Protein 3IF4 (pdb70)

Radius of gyration: 25.71 Å; Cα contacts (8 Å, |Δi|>4): 768; chains: 4; bounding box: 73×56×54 Å

Secondary structure (DSSP, 8-state):
---EEEEEEEEE-TTS-EEEEESS---TTGGGG---EEETTTTEEE--------HHHHHHHHHHHHHHTT-EEE--TT-EEES--HHHHHHHHHHHH-/---EEEEEEEEE-TTS-EEEEESS---TTGGGG---EEETTTTEEEPPP-----HHHHHHHHHHHHHHTT-EEE--TT-EEES--HHHHHHHHHHHH-/--EEEEEEEEE-TTS-EEEEESS---TTGGGG---EEEGGGTEEEPPSP----HHHHHHHHHHHHHHTT-EEE--TT-EEES--HHHHHHHHHHHH-/---EEEEEEEEE-TT--EEEEESS---TTGGGG---EEETTTTEEE--------HHHHHHHHHHHHHHTT-EEE--TT-EEES--HHHHHHHHHHHH-

Sequence (391 aa):
QGKQEFVAAIEIDGTGRIHVTPGESQFPYIYREAEVSWNESTRSLHSPVPREWSYAQWLQQIFAAASEQGVKLVLGPNTRWVNVPNELRAELTHAAAAQGKQEFVAAIEIDGTGRIHVTPGESQFPYIYREAEVSWNEESTRSLHSPVPREWSYAQWLQQIFAAASEQGVKLVLGPNTRWVNVPNELRAELTHAAAAGKQEFVAAIEIDGTGRIHVTPGESQFPYIYREAEVSWNESTRRSLHSPVPREWSYAQWLQQIFAAASEQGVKLVLGPNTRWVNVPNELRAELTHAAAAQGKKQEFVAAIEIDGTGRIHVTPGESQFPYIYREAEVSWNESTRRSLHSPVPREWSYAQWLQQIFAAASEQGVKLVLGPNTRWVNVPNELRRAELTHAAAA

Nearest PDB structures (foldseek):
  3if4-assembly1_C  TM=9.460E-01  e=1.309E-17  unidentified
  3if4-assembly1_C  TM=9.081E-01  e=1.219E-17  unidentified
  8hio-assembly1_A  TM=4.134E-01  e=8.658E+00  Mycolicibacterium mucogenicum
  5gw0-assembly3_E  TM=2.087E-01  e=6.264E+00  Homo sapiens
  3if4-assembly1_C  TM=8.594E-01  e=3.440E-18  unidentified

CATH classification: 2.20.20.40 (+1 more: 1.20.5.1210)

Solvent-accessible surface area: 21023 Å² total

Structure (mmCIF, N/CA/C/O backbone):
data_3IF4
#
_entry.id   3IF4
#
_cell.length_a   61.324
_cell.length_b   44.481
_cell.length_c   82.462
_cell.angle_alpha   90.00
_cell.angle_beta   109.81
_cell.angle_gamma   90.00
#
_symmetry.space_group_name_H-M   'P 1 21 1'
#
loop_
_entity.id
_entity.type
_entity.pdbx_description
1 polymer 'Integron Cassette Protein Hfx_Cass5'
2 water water
#
loop_
_atom_site.group_PDB
_atom_site.id
_atom_site.type_symbol
_atom_site.label_atom_id
_atom_site.label_alt_id
_atom_site.label_comp_id
_atom_site.label_asym_id
_atom_site.label_entity_id
_atom_site.label_seq_id
_atom_site.pdbx_PDB_ins_code
_atom_site.Cartn_x
_atom_site.Cartn_y
_atom_site.Cartn_z
_atom_site.occupancy
_atom_site.B_iso_or_equiv
_atom_site.auth_seq_id
_atom_site.auth_comp_id
_atom_site.auth_asym_id
_atom_site.auth_atom_id
_atom_site.pdbx_PDB_model_num
ATOM 1 N N . GLN A 1 20 ? 28.528 10.843 46.665 1.00 44.80 -1 GLN A N 1
ATOM 2 C CA . GLN A 1 20 ? 28.038 9.705 47.437 1.00 56.15 -1 GLN A CA 1
ATOM 3 C C . GLN A 1 20 ? 28.606 9.759 48.846 1.00 51.42 -1 GLN A C 1
ATOM 4 O O . GLN A 1 20 ? 29.697 9.266 49.112 1.00 45.31 -1 GLN A O 1
ATOM 10 N N . GLY A 1 21 ? 27.849 10.361 49.752 1.00 54.22 0 GLY A N 1
ATOM 11 C CA . GLY A 1 21 ? 28.376 10.715 51.051 1.00 54.32 0 GLY A CA 1
ATOM 12 C C . GLY A 1 21 ? 28.928 12.122 50.937 1.00 50.32 0 GLY A C 1
ATOM 13 O O . GLY A 1 21 ? 29.111 12.816 51.938 1.00 57.49 0 GLY A O 1
ATOM 22 N N . LYS A 1 23 ? 29.009 15.784 50.793 1.00 46.56 2 LYS A N 1
ATOM 23 C CA . LYS A 1 23 ? 28.120 16.761 51.396 1.00 45.24 2 LYS A CA 1
ATOM 24 C C . LYS A 1 23 ? 28.445 18.154 50.872 1.00 47.44 2 LYS A C 1
ATOM 25 O O . LYS A 1 23 ? 29.576 18.633 51.008 1.00 46.73 2 LYS A O 1
ATOM 31 N N . GLN A 1 24 ? 27.456 18.799 50.265 1.00 37.77 3 GLN A N 1
ATOM 32 C CA . GLN A 1 24 ? 27.615 20.174 49.808 1.00 36.62 3 GLN A CA 1
ATOM 33 C C . GLN A 1 24 ? 27.416 21.107 51.004 1.00 35.99 3 GLN A C 1
ATOM 34 O O . GLN A 1 24 ? 26.564 20.856 51.855 1.00 37.71 3 GLN A O 1
ATOM 40 N N . GLU A 1 25 ? 28.199 22.180 51.079 1.00 30.28 4 GLU A N 1
ATOM 41 C CA . GLU A 1 25 ? 28.198 23.029 52.269 1.00 27.72 4 GLU A CA 1
ATOM 42 C C . GLU A 1 25 ? 28.597 24.471 51.945 1.00 29.08 4 GLU A C 1
ATOM 43 O O . GLU A 1 25 ? 29.471 24.708 51.113 1.00 34.12 4 GLU A O 1
ATOM 49 N N . PHE A 1 26 ? 27.956 25.430 52.607 1.00 28.52 5 PHE A N 1
ATOM 50 C CA . PHE A 1 26 ? 28.258 26.840 52.380 1.00 35.04 5 PHE A CA 1
ATOM 51 C C . PHE A 1 26 ? 29.569 27.276 53.030 1.00 32.95 5 PHE A C 1
ATOM 52 O O . PHE A 1 26 ? 29.888 26.883 54.149 1.00 25.21 5 PHE A O 1
ATOM 60 N N . VAL A 1 27 ? 30.321 28.110 52.328 1.00 32.94 6 VAL A N 1
ATOM 61 C CA . VAL A 1 27 ? 31.478 28.747 52.931 1.00 24.82 6 VAL A CA 1
ATOM 62 C C . VAL A 1 27 ? 31.004 29.957 53.726 1.00 27.93 6 VAL A C 1
ATOM 63 O O . VAL A 1 27 ? 30.362 30.843 53.173 1.00 26.38 6 VAL A O 1
ATOM 67 N N . ALA A 1 28 ? 31.317 30.002 55.016 1.00 29.79 7 ALA A N 1
ATOM 68 C CA . ALA A 1 28 ? 30.938 31.156 55.830 1.00 29.02 7 ALA A CA 1
ATOM 69 C C . ALA A 1 28 ? 31.855 32.372 55.620 1.00 29.36 7 ALA A C 1
ATOM 70 O O . ALA A 1 28 ? 31.408 33.512 55.744 1.00 29.16 7 ALA A O 1
ATOM 72 N N . ALA A 1 29 ? 33.131 32.146 55.311 1.00 30.79 8 ALA A N 1
ATOM 73 C CA . ALA A 1 29 ? 34.023 33.282 55.061 1.00 31.65 8 ALA A CA 1
ATOM 74 C C . ALA A 1 29 ? 35.273 32.972 54.235 1.00 32.61 8 ALA A C 1
ATOM 75 O O . ALA A 1 29 ? 35.833 31.870 54.295 1.00 27.78 8 ALA A O 1
ATOM 77 N N . ILE A 1 30 ? 35.698 33.960 53.455 1.00 24.49 9 ILE A N 1
ATOM 78 C CA . ILE A 1 30 ? 37.009 33.928 52.821 1.00 26.95 9 ILE A CA 1
ATOM 79 C C . ILE A 1 30 ? 37.772 35.134 53.347 1.00 30.63 9 ILE A C 1
ATOM 80 O O . ILE A 1 30 ? 37.272 36.268 53.309 1.00 26.14 9 ILE A O 1
ATOM 85 N N . GLU A 1 31 ? 38.968 34.885 53.863 1.00 24.67 10 GLU A N 1
ATOM 86 C CA . GLU A 1 31 ? 39.769 35.937 54.475 1.00 25.98 10 GLU A CA 1
ATOM 87 C C . GLU A 1 31 ? 41.260 35.766 54.202 1.00 36.00 10 GLU A C 1
ATOM 88 O O . GLU A 1 31 ? 41.814 34.675 54.366 1.00 30.81 10 GLU A O 1
ATOM 94 N N . ILE A 1 32 ? 41.904 36.848 53.774 1.00 31.83 11 ILE A N 1
ATOM 95 C CA . ILE A 1 32 ? 43.356 36.883 53.699 1.00 28.85 11 ILE A CA 1
ATOM 96 C C . ILE A 1 32 ? 43.851 37.553 54.971 1.00 34.62 11 ILE A C 1
ATOM 97 O O . ILE A 1 32 ? 43.540 38.722 55.228 1.00 31.97 11 ILE A O 1
ATOM 102 N N . ASP A 1 33 ? 44.598 36.813 55.788 1.00 26.72 12 ASP A N 1
ATOM 103 C CA . ASP A 1 33 ? 44.988 37.335 57.093 1.00 30.96 12 ASP A CA 1
ATOM 104 C C . ASP A 1 33 ? 46.179 38.291 56.999 1.00 35.48 12 ASP A C 1
ATOM 105 O O . ASP A 1 33 ? 46.656 38.597 55.901 1.00 32.46 12 ASP A O 1
ATOM 110 N N . GLY A 1 34 ? 46.649 38.751 58.154 1.00 33.12 13 GLY A N 1
ATOM 111 C CA . GLY A 1 34 ? 47.709 39.741 58.214 1.00 40.33 13 GLY A CA 1
ATOM 112 C C . GLY A 1 34 ? 49.048 39.248 57.696 1.00 40.10 13 GLY A C 1
ATOM 113 O O . GLY A 1 34 ? 49.909 40.046 57.310 1.00 45.75 13 GLY A O 1
ATOM 114 N N . THR A 1 35 ? 49.234 37.934 57.691 1.00 40.41 14 THR A N 1
ATOM 115 C CA . THR A 1 35 ? 50.472 37.354 57.177 1.00 39.86 14 THR A CA 1
ATOM 116 C C . THR A 1 35 ? 50.349 36.965 55.701 1.00 41.29 14 THR A C 1
ATOM 117 O O . THR A 1 35 ? 51.310 36.508 55.095 1.00 42.86 14 THR A O 1
ATOM 121 N N . GLY A 1 36 ? 49.166 37.148 55.122 1.00 39.67 15 GLY A N 1
ATOM 122 C CA . GLY A 1 36 ? 48.994 36.944 53.695 1.00 29.22 15 GLY A CA 1
ATOM 123 C C . GLY A 1 36 ? 48.443 35.580 53.325 1.00 35.45 15 GLY A C 1
ATOM 124 O O . GLY A 1 36 ? 48.274 35.278 52.146 1.00 30.34 15 GLY A O 1
ATOM 125 N N . ARG A 1 37 ? 48.164 34.748 54.322 1.00 28.21 16 ARG A N 1
ATOM 126 C CA . ARG A 1 37 ? 47.526 33.454 54.068 1.00 34.05 16 ARG A CA 1
ATOM 127 C C . ARG A 1 37 ? 46.027 33.615 53.753 1.00 34.86 16 ARG A C 1
ATOM 128 O O . ARG A 1 37 ? 45.352 34.491 54.298 1.00 26.85 16 ARG A O 1
ATOM 136 N N . ILE A 1 38 ? 45.513 32.784 52.855 1.00 26.76 17 ILE A N 1
ATOM 137 C CA . ILE A 1 38 ? 44.091 32.818 52.565 1.00 26.09 17 ILE A CA 1
ATOM 138 C C . ILE A 1 38 ? 43.356 31.742 53.363 1.00 28.39 17 ILE A C 1
ATOM 139 O O . ILE A 1 38 ? 43.769 30.576 53.394 1.00 29.21 17 ILE A O 1
ATOM 144 N N . HIS A 1 39 ? 42.269 32.159 54.012 1.00 25.14 18 HIS A N 1
ATOM 145 C CA . HIS A 1 39 ? 41.492 31.310 54.909 1.00 23.90 18 HIS A CA 1
ATOM 146 C C . HIS A 1 39 ? 40.101 31.028 54.362 1.00 32.94 18 HIS A C 1
ATOM 147 O O . HIS A 1 39 ? 39.413 31.941 53.900 1.00 29.57 18 HIS A O 1
ATOM 154 N N . VAL A 1 40 ? 39.693 29.761 54.420 1.00 25.15 19 VAL A N 1
ATOM 155 C CA . VAL A 1 40 ? 38.341 29.368 54.064 1.00 31.10 19 VAL A CA 1
ATOM 156 C C . VAL A 1 40 ? 37.651 28.781 55.299 1.00 33.81 19 VAL A C 1
ATOM 157 O O . VAL A 1 40 ? 38.069 27.749 55.830 1.00 32.20 19 VAL A O 1
ATOM 161 N N . THR A 1 41 ? 36.611 29.465 55.763 1.00 24.29 20 THR A N 1
ATOM 162 C CA . THR A 1 41 ? 35.881 29.058 56.954 1.00 27.52 20 THR A CA 1
ATOM 163 C C . THR A 1 41 ? 34.596 28.350 56.549 1.00 24.79 20 THR A C 1
ATOM 164 O O . THR A 1 41 ? 33.675 28.984 56.043 1.00 32.82 20 THR A O 1
ATOM 168 N N . PRO A 1 42 ? 34.538 27.029 56.761 1.00 28.70 21 PRO A N 1
ATOM 169 C CA . PRO A 1 42 ? 33.360 26.241 56.397 1.00 23.60 21 PRO A CA 1
ATOM 170 C C . PRO A 1 42 ? 32.177 26.616 57.280 1.00 28.70 21 PRO A C 1
ATOM 171 O O . PRO A 1 42 ? 32.368 27.099 58.395 1.00 30.43 21 PRO A O 1
ATOM 175 N N . GLY A 1 43 ? 30.968 26.398 56.778 1.00 34.43 22 GLY A N 1
ATOM 176 C CA . GLY A 1 43 ? 29.766 26.724 57.519 1.00 34.23 22 GLY A CA 1
ATOM 177 C C . GLY A 1 43 ? 29.577 25.888 58.770 1.00 35.57 22 GLY A C 1
ATOM 178 O O . GLY A 1 43 ? 29.075 26.386 59.770 1.00 39.90 22 GLY A O 1
ATOM 179 N N . GLU A 1 44 ? 29.984 24.622 58.723 1.00 35.31 23 GLU A N 1
ATOM 180 C CA . GLU A 1 44 ? 29.679 23.702 59.814 1.00 40.80 23 GLU A CA 1
ATOM 181 C C . GLU A 1 44 ? 30.723 22.607 60.039 1.00 35.27 23 GLU A C 1
ATOM 182 O O . GLU A 1 44 ? 30.952 22.194 61.168 1.00 37.11 23 GLU A O 1
ATOM 188 N N . SER A 1 45 ? 31.359 22.137 58.973 1.00 25.90 24 SER A N 1
ATOM 189 C CA . SER A 1 45 ? 32.304 21.034 59.108 1.00 40.76 24 SER A CA 1
ATOM 190 C C . SER A 1 45 ? 33.655 21.451 59.703 1.00 34.57 24 SER A C 1
ATOM 191 O O . SER A 1 45 ? 34.073 22.606 59.586 1.00 28.73 24 SER A O 1
ATOM 194 N N . GLN A 1 46 ? 34.327 20.496 60.338 1.00 36.74 25 GLN A N 1
ATOM 195 C CA . GLN A 1 46 ? 35.695 20.694 60.816 1.00 40.19 25 GLN A CA 1
ATOM 196 C C . GLN A 1 46 ? 36.661 19.693 60.158 1.00 37.47 25 GLN A C 1
ATOM 197 O O . GLN A 1 46 ? 36.281 18.565 59.845 1.00 41.46 25 GLN A O 1
ATOM 203 N N . PHE A 1 47 ? 37.908 20.102 59.945 1.00 34.20 26 PHE A N 1
ATOM 204 C CA . PHE A 1 47 ? 38.851 19.262 59.214 1.00 33.92 26 PHE A CA 1
ATOM 205 C C . PHE A 1 47 ? 40.185 19.062 59.937 1.00 39.87 26 PHE A C 1
ATOM 206 O O . PHE A 1 47 ? 41.245 19.417 59.414 1.00 39.93 26 PHE A O 1
ATOM 214 N N . PRO A 1 48 ? 40.134 18.450 61.128 1.00 42.81 27 PRO A N 1
ATOM 215 C CA . PRO A 1 48 ? 41.289 18.254 62.017 1.00 38.80 27 PRO A CA 1
ATOM 216 C C . PRO A 1 48 ? 42.445 17.560 61.313 1.00 35.86 27 PRO A C 1
ATOM 217 O O . PRO A 1 48 ? 43.606 17.867 61.575 1.00 38.04 27 PRO A O 1
ATOM 221 N N . TYR A 1 49 ? 42.113 16.622 60.433 1.00 39.08 28 TYR A N 1
ATOM 222 C CA . TYR A 1 49 ? 43.097 15.779 59.764 1.00 40.59 28 TYR A CA 1
ATOM 223 C C . TYR A 1 49 ? 43.371 16.224 58.336 1.00 36.20 28 TYR A C 1
ATOM 224 O O . TYR A 1 49 ? 43.963 15.467 57.558 1.00 38.08 28 TYR A O 1
ATOM 233 N N . ILE A 1 50 ? 42.937 17.433 57.982 1.00 31.16 29 ILE A N 1
ATOM 234 C CA . ILE A 1 50 ? 43.179 17.939 56.631 1.00 30.33 29 ILE A CA 1
ATOM 235 C C . ILE A 1 50 ? 44.664 17.878 56.237 1.00 38.06 29 ILE A C 1
ATOM 236 O O . ILE A 1 50 ? 44.993 17.624 55.076 1.00 39.20 29 ILE A O 1
ATOM 241 N N . TYR A 1 51 ? 45.559 18.109 57.196 1.00 35.77 30 TYR A N 1
ATOM 242 C CA . TYR A 1 51 ? 46.989 18.051 56.904 1.00 36.46 30 TYR A CA 1
ATOM 243 C C . TYR A 1 51 ? 47.363 16.680 56.353 1.00 41.71 30 TYR A C 1
ATOM 244 O O . TYR A 1 51 ? 48.293 16.558 55.562 1.00 47.40 30 TYR A O 1
ATOM 253 N N . ARG A 1 52 ? 46.616 15.655 56.756 1.00 41.66 31 ARG A N 1
ATOM 254 C CA . ARG A 1 52 ? 46.884 14.288 56.315 1.00 45.37 31 ARG A CA 1
ATOM 255 C C . ARG A 1 52 ? 46.636 14.059 54.825 1.00 44.64 31 ARG A C 1
ATOM 256 O O . ARG A 1 52 ? 46.985 13.013 54.290 1.00 46.58 31 ARG A O 1
ATOM 264 N N . GLU A 1 53 ? 46.028 15.021 54.149 1.00 48.07 32 GLU A N 1
ATOM 265 C CA . GLU A 1 53 ? 45.816 14.868 52.716 1.00 47.73 32 GLU A CA 1
ATOM 266 C C . GLU A 1 53 ? 47.104 15.194 51.969 1.00 44.88 32 GLU A C 1
ATOM 267 O O . GLU A 1 53 ? 47.203 14.984 50.757 1.00 45.98 32 GLU A O 1
ATOM 273 N N . ALA A 1 54 ? 48.089 15.700 52.707 1.00 40.76 33 ALA A N 1
ATOM 274 C CA . ALA A 1 54 ? 49.403 15.997 52.144 1.00 40.80 33 ALA A CA 1
ATOM 275 C C . ALA A 1 54 ? 49.308 16.980 50.981 1.00 43.51 33 ALA A C 1
ATOM 276 O O . ALA A 1 54 ? 50.043 16.861 49.997 1.00 38.09 33 ALA A O 1
ATOM 286 N N . GLU A 1 56 ? 49.330 20.446 51.497 1.00 26.65 35 GLU A N 1
ATOM 287 C CA . GLU A 1 56 ? 49.759 21.758 51.995 1.00 34.79 35 GLU A CA 1
ATOM 288 C C . GLU A 1 56 ? 48.605 22.627 52.519 1.00 36.35 35 GLU A C 1
ATOM 289 O O . GLU A 1 56 ? 48.742 23.840 52.659 1.00 34.50 35 GLU A O 1
ATOM 295 N N . VAL A 1 57 ? 47.470 22.002 52.806 1.00 31.02 36 VAL A N 1
ATOM 296 C CA . VAL A 1 57 ? 46.364 22.707 53.435 1.00 31.57 36 VAL A CA 1
ATOM 297 C C . VAL A 1 57 ? 46.391 22.418 54.929 1.00 33.63 36 VAL A C 1
ATOM 298 O O . VAL A 1 57 ? 46.741 21.316 55.342 1.00 36.47 36 VAL A O 1
ATOM 302 N N . SER A 1 58 ? 46.034 23.404 55.742 1.00 32.00 37 SER A N 1
ATOM 303 C CA . SER A 1 58 ? 46.019 23.203 57.184 1.00 33.49 37 SER A CA 1
ATOM 304 C C . SER A 1 58 ? 44.694 23.619 57.797 1.00 30.55 37 SER A C 1
ATOM 305 O O . SER A 1 58 ? 43.929 24.383 57.206 1.00 35.17 37 SER A O 1
ATOM 308 N N . TRP A 1 59 ? 44.434 23.114 58.994 1.00 29.06 38 TRP A N 1
ATOM 309 C CA . TRP A 1 59 ? 43.226 23.461 59.724 1.00 32.75 38 TRP A CA 1
ATOM 310 C C . TRP A 1 59 ? 43.633 24.199 60.989 1.00 37.27 38 TRP A C 1
ATOM 311 O O . TRP A 1 59 ? 44.455 23.715 61.755 1.00 35.22 38 TRP A O 1
ATOM 322 N N . ASN A 1 60 ? 43.077 25.385 61.188 1.00 31.63 39 ASN A N 1
ATOM 323 C CA . ASN A 1 60 ? 43.334 26.143 62.398 1.00 35.82 39 ASN A CA 1
ATOM 324 C C . ASN A 1 60 ? 42.095 26.093 63.280 1.00 42.70 39 ASN A C 1
ATOM 325 O O . ASN A 1 60 ? 41.068 26.702 62.962 1.00 37.50 39 ASN A O 1
ATOM 330 N N . GLU A 1 61 ? 42.183 25.355 64.380 1.00 44.75 40 GLU A N 1
ATOM 331 C CA . GLU A 1 61 ? 41.000 25.091 65.189 1.00 49.53 40 GLU A CA 1
ATOM 332 C C . GLU A 1 61 ? 40.483 26.330 65.922 1.00 49.21 40 GLU A C 1
ATOM 333 O O . GLU A 1 61 ? 39.282 26.452 66.166 1.00 52.70 40 GLU A O 1
ATOM 339 N N . SER A 1 62 ? 41.373 27.255 66.264 1.00 40.12 41 SER A N 1
ATOM 340 C CA . SER A 1 62 ? 40.941 28.432 67.012 1.00 34.47 41 SER A CA 1
ATOM 341 C C . SER A 1 62 ? 40.092 29.352 66.141 1.00 40.38 41 SER A C 1
ATOM 342 O O . SER A 1 62 ? 39.206 30.050 66.638 1.00 45.74 41 SER A O 1
ATOM 345 N N . THR A 1 63 ? 40.359 29.346 64.840 1.00 35.59 42 THR A N 1
ATOM 346 C CA . THR A 1 63 ? 39.583 30.155 63.907 1.00 34.82 42 THR A CA 1
ATOM 347 C C . THR A 1 63 ? 38.692 29.265 63.047 1.00 41.04 42 THR A C 1
ATOM 348 O O . THR A 1 63 ? 37.985 29.748 62.157 1.00 38.45 42 THR A O 1
ATOM 352 N N . ARG A 1 64 ? 38.733 27.963 63.323 1.00 37.36 43 ARG A N 1
ATOM 353 C CA . ARG A 1 64 ? 37.957 26.979 62.569 1.00 35.83 43 ARG A CA 1
ATOM 354 C C . ARG A 1 64 ? 37.998 27.235 61.059 1.00 30.43 43 ARG A C 1
ATOM 355 O O . ARG A 1 64 ? 36.962 27.374 60.403 1.00 30.16 43 ARG A O 1
ATOM 363 N N . SER A 1 65 ? 39.202 27.282 60.504 1.00 29.40 44 SER A N 1
ATOM 364 C CA . SER A 1 65 ? 39.351 27.561 59.083 1.00 29.98 44 SER A CA 1
ATOM 365 C C . SER A 1 65 ? 40.430 26.705 58.436 1.00 29.65 44 SER A C 1
ATOM 366 O O . SER A 1 65 ? 41.407 26.328 59.079 1.00 29.72 44 SER A O 1
ATOM 369 N N . LEU A 1 66 ? 40.222 26.393 57.163 1.00 30.32 45 LEU A N 1
ATOM 370 C CA . LEU A 1 66 ? 41.248 25.829 56.316 1.00 29.84 45 LEU A CA 1
ATOM 371 C C . LEU A 1 66 ? 42.062 27.002 55.807 1.00 35.62 45 LEU A C 1
ATOM 372 O O . LEU A 1 66 ? 41.495 28.043 55.487 1.00 34.46 45 LEU A O 1
ATOM 377 N N . HIS A 1 67 ? 43.383 26.848 55.723 1.00 27.10 46 HIS A N 1
ATOM 378 C CA . HIS A 1 67 ? 44.207 27.940 55.218 1.00 31.17 46 HIS A CA 1
ATOM 379 C C . HIS A 1 67 ? 45.446 27.477 54.464 1.00 31.34 46 HIS A C 1
ATOM 380 O O . HIS A 1 67 ? 45.889 26.336 54.597 1.00 28.18 46 HIS A O 1
ATOM 387 N N . SER A 1 68 ? 45.991 28.387 53.666 1.00 37.83 47 SER A N 1
ATOM 388 C CA . SER A 1 68 ? 47.196 28.135 52.894 1.00 32.41 47 SER A CA 1
ATOM 389 C C . SER A 1 68 ? 48.415 28.495 53.726 1.00 36.75 47 SER A C 1
ATOM 390 O O . SER A 1 68 ? 48.279 28.993 54.842 1.00 31.69 47 SER A O 1
ATOM 393 N N . PRO A 1 69 ? 49.615 28.229 53.192 1.00 38.33 48 PRO A N 1
ATOM 394 C CA . PRO A 1 69 ? 50.839 28.761 53.792 1.00 38.04 48 PRO A CA 1
ATOM 395 C C . PRO A 1 69 ? 50.949 30.237 53.448 1.00 43.31 48 PRO A C 1
ATOM 396 O O . PRO A 1 69 ? 50.077 30.762 52.753 1.00 37.52 48 PRO A O 1
ATOM 400 N N . VAL A 1 70 ? 52.002 30.897 53.920 1.00 45.38 49 VAL A N 1
ATOM 401 C CA . VAL A 1 70 ? 52.250 32.277 53.536 1.00 40.57 49 VAL A CA 1
ATOM 402 C C . VAL A 1 70 ? 52.605 32.291 52.055 1.00 40.12 49 VAL A C 1
ATOM 403 O O . VAL A 1 70 ? 53.310 31.411 51.581 1.00 40.82 49 VAL A O 1
ATOM 407 N N . PRO A 1 71 ? 52.088 33.271 51.306 1.00 50.27 50 PRO A N 1
ATOM 408 C CA . PRO A 1 71 ? 52.446 33.410 49.888 1.00 57.75 50 PRO A CA 1
ATOM 409 C C . PRO A 1 71 ? 53.938 33.691 49.721 1.00 61.61 50 PRO A C 1
ATOM 410 O O . PRO A 1 71 ? 54.580 34.104 50.684 1.00 64.06 50 PRO A O 1
ATOM 414 N N . ARG A 1 72 ? 54.468 33.457 48.536 1.00 60.84 51 ARG A N 1
ATOM 415 C CA . ARG A 1 72 ? 55.842 33.815 48.218 1.00 60.99 51 ARG A CA 1
ATOM 416 C C . ARG A 1 72 ? 56.172 33.652 46.735 1.00 53.52 51 ARG A C 1
ATOM 417 O O . ARG A 1 72 ? 55.798 32.681 46.142 1.00 47.84 51 ARG A O 1
ATOM 425 N N . GLU A 1 73 ? 56.854 34.634 46.150 1.00 54.14 52 GLU A N 1
ATOM 426 C CA . GLU A 1 73 ? 57.333 34.516 44.779 1.00 56.86 52 GLU A CA 1
ATOM 427 C C . GLU A 1 73 ? 58.378 33.411 44.681 1.00 58.16 52 GLU A C 1
ATOM 428 O O . GLU A 1 73 ? 59.018 33.048 45.676 1.00 39.44 52 GLU A O 1
ATOM 434 N N . TRP A 1 74 ? 58.568 32.905 43.466 1.00 57.19 53 TRP A N 1
ATOM 435 C CA . TRP A 1 74 ? 59.678 32.007 43.183 1.00 54.22 53 TRP A CA 1
ATOM 436 C C . TRP A 1 74 ? 60.996 32.786 43.191 1.00 50.55 53 TRP A C 1
ATOM 437 O O . TRP A 1 74 ? 61.125 33.818 42.527 1.00 49.24 53 TRP A O 1
ATOM 448 N N . SER A 1 75 ? 61.965 32.300 43.956 1.00 34.94 54 SER A N 1
ATOM 449 C CA . SER A 1 75 ? 63.298 32.882 43.933 1.00 41.94 54 SER A CA 1
ATOM 450 C C . SER A 1 75 ? 64.345 31.781 43.973 1.00 35.31 54 SER A C 1
ATOM 451 O O . SER A 1 75 ? 64.340 30.956 44.883 1.00 33.96 54 SER A O 1
ATOM 454 N N . TYR A 1 76 ? 65.234 31.763 42.985 1.00 33.69 55 TYR A N 1
ATOM 455 C CA . TYR A 1 76 ? 66.305 30.768 42.958 1.00 37.18 55 TYR A CA 1
ATOM 456 C C . TYR A 1 76 ? 67.251 30.912 44.148 1.00 24.66 55 TYR A C 1
ATOM 457 O O . TYR A 1 76 ? 67.666 29.918 44.736 1.00 31.93 55 TYR A O 1
ATOM 466 N N . ALA A 1 77 ? 67.577 32.149 44.508 1.00 25.90 56 ALA A N 1
ATOM 467 C CA . ALA A 1 77 ? 68.404 32.397 45.682 1.00 26.61 56 ALA A CA 1
ATOM 468 C C . ALA A 1 77 ? 67.779 31.738 46.908 1.00 41.64 56 ALA A C 1
ATOM 469 O O . ALA A 1 77 ? 68.435 30.968 47.610 1.00 36.96 56 ALA A O 1
ATOM 471 N N . GLN A 1 78 ? 66.506 32.037 47.155 1.00 41.04 57 GLN A N 1
ATOM 472 C CA . GLN A 1 78 ? 65.799 31.468 48.295 1.00 42.13 57 GLN A CA 1
ATOM 473 C C . GLN A 1 78 ? 65.819 29.952 48.232 1.00 38.39 57 GLN A C 1
ATOM 474 O O . GLN A 1 78 ? 66.098 29.287 49.229 1.00 34.83 57 GLN A O 1
ATOM 480 N N . TRP A 1 79 ? 65.514 29.401 47.060 1.00 33.32 58 TRP A N 1
ATOM 481 C CA . TRP A 1 79 ? 65.511 27.952 46.916 1.00 28.04 58 TRP A CA 1
ATOM 482 C C . TRP A 1 79 ? 66.884 27.343 47.193 1.00 31.02 58 TRP A C 1
ATOM 483 O O . TRP A 1 79 ? 66.976 26.278 47.799 1.00 31.61 58 TRP A O 1
ATOM 494 N N . LEU A 1 80 ? 67.951 28.028 46.792 1.00 29.53 59 LEU A N 1
ATOM 495 C CA . LEU A 1 80 ? 69.285 27.533 47.106 1.00 30.79 59 LEU A CA 1
ATOM 496 C C . LEU A 1 80 ? 69.466 27.539 48.618 1.00 30.25 59 LEU A C 1
ATOM 497 O O . LEU A 1 80 ? 69.937 26.567 49.197 1.00 26.80 59 LEU A O 1
ATOM 502 N N . GLN A 1 81 ? 69.053 28.622 49.265 1.00 28.00 60 GLN A N 1
ATOM 503 C CA . GLN A 1 81 ? 69.164 28.692 50.717 1.00 36.38 60 GLN A CA 1
ATOM 504 C C . GLN A 1 81 ? 68.319 27.604 51.373 1.00 35.98 60 GLN A C 1
ATOM 505 O O . GLN A 1 81 ? 68.729 26.988 52.355 1.00 33.93 60 GLN A O 1
ATOM 511 N N . GLN A 1 82 ? 67.136 27.372 50.813 1.00 35.14 61 GLN A N 1
ATOM 512 C CA . GLN A 1 82 ? 66.242 26.324 51.293 1.00 38.56 61 GLN A CA 1
ATOM 513 C C . GLN A 1 82 ? 66.925 24.961 51.184 1.00 31.36 61 GLN A C 1
ATOM 514 O O . GLN A 1 82 ? 66.867 24.145 52.102 1.00 32.23 61 GLN A O 1
ATOM 520 N N . ILE A 1 83 ? 67.578 24.727 50.051 1.00 28.66 62 ILE A N 1
ATOM 521 C CA . ILE A 1 83 ? 68.300 23.483 49.828 1.00 25.82 62 ILE A CA 1
ATOM 522 C C . ILE A 1 83 ? 69.453 23.330 50.808 1.00 27.63 62 ILE A C 1
ATOM 523 O O . ILE A 1 83 ? 69.630 22.272 51.398 1.00 38.17 62 ILE A O 1
ATOM 528 N N . PHE A 1 84 ? 70.232 24.386 50.993 1.00 27.15 63 PHE A N 1
ATOM 529 C CA . PHE A 1 84 ? 71.323 24.328 51.957 1.00 33.85 63 PHE A CA 1
ATOM 530 C C . PHE A 1 84 ? 70.762 24.049 53.352 1.00 38.32 63 PHE A C 1
ATOM 531 O O . PHE A 1 84 ? 71.361 23.308 54.136 1.00 39.33 63 PHE A O 1
ATOM 539 N N . ALA A 1 85 ? 69.602 24.634 53.648 1.00 32.99 64 ALA A N 1
ATOM 540 C CA . ALA A 1 85 ? 68.993 24.499 54.972 1.00 37.00 64 ALA A CA 1
ATOM 541 C C . ALA A 1 85 ? 68.517 23.071 55.258 1.00 35.86 64 ALA A C 1
ATOM 542 O O . ALA A 1 85 ? 68.671 22.566 56.373 1.00 34.97 64 ALA A O 1
ATOM 544 N N . ALA A 1 86 ? 67.954 22.423 54.246 1.00 32.41 65 ALA A N 1
ATOM 545 C CA . ALA A 1 86 ? 67.518 21.037 54.372 1.00 30.45 65 ALA A CA 1
ATOM 546 C C . ALA A 1 86 ? 68.707 20.122 54.639 1.00 35.01 65 ALA A C 1
ATOM 547 O O . ALA A 1 86 ? 68.634 19.214 55.464 1.00 40.07 65 ALA A O 1
ATOM 549 N N . ALA A 1 87 ? 69.802 20.364 53.928 1.00 35.89 66 ALA A N 1
ATOM 550 C CA . ALA A 1 87 ? 71.023 19.593 54.119 1.00 32.59 66 ALA A CA 1
ATOM 551 C C . ALA A 1 87 ? 71.591 19.819 55.510 1.00 34.00 66 ALA A C 1
ATOM 552 O O . ALA A 1 87 ? 72.157 18.908 56.115 1.00 35.16 66 ALA A O 1
ATOM 554 N N . SER A 1 88 ? 71.451 21.040 56.016 1.00 35.87 67 SER A N 1
ATOM 555 C CA . SER A 1 88 ? 72.024 21.367 57.314 1.00 37.35 67 SER A CA 1
ATOM 556 C C . SER A 1 88 ? 71.274 20.649 58.431 1.00 43.66 67 SER A C 1
ATOM 557 O O . SER A 1 88 ? 71.865 20.333 59.465 1.00 46.44 67 SER A O 1
ATOM 560 N N . GLU A 1 89 ? 69.982 20.384 58.217 1.00 34.74 68 GLU A N 1
ATOM 561 C CA . GLU A 1 89 ? 69.188 19.631 59.191 1.00 38.54 68 GLU A CA 1
ATOM 562 C C . GLU A 1 89 ? 69.676 18.192 59.279 1.00 39.26 68 GLU A C 1
ATOM 563 O O . GLU A 1 89 ? 69.514 17.528 60.309 1.00 40.12 68 GLU A O 1
ATOM 569 N N . GLN A 1 90 ? 70.267 17.704 58.192 1.00 29.79 69 GLN A N 1
ATOM 570 C CA . GLN A 1 90 ? 70.802 16.353 58.195 1.00 36.81 69 GLN A CA 1
ATOM 571 C C . GLN A 1 90 ? 72.325 16.365 58.390 1.00 40.95 69 GLN A C 1
ATOM 572 O O . GLN A 1 90 ? 73.032 15.450 57.960 1.00 38.67 69 GLN A O 1
ATOM 578 N N . GLY A 1 91 ? 72.807 17.424 59.043 1.00 37.89 70 GLY A N 1
ATOM 579 C CA . GLY A 1 91 ? 74.171 17.498 59.531 1.00 39.59 70 GLY A CA 1
ATOM 580 C C . GLY A 1 91 ? 75.240 17.820 58.505 1.00 41.09 70 GLY A C 1
ATOM 581 O O . GLY A 1 91 ? 76.397 17.429 58.668 1.00 40.66 70 GLY A O 1
ATOM 582 N N . VAL A 1 92 ? 74.862 18.527 57.446 1.00 40.33 71 VAL A N 1
ATOM 583 C CA . VAL A 1 92 ? 75.827 18.914 56.423 1.00 32.10 71 VAL A CA 1
ATOM 584 C C . VAL A 1 92 ? 75.692 20.379 56.017 1.00 30.89 71 VAL A C 1
ATOM 585 O O . VAL A 1 92 ? 74.658 20.810 55.504 1.00 33.95 71 VAL A O 1
ATOM 589 N N . LYS A 1 93 ? 76.746 21.143 56.271 1.00 27.51 72 LYS A N 1
ATOM 590 C CA . LYS A 1 93 ? 76.803 22.545 55.889 1.00 40.06 72 LYS A CA 1
ATOM 591 C C . LYS A 1 93 ? 77.514 22.675 54.545 1.00 40.43 72 LYS A C 1
ATOM 592 O O . LYS A 1 93 ? 78.740 22.574 54.452 1.00 39.55 72 LYS A O 1
ATOM 598 N N . LEU A 1 94 ? 76.723 22.880 53.501 1.00 39.66 73 LEU A N 1
ATOM 599 C CA . LEU A 1 94 ? 77.239 22.981 52.148 1.00 33.89 73 LEU A CA 1
ATOM 600 C C . LEU A 1 94 ? 77.893 24.336 51.900 1.00 35.16 73 LEU A C 1
ATOM 601 O O . LEU A 1 94 ? 77.464 25.355 52.442 1.00 33.59 73 LEU A O 1
ATOM 606 N N . VAL A 1 95 ? 7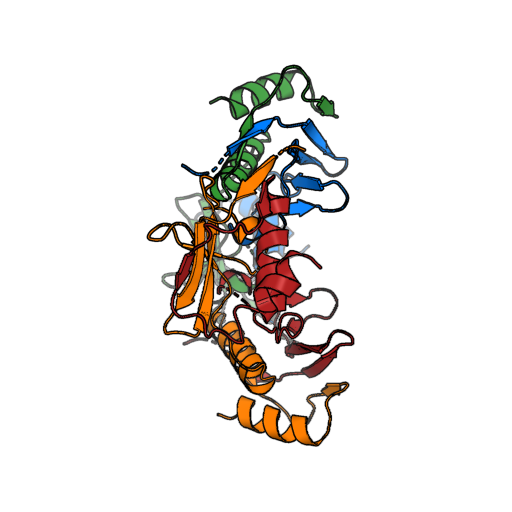8.936 24.344 51.076 1.00 29.48 74 VAL A N 1
ATOM 607 C CA . VAL A 1 95 ? 79.590 25.589 50.697 1.00 33.97 74 VAL A CA 1
ATOM 608 C C . VAL A 1 95 ? 80.022 25.561 49.232 1.00 34.82 74 VAL A C 1
ATOM 609 O O . VAL A 1 95 ? 80.339 24.504 48.692 1.00 34.81 74 VAL A O 1
ATOM 613 N N . LEU A 1 96 ? 80.024 26.727 48.594 1.00 36.33 75 LEU A N 1
ATOM 614 C CA . LEU A 1 96 ? 80.436 26.835 47.200 1.00 38.80 75 LEU A CA 1
ATOM 615 C C . LEU A 1 96 ? 81.946 26.994 47.117 1.00 43.36 75 LEU A C 1
ATOM 616 O O . LEU A 1 96 ? 82.559 27.667 47.944 1.00 46.32 75 LEU A O 1
ATOM 621 N N . GLY A 1 97 ? 82.543 26.379 46.108 1.00 45.75 76 GLY A N 1
ATOM 622 C CA . GLY A 1 97 ? 83.978 26.432 45.953 1.00 46.80 76 GLY A CA 1
ATOM 623 C C . GLY A 1 97 ? 84.384 26.991 44.611 1.00 53.04 76 GLY A C 1
ATOM 624 O O . GLY A 1 97 ? 83.552 27.139 43.712 1.00 43.54 76 GLY A O 1
ATOM 625 N N . PRO A 1 98 ? 85.678 27.311 44.469 1.00 58.77 77 PRO A N 1
ATOM 626 C CA . PRO A 1 98 ? 86.220 27.788 43.196 1.00 57.86 77 PRO A CA 1
ATOM 627 C C . PRO A 1 98 ? 86.048 26.723 42.116 1.00 50.05 77 PRO A C 1
ATOM 628 O O . PRO A 1 98 ? 85.962 27.059 40.939 1.00 52.07 77 PRO A O 1
ATOM 632 N N . ASN A 1 99 ? 86.000 25.459 42.522 1.00 43.43 78 ASN A N 1
ATOM 633 C CA . ASN A 1 99 ? 85.840 24.357 41.581 1.00 48.42 78 ASN A CA 1
ATOM 634 C C . ASN A 1 99 ? 84.375 24.008 41.342 1.00 49.55 78 ASN A C 1
ATOM 635 O O . ASN A 1 99 ? 84.063 23.035 40.656 1.00 44.87 78 ASN A O 1
ATOM 640 N N . THR A 1 100 ? 83.481 24.809 41.912 1.00 42.24 79 THR A N 1
ATOM 641 C CA . THR A 1 100 ? 82.048 24.589 41.757 1.00 42.68 79 THR A CA 1
ATOM 642 C C . THR A 1 100 ? 81.637 24.664 40.290 1.00 40.37 79 THR A C 1
ATOM 643 O O . THR A 1 100 ? 81.875 25.669 39.620 1.00 36.97 79 THR A O 1
ATOM 647 N N . ARG A 1 101 ? 81.021 23.595 39.798 1.00 33.01 80 ARG A N 1
ATOM 648 C CA . ARG A 1 101 ? 80.589 23.534 38.407 1.00 41.66 80 ARG A CA 1
ATOM 649 C C . ARG A 1 101 ? 79.172 24.074 38.237 1.00 30.80 80 ARG A C 1
ATOM 650 O O . ARG A 1 101 ? 78.246 23.640 38.921 1.00 33.56 80 ARG A O 1
ATOM 658 N N . TRP A 1 102 ? 79.013 25.021 37.319 1.00 31.66 81 TRP A N 1
ATOM 659 C CA . TRP A 1 102 ? 77.709 25.611 37.042 1.00 34.17 81 TRP A CA 1
ATOM 660 C C . TRP A 1 102 ? 77.194 25.166 35.677 1.00 36.89 81 TRP A C 1
ATOM 661 O O . TRP A 1 102 ? 77.807 25.454 34.649 1.00 36.66 81 TRP A O 1
ATOM 672 N N . VAL A 1 103 ? 76.067 24.463 35.674 1.00 35.32 82 VAL A N 1
ATOM 673 C CA . VAL A 1 103 ? 75.485 23.956 34.437 1.00 39.72 82 VAL A CA 1
ATOM 674 C C . VAL A 1 103 ? 74.175 24.660 34.095 1.00 34.56 82 VAL A C 1
ATOM 675 O O . VAL A 1 103 ? 73.185 24.535 34.816 1.00 28.31 82 VAL A O 1
ATOM 679 N N . ASN A 1 104 ? 74.179 25.398 32.990 1.00 41.48 83 ASN A N 1
ATOM 680 C CA . ASN A 1 104 ? 72.988 26.094 32.527 1.00 45.77 83 ASN A CA 1
ATOM 681 C C . ASN A 1 104 ? 72.552 27.184 33.498 1.00 42.45 83 ASN A C 1
ATOM 682 O O . ASN A 1 104 ? 71.361 27.464 33.629 1.00 43.93 83 ASN A O 1
ATOM 687 N N . VAL A 1 105 ? 73.516 27.792 34.185 1.00 40.85 84 VAL A N 1
ATOM 688 C CA . VAL A 1 105 ? 73.223 28.896 35.095 1.00 33.95 84 VAL A CA 1
ATOM 689 C C . VAL A 1 105 ? 73.806 30.195 34.564 1.00 34.62 84 VAL A C 1
ATOM 690 O O . VAL A 1 105 ? 75.009 30.401 34.621 1.00 43.42 84 VAL A O 1
ATOM 694 N N . PRO A 1 106 ? 72.941 31.076 34.045 1.00 42.06 85 PRO A N 1
ATOM 695 C CA . PRO A 1 106 ? 73.326 32.358 33.449 1.00 35.50 85 PRO A CA 1
ATOM 696 C C . PRO A 1 106 ? 74.166 33.201 34.391 1.00 42.02 85 PRO A C 1
ATOM 697 O O . PRO A 1 106 ? 74.011 33.093 35.613 1.00 35.51 85 PRO A O 1
ATOM 701 N N . ASN A 1 107 ? 75.030 34.037 33.810 1.00 39.12 86 ASN A N 1
ATOM 702 C CA . ASN A 1 107 ? 75.958 34.884 34.553 1.00 46.35 86 ASN A CA 1
ATOM 703 C C . ASN A 1 107 ? 75.385 35.568 35.797 1.00 51.48 86 ASN A C 1
ATOM 704 O O . ASN A 1 107 ? 75.910 35.395 36.901 1.00 48.42 86 ASN A O 1
ATOM 709 N N . GLU A 1 108 ? 74.319 36.347 35.627 1.00 58.39 87 GLU A N 1
ATOM 710 C CA . GLU A 1 108 ? 73.795 37.139 36.738 1.00 57.06 87 GLU A CA 1
ATOM 711 C C . GLU A 1 108 ? 73.208 36.263 37.839 1.00 50.67 87 GLU A C 1
ATOM 712 O O . GLU A 1 108 ? 73.550 36.414 39.014 1.00 54.74 87 GLU A O 1
ATOM 718 N N . LEU A 1 109 ? 72.323 35.351 37.454 1.00 47.55 88 LEU A N 1
ATOM 719 C CA . LEU A 1 109 ? 71.768 34.387 38.396 1.00 40.29 88 LEU A CA 1
ATOM 720 C C . LEU A 1 109 ? 72.899 33.705 39.150 1.00 44.83 88 LEU A C 1
ATOM 721 O O . LEU A 1 109 ? 72.804 33.437 40.349 1.00 45.77 88 LEU A O 1
ATOM 726 N N . ARG A 1 110 ? 73.978 33.434 38.428 1.00 45.51 89 ARG A N 1
ATOM 727 C CA . ARG A 1 110 ? 75.145 32.780 38.996 1.00 45.19 89 ARG A CA 1
ATOM 728 C C . ARG A 1 110 ? 75.769 33.655 40.080 1.00 42.98 89 ARG A C 1
ATOM 729 O O . ARG A 1 110 ? 76.170 33.160 41.134 1.00 43.63 89 ARG A O 1
ATOM 737 N N . ALA A 1 111 ? 75.837 34.960 39.827 1.00 44.21 90 ALA A N 1
ATOM 738 C CA . ALA A 1 111 ? 76.347 35.891 40.829 1.00 46.84 90 ALA A CA 1
ATOM 739 C C . ALA A 1 111 ? 75.420 35.911 42.040 1.00 44.63 90 ALA A C 1
ATOM 740 O O . ALA A 1 111 ? 75.853 35.754 43.181 1.00 38.03 90 ALA A O 1
ATOM 742 N N . GLU A 1 112 ? 74.134 36.091 41.775 1.00 45.43 91 GLU A N 1
ATOM 743 C CA . GLU A 1 112 ? 73.147 36.176 42.838 1.00 52.12 91 GLU A CA 1
ATOM 744 C C . GLU A 1 112 ? 73.089 34.886 43.659 1.00 54.85 91 GLU A C 1
ATOM 745 O O . GLU A 1 112 ? 72.891 34.922 44.875 1.00 54.62 91 GLU A O 1
ATOM 751 N N . LEU A 1 113 ? 73.261 33.746 42.998 1.00 49.87 92 LEU A N 1
ATOM 752 C CA . LEU A 1 113 ? 73.242 32.472 43.705 1.00 43.14 92 LEU A CA 1
ATOM 753 C C . LEU A 1 113 ? 74.475 32.369 44.582 1.00 47.94 92 LEU A C 1
ATOM 754 O O . LEU A 1 113 ? 74.425 31.830 45.689 1.00 43.26 92 LEU A O 1
ATOM 759 N N . THR A 1 114 ? 75.582 32.909 44.089 1.00 50.79 93 THR A N 1
ATOM 760 C CA . THR A 1 114 ? 76.819 32.911 44.853 1.00 51.53 93 THR A CA 1
ATOM 761 C C . THR A 1 114 ? 76.648 33.704 46.141 1.00 52.99 93 THR A C 1
ATOM 762 O O . THR A 1 114 ? 77.056 33.259 47.215 1.00 47.74 93 THR A O 1
ATOM 766 N N . HIS A 1 115 ? 76.034 34.878 46.030 1.00 52.88 94 HIS A N 1
ATOM 767 C CA . HIS A 1 115 ? 75.838 35.740 47.190 1.00 57.50 94 HIS A CA 1
ATOM 768 C C . HIS A 1 115 ? 74.840 35.143 48.180 1.00 52.79 94 HIS A C 1
ATOM 769 O O . HIS A 1 115 ? 75.012 35.265 49.393 1.00 50.44 94 HIS A O 1
ATOM 776 N N . ALA A 1 116 ? 73.802 34.500 47.655 1.00 47.02 95 ALA A N 1
ATOM 777 C CA . ALA A 1 116 ? 72.780 33.884 48.493 1.00 48.92 95 ALA A CA 1
ATOM 778 C C . ALA A 1 116 ? 73.367 32.761 49.341 1.00 54.96 95 ALA A C 1
ATOM 779 O O . ALA A 1 116 ? 72.899 32.496 50.448 1.00 52.76 95 ALA A O 1
ATOM 781 N N . ALA A 1 117 ? 74.396 32.104 48.814 1.00 56.68 96 ALA A N 1
ATOM 782 C CA . ALA A 1 117 ? 75.050 31.010 49.522 1.00 55.51 96 ALA A CA 1
ATOM 783 C C . ALA A 1 117 ? 76.003 31.536 50.590 1.00 64.55 96 ALA A C 1
ATOM 784 O O . ALA A 1 117 ? 76.359 30.820 51.525 1.00 66.82 96 ALA A O 1
ATOM 786 N N . ALA A 1 118 ? 76.413 32.792 50.442 1.00 68.68 97 ALA A N 1
ATOM 787 C CA . ALA A 1 118 ? 77.324 33.417 51.393 1.00 78.13 97 ALA A CA 1
ATOM 788 C C . ALA A 1 118 ? 76.562 34.061 52.546 1.00 92.51 97 ALA A C 1
ATOM 789 O O . ALA A 1 118 ? 76.942 33.922 53.709 1.00 94.81 97 ALA A O 1
ATOM 791 N N . ALA A 1 119 ? 75.485 34.766 52.216 1.00 30.00 98 ALA A N 1
ATOM 792 C CA . ALA A 1 119 ? 74.667 35.433 53.222 1.00 30.00 98 ALA A CA 1
ATOM 793 C C . ALA A 1 119 ? 73.784 34.435 53.964 1.00 30.00 98 ALA A C 1
ATOM 794 O O . ALA A 1 119 ? 72.735 34.796 54.498 1.00 30.00 98 ALA A O 1
ATOM 797 N N . GLN B 1 20 ? 23.823 23.947 61.953 1.00 98.47 -1 GLN B N 1
ATOM 798 C CA . GLN B 1 20 ? 24.192 22.669 62.557 1.00 102.63 -1 GLN B CA 1
ATOM 799 C C . GLN B 1 20 ? 22.969 21.833 62.947 1.00 100.13 -1 GLN B C 1
ATOM 800 O O . GLN B 1 20 ? 22.555 21.826 64.106 1.00 101.71 -1 GLN B O 1
ATOM 806 N N . GLY B 1 21 ? 22.400 21.123 61.977 1.00 94.60 0 GLY B N 1
ATOM 807 C CA . GLY B 1 21 ? 21.233 20.294 62.228 1.00 91.84 0 GLY B CA 1
ATOM 808 C C . GLY B 1 21 ? 21.545 19.052 63.044 1.00 85.42 0 GLY B C 1
ATOM 809 O O . GLY B 1 21 ? 22.703 18.661 63.166 1.00 85.78 0 GLY B O 1
ATOM 818 N N . LYS B 1 23 ? 19.398 15.401 63.344 1.00 70.31 2 LYS B N 1
ATOM 819 C CA . LYS B 1 23 ? 18.235 14.545 63.139 1.00 69.05 2 LYS B CA 1
ATOM 820 C C . LYS B 1 23 ? 18.406 13.170 63.787 1.00 63.85 2 LYS B C 1
ATOM 821 O O . LYS B 1 23 ? 19.458 12.543 63.684 1.00 59.58 2 LYS B O 1
ATOM 827 N N . GLN B 1 24 ? 17.355 12.711 64.456 1.00 63.86 3 GLN B N 1
ATOM 828 C CA . GLN B 1 24 ? 17.374 11.420 65.126 1.00 58.80 3 GLN B CA 1
ATOM 829 C C . GLN B 1 24 ? 17.116 10.307 64.128 1.00 55.08 3 GLN B C 1
ATOM 830 O O . GLN B 1 24 ? 16.333 10.464 63.195 1.00 58.74 3 GLN B O 1
ATOM 836 N N . GLU B 1 25 ? 17.771 9.173 64.331 1.00 45.35 4 GLU B N 1
ATOM 837 C CA . GLU B 1 25 ? 17.700 8.086 63.371 1.00 45.25 4 GLU B CA 1
ATOM 838 C C . GLU B 1 25 ? 17.923 6.760 64.071 1.00 37.90 4 GLU B C 1
ATOM 839 O O . GLU B 1 25 ? 18.752 6.659 64.974 1.00 32.77 4 GLU B O 1
ATOM 845 N N . PHE B 1 26 ? 17.174 5.746 63.658 1.00 32.51 5 PHE B N 1
ATOM 846 C CA . PHE B 1 26 ? 17.266 4.439 64.289 1.00 32.91 5 PHE B CA 1
ATOM 847 C C . PHE B 1 26 ? 18.402 3.585 63.724 1.00 32.09 5 PHE B C 1
ATOM 848 O O . PHE B 1 26 ? 18.680 3.598 62.524 1.00 30.00 5 PHE B O 1
ATOM 856 N N . VAL B 1 27 ? 19.055 2.854 64.615 1.00 27.61 6 VAL B N 1
ATOM 857 C CA . VAL B 1 27 ? 20.060 1.871 64.243 1.00 26.25 6 VAL B CA 1
ATOM 858 C C . VAL B 1 27 ? 19.394 0.596 63.742 1.00 32.95 6 VAL B C 1
ATOM 859 O O . VAL B 1 27 ? 18.614 -0.040 64.465 1.00 26.85 6 VAL B O 1
ATOM 863 N N . ALA B 1 28 ? 19.701 0.217 62.507 1.00 30.38 7 ALA B N 1
ATOM 864 C CA . ALA B 1 28 ? 19.158 -1.015 61.946 1.00 32.62 7 ALA B CA 1
ATOM 865 C C . ALA B 1 28 ? 19.760 -2.286 62.571 1.00 30.71 7 ALA B C 1
ATOM 866 O O . ALA B 1 28 ? 19.077 -3.307 62.678 1.00 37.46 7 ALA B O 1
ATOM 868 N N . ALA B 1 29 ? 21.026 -2.229 62.985 1.00 30.97 8 ALA B N 1
ATOM 869 C CA . ALA B 1 29 ? 21.717 -3.431 63.483 1.00 28.80 8 ALA B CA 1
ATOM 870 C C . ALA B 1 29 ? 23.047 -3.166 64.190 1.00 28.90 8 ALA B C 1
ATOM 871 O O . ALA B 1 29 ? 23.795 -2.260 63.828 1.00 31.90 8 ALA B O 1
ATOM 873 N N . ILE B 1 30 ? 23.324 -3.976 65.207 1.00 25.82 9 ILE B N 1
ATOM 874 C CA . ILE B 1 30 ? 24.612 -3.999 65.876 1.00 22.87 9 ILE B CA 1
ATOM 875 C C . ILE B 1 30 ? 25.229 -5.360 65.615 1.00 31.44 9 ILE B C 1
ATOM 876 O O . ILE B 1 30 ? 24.527 -6.381 65.648 1.00 28.15 9 ILE B O 1
ATOM 881 N N . GLU B 1 31 ? 26.538 -5.384 65.371 1.00 32.42 10 GLU B N 1
ATOM 882 C CA . GLU B 1 31 ? 27.243 -6.636 65.127 1.00 29.23 10 GLU B CA 1
ATOM 883 C C . GLU B 1 31 ? 28.678 -6.615 65.635 1.00 33.37 10 GLU B C 1
ATOM 884 O O . GLU B 1 31 ? 29.381 -5.611 65.526 1.00 41.08 10 GLU B O 1
ATOM 890 N N . ILE B 1 32 ? 29.104 -7.739 66.189 1.00 25.99 11 ILE B N 1
ATOM 891 C CA . ILE B 1 32 ? 30.505 -7.967 66.494 1.00 24.59 11 ILE B CA 1
ATOM 892 C C . ILE B 1 32 ? 31.040 -8.962 65.473 1.00 30.46 11 ILE B C 1
ATOM 893 O O . ILE B 1 32 ? 30.611 -10.111 65.453 1.00 25.35 11 ILE B O 1
ATOM 898 N N . ASP B 1 33 ? 31.958 -8.518 64.613 1.00 31.01 12 ASP B N 1
ATOM 899 C CA . ASP B 1 33 ? 32.464 -9.375 63.538 1.00 27.48 12 ASP B CA 1
ATOM 900 C C . ASP B 1 33 ? 33.546 -10.315 64.042 1.00 36.73 12 ASP B C 1
ATOM 901 O O . ASP B 1 33 ? 33.924 -10.267 65.219 1.00 27.49 12 ASP B O 1
ATOM 906 N N . GLY B 1 34 ? 34.042 -11.168 63.149 1.00 30.96 13 GLY B N 1
ATOM 907 C CA . GLY B 1 34 ? 34.989 -12.197 63.535 1.00 27.71 13 GLY B CA 1
ATOM 908 C C . GLY B 1 34 ? 36.258 -11.656 64.168 1.00 34.84 13 GLY B C 1
ATOM 909 O O . GLY B 1 34 ? 36.868 -12.328 65.002 1.00 34.60 13 GLY B O 1
ATOM 910 N N . THR B 1 35 ? 36.664 -10.448 63.779 1.00 25.93 14 THR B N 1
ATOM 911 C CA . THR B 1 35 ? 37.894 -9.868 64.331 1.00 35.25 14 THR B CA 1
ATOM 912 C C . TH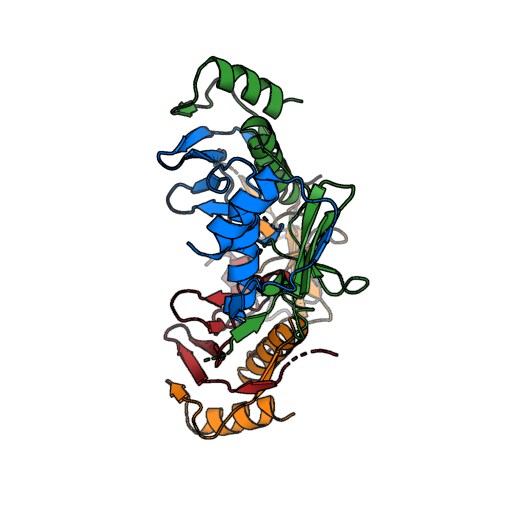R B 1 35 ? 37.670 -9.138 65.657 1.00 35.61 14 THR B C 1
ATOM 913 O O . THR B 1 35 ? 38.629 -8.700 66.292 1.00 34.42 14 THR B O 1
ATOM 917 N N . GLY B 1 36 ? 36.410 -8.992 66.065 1.00 33.79 15 GLY B N 1
ATOM 918 C CA . GLY B 1 36 ? 36.090 -8.332 67.323 1.00 32.16 15 GLY B CA 1
ATOM 919 C C . GLY B 1 36 ? 35.670 -6.871 67.223 1.00 32.94 15 GLY B C 1
ATOM 920 O O . GLY B 1 36 ? 35.459 -6.212 68.238 1.00 33.30 15 GLY B O 1
ATOM 921 N N . ARG B 1 37 ? 35.559 -6.354 66.005 1.00 25.25 16 ARG B N 1
ATOM 922 C CA . ARG B 1 37 ? 35.071 -5.004 65.809 1.00 25.51 16 ARG B CA 1
ATOM 923 C C . ARG B 1 37 ? 33.584 -4.963 66.115 1.00 32.59 16 ARG B C 1
ATOM 924 O O . ARG B 1 37 ? 32.857 -5.917 65.827 1.00 31.58 16 ARG B O 1
ATOM 932 N N . ILE B 1 38 ? 33.119 -3.858 66.684 1.00 27.97 17 ILE B N 1
ATOM 933 C CA . ILE B 1 38 ? 31.685 -3.661 66.808 1.00 28.22 17 ILE B CA 1
ATOM 934 C C . ILE B 1 38 ? 31.207 -2.761 65.669 1.00 32.16 17 ILE B C 1
ATOM 935 O O . ILE B 1 38 ? 31.772 -1.688 65.438 1.00 33.91 17 ILE B O 1
ATOM 940 N N . HIS B 1 39 ? 30.181 -3.225 64.952 1.00 29.88 18 HIS B N 1
ATOM 941 C CA . HIS B 1 39 ? 29.606 -2.524 63.806 1.00 25.70 18 HIS B CA 1
ATOM 942 C C . HIS B 1 39 ? 28.207 -1.976 64.103 1.00 29.71 18 HIS B C 1
ATOM 943 O O . HIS B 1 39 ? 27.327 -2.698 64.582 1.00 21.75 18 HIS B O 1
ATOM 950 N N . VAL B 1 40 ? 27.993 -0.714 63.762 1.00 27.99 19 VAL B N 1
ATOM 951 C CA . VAL B 1 40 ? 26.697 -0.078 63.934 1.00 23.05 19 VAL B CA 1
ATOM 952 C C . VAL B 1 40 ? 26.135 0.326 62.577 1.00 27.61 19 VAL B C 1
ATOM 953 O O . VAL B 1 40 ? 26.690 1.194 61.905 1.00 27.64 19 VAL B O 1
ATOM 957 N N . THR B 1 41 ? 25.037 -0.306 62.173 1.00 22.19 20 THR B N 1
ATOM 958 C CA . THR B 1 41 ? 24.436 -0.032 60.877 1.00 22.80 20 THR B CA 1
ATOM 959 C C . THR B 1 41 ? 23.294 0.972 60.988 1.00 30.68 20 THR B C 1
ATOM 960 O O . THR B 1 41 ? 22.230 0.652 61.508 1.00 34.38 20 THR B O 1
ATOM 964 N N . PRO B 1 42 ? 23.517 2.198 60.497 1.00 26.71 21 PRO B N 1
ATOM 965 C CA . PRO B 1 42 ? 22.487 3.242 60.506 1.00 31.36 21 PRO B CA 1
ATOM 966 C C . PRO B 1 42 ? 21.298 2.863 59.629 1.00 31.35 21 PRO B C 1
ATOM 967 O O . PRO B 1 42 ? 21.465 2.209 58.596 1.00 32.81 21 PRO B O 1
ATOM 971 N N . GLY B 1 43 ? 20.104 3.267 60.046 1.00 30.02 22 GLY B N 1
ATOM 972 C CA . GLY B 1 43 ? 18.893 2.940 59.311 1.00 33.71 22 GLY B CA 1
ATOM 973 C C . GLY B 1 43 ? 18.870 3.480 57.887 1.00 39.14 22 GLY B C 1
ATOM 974 O O . GLY B 1 43 ? 18.408 2.796 56.975 1.00 39.39 22 GLY B O 1
ATOM 975 N N . GLU B 1 44 ? 19.373 4.697 57.681 1.00 35.59 23 GLU B N 1
ATOM 976 C CA . GLU B 1 44 ? 19.309 5.301 56.352 1.00 41.01 23 GLU B CA 1
ATOM 977 C C . GLU B 1 44 ? 20.535 6.131 55.974 1.00 37.77 23 GLU B C 1
ATOM 978 O O . GLU B 1 44 ? 20.867 6.252 54.798 1.00 44.70 23 GLU B O 1
ATOM 984 N N . SER B 1 45 ? 21.206 6.699 56.965 1.00 33.61 24 SER B N 1
ATOM 985 C CA . SER B 1 45 ? 22.340 7.576 56.700 1.00 37.95 24 SER B CA 1
ATOM 986 C C . SER B 1 45 ? 23.635 6.818 56.375 1.00 37.86 24 SER B C 1
ATOM 987 O O . SER B 1 45 ? 23.849 5.690 56.823 1.00 33.95 24 SER B O 1
ATOM 990 N N . GLN B 1 46 ? 24.483 7.452 55.575 1.00 40.44 25 GLN B N 1
ATOM 991 C CA . GLN B 1 46 ? 25.798 6.920 55.240 1.00 40.49 25 GLN B CA 1
ATOM 992 C C . GLN B 1 46 ? 26.878 7.895 55.702 1.00 43.79 25 GLN B C 1
ATOM 993 O O . GLN B 1 46 ? 26.737 9.111 55.538 1.00 38.71 25 GLN B O 1
ATOM 999 N N . PHE B 1 47 ? 27.956 7.364 56.275 1.00 39.55 26 PHE B N 1
ATOM 1000 C CA . PHE B 1 47 ? 29.034 8.208 56.787 1.00 36.95 26 PHE B CA 1
ATOM 1001 C C . PHE B 1 47 ? 30.395 7.848 56.169 1.00 35.56 26 PHE B C 1
ATOM 1002 O O . PHE B 1 47 ? 31.359 7.595 56.889 1.00 33.23 26 PHE B O 1
ATOM 1010 N N . PRO B 1 48 ? 30.484 7.846 54.829 1.00 37.95 27 PRO B N 1
ATOM 1011 C CA . PRO B 1 48 ? 31.709 7.393 54.152 1.00 33.46 27 PRO B CA 1
ATOM 1012 C C . PRO B 1 48 ? 32.911 8.259 54.510 1.00 38.81 27 PRO B C 1
ATOM 1013 O O . PRO B 1 48 ? 34.053 7.862 54.281 1.00 32.28 27 PRO B O 1
ATOM 1017 N N . TYR B 1 49 ? 32.653 9.431 55.078 1.00 31.20 28 TYR B N 1
ATOM 1018 C CA . TYR B 1 49 ? 33.724 10.347 55.419 1.00 27.35 28 TYR B CA 1
ATOM 1019 C C . TYR B 1 49 ? 33.849 10.590 56.916 1.00 35.19 28 TYR B C 1
ATOM 1020 O O . TYR B 1 49 ? 34.360 11.632 57.338 1.00 39.60 28 TYR B O 1
ATOM 1029 N N . ILE B 1 50 ? 33.395 9.625 57.712 1.00 34.48 29 ILE B N 1
ATOM 1030 C CA . ILE B 1 50 ? 33.466 9.735 59.168 1.00 34.72 29 ILE B CA 1
ATOM 1031 C C . ILE B 1 50 ? 34.914 9.827 59.669 1.00 32.83 29 ILE B C 1
ATOM 1032 O O . ILE B 1 50 ? 35.168 10.281 60.785 1.00 30.36 29 ILE B O 1
ATOM 1037 N N . TYR B 1 51 ? 35.867 9.404 58.847 1.00 28.74 30 TYR B N 1
ATOM 1038 C CA . TYR B 1 51 ? 37.263 9.456 59.260 1.00 30.61 30 TYR B CA 1
ATOM 1039 C C . TYR B 1 51 ? 37.755 10.899 59.454 1.00 37.12 30 TYR B C 1
ATOM 1040 O O . TYR B 1 51 ? 38.697 11.142 60.207 1.00 36.46 30 TYR B O 1
ATOM 1049 N N . ARG B 1 52 ? 37.121 11.855 58.783 1.00 39.76 31 ARG B N 1
ATOM 1050 C CA . ARG B 1 52 ? 37.565 13.245 58.892 1.00 41.29 31 ARG B CA 1
ATOM 1051 C C . ARG B 1 52 ? 37.301 13.832 60.280 1.00 40.31 31 ARG B C 1
ATOM 1052 O O . ARG B 1 52 ? 37.917 14.829 60.665 1.00 36.76 31 ARG B O 1
ATOM 1060 N N . GLU B 1 53 ? 36.397 13.203 61.031 1.00 39.71 32 GLU B N 1
ATOM 1061 C CA . GLU B 1 53 ? 36.150 13.592 62.420 1.00 40.45 32 GLU B CA 1
ATOM 1062 C C . GLU B 1 53 ? 37.346 13.284 63.314 1.00 43.03 32 GLU B C 1
ATOM 1063 O O . GLU B 1 53 ? 37.479 13.843 64.401 1.00 38.15 32 GLU B O 1
ATOM 1069 N N . ALA B 1 54 ? 38.213 12.391 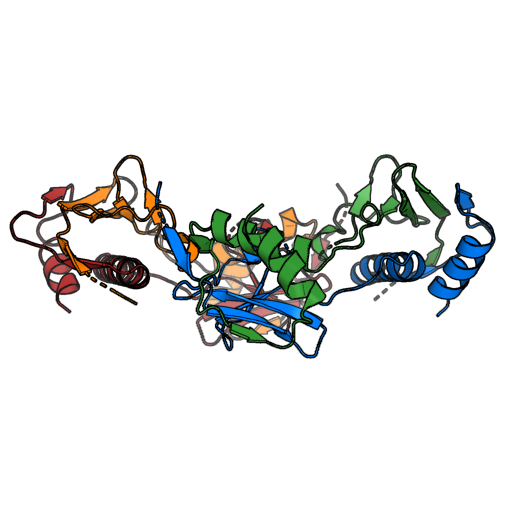62.849 1.00 44.64 33 ALA B N 1
ATOM 1070 C CA . ALA B 1 54 ? 39.422 12.051 63.588 1.00 45.92 33 ALA B CA 1
ATOM 1071 C C . ALA B 1 54 ? 39.072 11.486 64.955 1.00 43.42 33 ALA B C 1
ATOM 1072 O O . ALA B 1 54 ? 39.637 11.894 65.970 1.00 44.81 33 ALA B O 1
ATOM 1082 N N . GLU B 1 56 ? 38.750 8.000 65.380 1.00 34.43 35 GLU B N 1
ATOM 1083 C CA . GLU B 1 56 ? 39.093 6.581 65.285 1.00 40.74 35 GLU B CA 1
ATOM 1084 C C . GLU B 1 56 ? 37.877 5.689 65.025 1.00 35.61 35 GLU B C 1
ATOM 1085 O O . GLU B 1 56 ? 37.885 4.495 65.315 1.00 41.00 35 GLU B O 1
ATOM 1091 N N . VAL B 1 57 ? 36.829 6.282 64.472 1.00 35.18 36 VAL B N 1
ATOM 1092 C CA . VAL B 1 57 ? 35.682 5.521 64.012 1.00 26.66 36 VAL B CA 1
ATOM 1093 C C . VAL B 1 57 ? 35.791 5.415 62.498 1.00 26.37 36 VAL B C 1
ATOM 1094 O O . VAL B 1 57 ? 36.124 6.391 61.833 1.00 30.59 36 VAL B O 1
ATOM 1098 N N . SER B 1 58 ? 35.524 4.232 61.959 1.00 27.85 37 SER B N 1
ATOM 1099 C CA . SER B 1 58 ? 35.572 4.011 60.518 1.00 34.22 37 SER B CA 1
ATOM 1100 C C . SER B 1 58 ? 34.182 3.741 59.931 1.00 35.24 37 SER B C 1
ATOM 1101 O O . SER B 1 58 ? 33.222 3.487 60.660 1.00 28.46 37 SER B O 1
ATOM 1104 N N . TRP B 1 59 ? 34.099 3.790 58.605 1.00 28.21 38 TRP B N 1
ATOM 1105 C CA . TRP B 1 59 ? 32.898 3.417 57.878 1.00 26.24 38 TRP B CA 1
ATOM 1106 C C . TRP B 1 59 ? 33.230 2.293 56.902 1.00 25.01 38 TRP B C 1
ATOM 1107 O O . TRP B 1 59 ? 34.249 2.331 56.220 1.00 25.96 38 TRP B O 1
ATOM 1118 N N . ASN B 1 60 ? 32.378 1.283 56.862 1.00 21.94 39 ASN B N 1
ATOM 1119 C CA . ASN B 1 60 ? 32.485 0.225 55.872 1.00 21.31 39 ASN B CA 1
ATOM 1120 C C . ASN B 1 60 ? 31.305 0.314 54.917 1.00 30.56 39 ASN B C 1
ATOM 1121 O O . ASN B 1 60 ? 30.162 0.140 55.320 1.00 28.71 39 ASN B O 1
ATOM 1126 N N A GLU B 1 61 ? 31.593 0.559 53.646 0.45 31.84 40 GLU B N 1
ATOM 1127 N N B GLU B 1 61 ? 31.583 0.616 53.655 0.55 31.97 40 GLU B N 1
ATOM 1128 C CA A GLU B 1 61 ? 30.553 0.815 52.659 0.45 30.62 40 GLU B CA 1
ATOM 1129 C CA B GLU B 1 61 ? 30.526 0.793 52.669 0.55 29.66 40 GLU B CA 1
ATOM 1130 C C A GLU B 1 61 ? 29.813 -0.445 52.200 0.45 32.73 40 GLU B C 1
ATOM 1131 C C B GLU B 1 61 ? 29.745 -0.497 52.459 0.55 33.16 40 GLU B C 1
ATOM 1132 O O A GLU B 1 61 ? 28.659 -0.369 51.782 0.45 35.33 40 GLU B O 1
ATOM 1133 O O B GLU B 1 61 ? 28.514 -0.498 52.473 0.55 33.71 40 GLU B O 1
ATOM 1144 N N . SER B 1 62 ? 30.471 -1.597 52.285 1.00 30.00 41 SER B N 1
ATOM 1145 C CA . SER B 1 62 ? 29.863 -2.859 51.873 1.00 27.80 41 SER B CA 1
ATOM 1146 C C . SER B 1 62 ? 28.773 -3.357 52.823 1.00 35.76 41 SER B C 1
ATOM 1147 O O . SER B 1 62 ? 27.842 -4.036 52.388 1.00 30.81 41 SER B O 1
ATOM 1150 N N . THR B 1 63 ? 28.896 -3.040 54.111 1.00 27.27 42 THR B N 1
ATOM 1151 C CA . THR B 1 63 ? 27.828 -3.342 55.067 1.00 29.83 42 THR B CA 1
ATOM 1152 C C . THR B 1 63 ? 27.216 -2.073 55.669 1.00 28.11 42 THR B C 1
ATOM 1153 O O . THR B 1 63 ? 26.517 -2.138 56.677 1.00 29.47 42 THR B O 1
ATOM 1157 N N . ARG B 1 64 ? 27.493 -0.930 55.041 1.00 29.25 43 ARG B N 1
ATOM 1158 C CA . ARG B 1 64 ? 27.026 0.378 55.508 1.00 35.39 43 ARG B CA 1
ATOM 1159 C C . ARG B 1 64 ? 27.049 0.516 57.029 1.00 29.93 43 ARG B C 1
ATOM 1160 O O . ARG B 1 64 ? 26.037 0.841 57.643 1.00 27.37 43 ARG B O 1
ATOM 1168 N N . SER B 1 65 ? 28.201 0.265 57.635 1.00 29.09 44 SER B N 1
ATOM 1169 C CA . SER B 1 65 ? 28.301 0.304 59.089 1.00 27.43 44 SER B CA 1
ATOM 1170 C C . SER B 1 65 ? 29.438 1.178 59.578 1.00 29.16 44 SER B C 1
ATOM 1171 O O . SER B 1 65 ? 30.527 1.171 59.012 1.00 27.84 44 SER B O 1
ATOM 1174 N N . LEU B 1 66 ? 29.169 1.939 60.630 1.00 21.60 45 LEU B N 1
ATOM 1175 C CA . LEU B 1 66 ? 30.223 2.587 61.389 1.00 27.96 45 LEU B CA 1
ATOM 1176 C C . LEU B 1 66 ? 30.814 1.496 62.255 1.00 30.36 45 LEU B C 1
ATOM 1177 O O . LEU B 1 66 ? 30.085 0.608 62.695 1.00 24.98 45 LEU B O 1
ATOM 1182 N N . HIS B 1 67 ? 32.120 1.540 62.501 1.00 30.07 46 HIS B N 1
ATOM 1183 C CA . HIS B 1 67 ? 32.730 0.499 63.322 1.00 27.80 46 HIS B CA 1
ATOM 1184 C C . HIS B 1 67 ? 33.987 0.916 64.088 1.00 33.65 46 HIS B C 1
ATOM 1185 O O . HIS B 1 67 ? 34.662 1.888 63.742 1.00 32.21 46 HIS B O 1
ATOM 1192 N N . SER B 1 68 ? 34.272 0.168 65.148 1.00 29.48 47 SER B N 1
ATOM 1193 C CA . SER B 1 68 ? 35.444 0.391 65.966 1.00 27.20 47 SER B CA 1
ATOM 1194 C C . SER B 1 68 ? 36.663 -0.188 65.258 1.00 32.87 47 SER B C 1
ATOM 1195 O O . SER B 1 68 ? 36.530 -0.893 64.256 1.00 26.67 47 SER B O 1
ATOM 1198 N N . PRO B 1 69 ? 37.859 0.097 65.785 1.00 26.88 48 PRO B N 1
ATOM 1199 C CA . PRO B 1 69 ? 39.041 -0.577 65.252 1.00 33.98 48 PRO B CA 1
ATOM 1200 C C . PRO B 1 69 ? 39.037 -1.998 65.771 1.00 34.26 48 PRO B C 1
ATOM 1201 O O . PRO B 1 69 ? 38.201 -2.337 66.614 1.00 35.93 48 PRO B O 1
ATOM 1205 N N . VAL B 1 70 ? 39.945 -2.818 65.261 1.00 32.72 49 VAL B N 1
ATOM 1206 C CA . VAL B 1 70 ? 40.188 -4.129 65.833 1.00 41.11 49 VAL B CA 1
ATOM 1207 C C . VAL B 1 70 ? 40.561 -3.910 67.282 1.00 45.13 49 VAL B C 1
ATOM 1208 O O . VAL B 1 70 ? 41.515 -3.195 67.564 1.00 47.19 49 VAL B O 1
ATOM 1212 N N . PRO B 1 71 ? 39.812 -4.522 68.193 1.00 48.50 50 PRO B N 1
ATOM 1213 C CA . PRO B 1 71 ? 40.076 -4.383 69.628 1.00 58.07 50 PRO B CA 1
ATOM 1214 C C . PRO B 1 71 ? 41.315 -5.162 70.055 1.00 63.25 50 PRO B C 1
ATOM 1215 O O . PRO B 1 71 ? 41.323 -6.391 69.993 1.00 68.29 50 PRO B O 1
ATOM 1219 N N . ARG B 1 72 ? 42.350 -4.447 70.484 1.00 58.61 51 ARG B N 1
ATOM 1220 C CA . ARG B 1 72 ? 43.590 -5.078 70.921 1.00 62.83 51 ARG B CA 1
ATOM 1221 C C . ARG B 1 72 ? 44.145 -4.397 72.167 1.00 56.30 51 ARG B C 1
ATOM 1222 O O . ARG B 1 72 ? 43.954 -3.198 72.369 1.00 49.70 51 ARG B O 1
ATOM 1230 N N . GLU B 1 73 ? 44.833 -5.170 73.001 1.00 53.69 52 GLU B N 1
ATOM 1231 C CA . GLU B 1 73 ? 45.416 -4.644 74.230 1.00 57.38 52 GLU B CA 1
ATOM 1232 C C . GLU B 1 73 ? 46.512 -3.627 73.929 1.00 50.49 52 GLU B C 1
ATOM 1233 O O . GLU B 1 73 ? 47.289 -3.796 72.990 1.00 54.50 52 GLU B O 1
ATOM 1239 N N . TRP B 1 74 ? 46.568 -2.570 74.734 1.00 37.11 53 TRP B N 1
ATOM 1240 C CA . TRP B 1 74 ? 47.569 -1.525 74.558 1.00 45.81 53 TRP B CA 1
ATOM 1241 C C . TRP B 1 74 ? 48.936 -1.985 75.053 1.00 45.49 53 TRP B C 1
ATOM 1242 O O . TRP B 1 74 ? 49.071 -2.460 76.180 1.00 45.76 53 TRP B O 1
ATOM 1253 N N . SER B 1 75 ? 49.947 -1.842 74.202 1.00 36.37 54 SER B N 1
ATOM 1254 C CA . SER B 1 75 ? 51.303 -2.246 74.550 1.00 35.27 54 SER B CA 1
ATOM 1255 C C . SER B 1 75 ? 52.286 -1.121 74.261 1.00 31.43 54 SER B C 1
ATOM 1256 O O . SER B 1 75 ? 52.431 -0.679 73.121 1.00 33.94 54 SER B O 1
ATOM 1259 N N . TYR B 1 76 ? 52.953 -0.645 75.302 1.00 32.11 55 TYR B N 1
ATOM 1260 C CA . TYR B 1 76 ? 54.019 0.325 75.102 1.00 36.16 55 TYR B CA 1
ATOM 1261 C C . TYR B 1 76 ? 55.146 -0.254 74.242 1.00 33.12 55 TYR B C 1
ATOM 1262 O O . TYR B 1 76 ? 55.738 0.461 73.442 1.00 30.05 55 TYR B O 1
ATOM 1271 N N . ALA B 1 77 ? 55.418 -1.551 74.397 1.00 28.91 56 ALA B N 1
ATOM 1272 C CA . ALA B 1 77 ? 56.432 -2.232 73.591 1.00 32.07 56 ALA B CA 1
ATOM 1273 C C . ALA B 1 77 ? 56.078 -2.201 72.111 1.00 31.91 56 ALA B C 1
ATOM 1274 O O . ALA B 1 77 ? 56.908 -1.869 71.262 1.00 28.95 56 ALA B O 1
ATOM 1276 N N . GLN B 1 78 ? 54.840 -2.560 71.798 1.00 34.08 57 GLN B N 1
ATOM 1277 C CA . GLN B 1 78 ? 54.411 -2.564 70.409 1.00 38.04 57 GLN B CA 1
ATOM 1278 C C . GLN B 1 78 ? 54.490 -1.153 69.853 1.00 27.83 57 GLN B C 1
ATOM 1279 O O . GLN B 1 78 ? 54.940 -0.946 68.730 1.00 34.92 57 GLN B O 1
ATOM 1285 N N . TRP B 1 79 ? 54.065 -0.178 70.647 1.00 31.48 58 TRP B N 1
ATOM 1286 C CA . TRP B 1 79 ? 54.133 1.209 70.203 1.00 36.90 58 TRP B CA 1
ATOM 1287 C C . TRP B 1 79 ? 55.556 1.721 69.966 1.00 34.05 58 TRP B C 1
ATOM 1288 O O . TRP B 1 79 ? 55.794 2.448 68.998 1.00 29.11 58 TRP B O 1
ATOM 1299 N N . LEU B 1 80 ? 56.499 1.345 70.827 1.00 26.39 59 LEU B N 1
ATOM 1300 C CA . LEU B 1 80 ? 57.887 1.738 70.590 1.00 29.80 59 LEU B CA 1
ATOM 1301 C C . LEU B 1 80 ? 58.317 1.165 69.249 1.00 30.02 59 LEU B C 1
ATOM 1302 O O . LEU B 1 80 ? 58.885 1.873 68.417 1.00 29.05 59 LEU B O 1
ATOM 1307 N N . GLN B 1 81 ? 58.013 -0.115 69.039 1.00 32.05 60 GLN B N 1
ATOM 1308 C CA . GLN B 1 81 ? 58.368 -0.800 67.805 1.00 36.51 60 GLN B CA 1
ATOM 1309 C C . GLN B 1 81 ? 57.753 -0.119 66.595 1.00 37.34 60 GLN B C 1
ATOM 1310 O O . GLN B 1 81 ? 58.398 0.008 65.555 1.00 38.85 60 GLN B O 1
ATOM 1316 N N . GLN B 1 82 ? 56.508 0.323 66.737 1.00 30.56 61 GLN B N 1
ATOM 1317 C CA . GLN B 1 82 ? 55.824 1.022 65.657 1.00 28.19 61 GLN B CA 1
ATOM 1318 C C . GLN B 1 82 ? 56.522 2.345 65.357 1.00 28.34 61 GLN B C 1
ATOM 1319 O O . GLN B 1 82 ? 56.694 2.720 64.202 1.00 28.40 61 GLN B O 1
ATOM 1325 N N . ILE B 1 83 ? 56.926 3.048 66.406 1.00 26.97 62 ILE B N 1
ATOM 1326 C CA . ILE B 1 83 ? 57.643 4.306 66.244 1.00 27.46 62 ILE B CA 1
ATOM 1327 C C . ILE B 1 83 ? 59.001 4.083 65.570 1.00 30.79 62 ILE B C 1
ATOM 1328 O O . ILE B 1 83 ? 59.395 4.837 64.680 1.00 31.42 62 ILE B O 1
ATOM 1333 N N . PHE B 1 84 ? 59.705 3.035 65.984 1.00 27.52 63 PHE B N 1
ATOM 1334 C CA . PHE B 1 84 ? 60.990 2.708 65.371 1.00 25.48 63 PHE B CA 1
ATOM 1335 C C . PHE B 1 84 ? 60.788 2.374 63.896 1.00 32.52 63 PHE B C 1
ATOM 1336 O O . PHE B 1 84 ? 61.570 2.805 63.049 1.00 28.18 63 PHE B O 1
ATOM 1344 N N . ALA B 1 85 ? 59.728 1.622 63.588 1.00 28.47 64 ALA B N 1
ATOM 1345 C CA . ALA B 1 85 ? 59.497 1.190 62.210 1.00 27.75 64 ALA B CA 1
ATOM 1346 C C . ALA B 1 85 ? 59.161 2.377 61.311 1.00 25.75 64 ALA B C 1
ATOM 1347 O O . ALA B 1 85 ? 59.552 2.418 60.142 1.00 27.75 64 ALA B O 1
ATOM 1349 N N . ALA B 1 86 ? 58.442 3.348 61.865 1.00 26.30 65 ALA B N 1
ATOM 1350 C CA . ALA B 1 86 ? 58.095 4.554 61.120 1.00 32.76 65 ALA B CA 1
ATOM 1351 C C . ALA B 1 86 ? 59.350 5.371 60.800 1.00 26.92 65 ALA B C 1
ATOM 1352 O O . ALA B 1 86 ? 59.570 5.766 59.653 1.00 28.62 65 ALA B O 1
ATOM 1354 N N . ALA B 1 87 ? 60.173 5.609 61.817 1.00 25.20 66 ALA B N 1
ATOM 1355 C CA . ALA B 1 87 ? 61.424 6.339 61.638 1.00 25.97 66 ALA B CA 1
ATOM 1356 C C . ALA B 1 87 ? 62.283 5.626 60.598 1.00 32.06 66 ALA B C 1
ATOM 1357 O O . ALA B 1 87 ? 62.897 6.253 59.739 1.00 26.60 66 ALA B O 1
ATOM 1359 N N . SER B 1 88 ? 62.288 4.301 60.665 1.00 31.06 67 SER B N 1
ATOM 1360 C CA . SER B 1 88 ? 63.043 3.497 59.726 1.00 31.75 67 SER B CA 1
ATOM 1361 C C . SER B 1 88 ? 62.576 3.740 58.285 1.00 37.29 67 SER B C 1
ATOM 1362 O O . SER B 1 88 ? 63.398 3.913 57.378 1.00 31.56 67 SER B O 1
ATOM 1365 N N . GLU B 1 89 ? 61.259 3.747 58.080 1.00 29.78 68 GLU B N 1
ATOM 1366 C CA . GLU B 1 89 ? 60.680 4.050 56.775 1.00 30.12 68 GLU B CA 1
ATOM 1367 C C . GLU B 1 89 ? 61.221 5.361 56.225 1.00 27.89 68 GLU B C 1
ATOM 1368 O O . GLU B 1 89 ? 61.324 5.535 55.017 1.00 32.12 68 GLU B O 1
ATOM 1374 N N . GLN B 1 90 ? 61.548 6.293 57.115 1.00 30.70 69 GLN B N 1
ATOM 1375 C CA . GLN B 1 90 ? 62.063 7.596 56.685 1.00 36.96 69 GLN B CA 1
ATOM 1376 C C . GLN B 1 90 ? 63.592 7.703 56.802 1.00 35.08 69 GLN B C 1
ATOM 1377 O O . GLN B 1 90 ? 64.139 8.799 56.942 1.00 29.53 69 GLN B O 1
ATOM 1383 N N . GLY B 1 91 ? 64.271 6.557 56.743 1.00 36.10 70 GLY B N 1
ATOM 1384 C CA . GLY B 1 91 ? 65.721 6.523 56.636 1.00 38.30 70 GLY B CA 1
ATOM 1385 C C . GLY B 1 91 ? 66.524 6.468 57.927 1.00 39.85 70 GLY B C 1
ATOM 1386 O O . GLY B 1 91 ? 67.756 6.503 57.888 1.00 37.64 70 GLY B O 1
ATOM 1387 N N . VAL B 1 92 ? 65.853 6.386 59.074 1.00 37.86 71 VAL B N 1
ATOM 1388 C CA . VAL B 1 92 ? 66.580 6.382 60.345 1.00 33.97 71 VAL B CA 1
ATOM 1389 C C . VAL B 1 92 ? 66.388 5.116 61.174 1.00 37.05 71 VAL B C 1
ATOM 1390 O O . VAL B 1 92 ? 65.264 4.743 61.512 1.00 31.83 71 VAL B O 1
ATOM 1394 N N . LYS B 1 93 ? 67.502 4.468 61.503 1.00 30.96 72 LYS B N 1
ATOM 1395 C CA . LYS B 1 93 ? 67.479 3.286 62.347 1.00 36.83 72 LYS B CA 1
ATOM 1396 C C . LYS B 1 93 ? 67.793 3.712 63.773 1.00 34.96 72 LYS B C 1
ATOM 1397 O O . LYS B 1 93 ? 68.951 3.931 64.131 1.00 32.15 72 LYS B O 1
ATOM 1403 N N . LEU B 1 94 ? 66.754 3.842 64.585 1.00 29.46 73 LEU B N 1
ATOM 1404 C CA . LEU B 1 94 ? 66.919 4.329 65.946 1.00 27.98 73 LEU B CA 1
ATOM 1405 C C . LEU B 1 94 ? 67.383 3.212 66.864 1.00 29.74 73 LEU B C 1
ATOM 1406 O O . LEU B 1 94 ? 66.870 2.095 66.797 1.00 29.26 73 LEU B O 1
ATOM 1411 N N . VAL B 1 95 ? 68.367 3.517 67.709 1.00 31.25 74 VAL B N 1
ATOM 1412 C CA . VAL B 1 95 ? 68.887 2.547 68.663 1.00 28.60 74 VAL B CA 1
ATOM 1413 C C . VAL B 1 95 ? 69.004 3.150 70.056 1.00 33.17 74 VAL B C 1
ATOM 1414 O O . VAL B 1 95 ? 69.311 4.330 70.212 1.00 33.99 74 VAL B O 1
ATOM 1418 N N . LEU B 1 96 ? 68.752 2.333 71.070 1.00 33.32 75 LEU B N 1
ATOM 1419 C CA . LEU B 1 96 ? 68.896 2.777 72.450 1.00 33.33 75 LEU B CA 1
ATOM 1420 C C . LEU B 1 96 ? 70.374 2.856 72.808 1.00 39.82 75 LEU B C 1
ATOM 1421 O O . LEU B 1 96 ? 71.201 2.182 72.202 1.00 41.52 75 LEU B O 1
ATOM 1426 N N . GLY B 1 97 ? 70.707 3.691 73.782 1.00 41.01 76 GLY B N 1
ATOM 1427 C CA . GLY B 1 97 ? 72.093 3.880 74.157 1.00 38.23 76 GLY B CA 1
ATOM 1428 C C . GLY B 1 97 ? 72.290 3.990 75.654 1.00 40.18 76 GLY B C 1
ATOM 1429 O O . GLY B 1 97 ? 71.324 4.060 76.412 1.00 45.98 76 GLY B O 1
ATOM 1430 N N . PRO B 1 98 ? 73.553 4.002 76.089 1.00 39.68 77 PRO B N 1
ATOM 1431 C CA . PRO B 1 98 ? 73.922 4.084 77.505 1.00 40.51 77 PRO B CA 1
ATOM 1432 C C . PRO B 1 98 ? 73.491 5.405 78.115 1.00 40.06 77 PRO B C 1
ATOM 1433 O O . PRO B 1 98 ? 73.318 5.489 79.327 1.00 44.50 77 PRO B O 1
ATOM 1437 N N . ASN B 1 99 ? 73.320 6.423 77.278 1.00 42.18 78 ASN B N 1
ATOM 1438 C CA . ASN B 1 99 ? 72.963 7.754 77.759 1.00 43.44 78 ASN B CA 1
ATOM 1439 C C . ASN B 1 99 ? 71.512 8.151 77.480 1.00 39.60 78 ASN B C 1
ATOM 1440 O O . ASN B 1 99 ? 71.091 9.267 77.791 1.00 38.17 78 ASN B O 1
ATOM 1445 N N . THR B 1 100 ? 70.747 7.239 76.891 1.00 32.95 79 THR B N 1
ATOM 1446 C CA . THR B 1 100 ? 69.340 7.491 76.647 1.00 25.69 79 THR B CA 1
ATOM 1447 C C . THR B 1 100 ? 68.638 7.821 77.961 1.00 33.91 79 THR B C 1
ATOM 1448 O O . THR B 1 100 ? 68.788 7.104 78.946 1.00 29.55 79 THR B O 1
ATOM 1452 N N . ARG B 1 101 ? 67.876 8.908 77.975 1.00 37.30 80 ARG B N 1
ATOM 1453 C CA . ARG B 1 101 ? 67.125 9.292 79.164 1.00 35.95 80 ARG B CA 1
ATOM 1454 C C . ARG B 1 101 ? 65.809 8.527 79.240 1.00 33.32 80 ARG B C 1
ATOM 1455 O O . ARG B 1 101 ? 65.127 8.342 78.234 1.00 31.20 80 ARG B O 1
ATOM 1463 N N . TRP B 1 102 ? 65.476 8.067 80.439 1.00 33.80 81 TRP B N 1
ATOM 1464 C CA . TRP B 1 102 ? 64.207 7.408 80.705 1.00 34.63 81 TRP B CA 1
ATOM 1465 C C . TRP B 1 102 ? 63.412 8.327 81.617 1.00 36.37 81 TRP B C 1
ATOM 1466 O O . TRP B 1 102 ? 63.769 8.520 82.786 1.00 28.22 81 TRP B O 1
ATOM 1477 N N . VAL B 1 103 ? 62.362 8.933 81.065 1.00 27.25 82 VAL B N 1
ATOM 1478 C CA . VAL B 1 103 ? 61.579 9.914 81.808 1.00 32.35 82 VAL B CA 1
ATOM 1479 C C . VAL B 1 103 ? 60.175 9.386 82.113 1.00 31.89 82 VAL B C 1
ATOM 1480 O O . VAL B 1 103 ? 59.411 9.060 81.202 1.00 34.99 82 VAL B O 1
ATOM 1484 N N . ASN B 1 104 ? 59.850 9.312 83.401 1.00 34.93 83 ASN B N 1
ATOM 1485 C CA . ASN B 1 104 ? 58.581 8.755 83.866 1.00 30.18 83 ASN B CA 1
ATOM 1486 C C . ASN B 1 104 ? 58.319 7.373 83.278 1.00 35.88 83 ASN B C 1
ATOM 1487 O O . ASN B 1 104 ? 57.195 7.046 82.909 1.00 34.53 83 ASN B O 1
ATOM 1492 N N . VAL B 1 105 ? 59.368 6.568 83.172 1.00 33.78 84 VAL B N 1
ATOM 1493 C CA . VAL B 1 105 ? 59.204 5.177 82.790 1.00 37.50 84 VAL B CA 1
ATOM 1494 C C . VAL B 1 105 ? 59.603 4.280 83.957 1.00 42.19 84 VAL B C 1
ATOM 1495 O O . VAL B 1 105 ? 60.739 4.334 84.428 1.00 42.51 84 VAL B O 1
ATOM 1499 N N . PRO B 1 106 ? 58.658 3.460 84.434 1.00 39.87 85 PRO B N 1
ATOM 1500 C CA . PRO B 1 106 ? 58.872 2.529 85.547 1.00 46.77 85 PRO B CA 1
ATOM 1501 C C . PRO B 1 106 ? 59.946 1.497 85.223 1.00 52.13 85 PRO B C 1
ATOM 1502 O O . PRO B 1 106 ? 60.057 1.053 84.079 1.00 55.08 85 PRO B O 1
ATOM 1506 N N . ASN B 1 107 ? 60.727 1.129 86.229 1.00 51.11 86 ASN B N 1
ATOM 1507 C CA . ASN B 1 107 ? 61.776 0.131 86.072 1.00 52.63 86 ASN B CA 1
ATOM 1508 C C . ASN B 1 107 ? 61.371 -1.025 85.161 1.00 42.84 86 ASN B C 1
ATOM 1509 O O . ASN B 1 107 ? 61.993 -1.273 84.122 1.00 39.56 86 ASN B O 1
ATOM 1514 N N . GLU B 1 108 ? 60.323 -1.734 85.561 1.00 40.92 87 GLU B N 1
ATOM 1515 C CA . GLU B 1 108 ? 59.891 -2.932 84.857 1.00 53.22 87 GLU B CA 1
ATOM 1516 C C . GLU B 1 108 ? 59.756 -2.661 83.367 1.00 54.27 87 GLU B C 1
ATOM 1517 O O . GLU B 1 108 ? 60.182 -3.463 82.529 1.00 57.62 87 GLU B O 1
ATOM 1523 N N . LEU B 1 109 ? 59.167 -1.517 83.048 1.00 41.99 88 LEU B N 1
ATOM 1524 C CA . LEU B 1 109 ? 58.883 -1.154 81.669 1.00 36.17 88 LEU B CA 1
ATOM 1525 C C . LEU B 1 109 ? 60.152 -0.839 80.887 1.00 37.21 88 LEU B C 1
ATOM 1526 O O . LEU B 1 109 ? 60.224 -1.091 79.682 1.00 37.48 88 LEU B O 1
ATOM 1531 N N . ARG B 1 110 ? 61.150 -0.283 81.567 1.00 36.60 89 ARG B N 1
ATOM 1532 C CA . ARG B 1 110 ? 62.406 0.058 80.905 1.00 41.88 89 ARG B CA 1
ATOM 1533 C C . ARG B 1 110 ? 63.073 -1.189 80.335 1.00 39.94 89 ARG B C 1
ATOM 1534 O O . ARG B 1 110 ? 63.604 -1.171 79.229 1.00 30.35 89 ARG B O 1
ATOM 1542 N N . ALA B 1 111 ? 63.042 -2.275 81.095 1.00 37.62 90 ALA B N 1
ATOM 1543 C CA . ALA B 1 111 ? 63.632 -3.518 80.632 1.00 38.14 90 ALA B CA 1
ATOM 1544 C C . ALA B 1 111 ? 62.892 -4.012 79.391 1.00 41.02 90 ALA B C 1
ATOM 1545 O O . ALA B 1 111 ? 63.503 -4.354 78.375 1.00 38.97 90 ALA B O 1
ATOM 1547 N N . GLU B 1 112 ? 61.568 -4.030 79.478 1.00 39.52 91 GLU B N 1
ATOM 1548 C CA . GLU B 1 112 ? 60.730 -4.524 78.397 1.00 31.89 91 GLU B CA 1
ATOM 1549 C C . GLU B 1 112 ? 60.886 -3.701 77.122 1.00 30.42 91 GLU B C 1
ATOM 1550 O O . GLU B 1 112 ? 61.038 -4.251 76.033 1.00 36.20 91 GLU B O 1
ATOM 1556 N N . LEU B 1 113 ? 60.837 -2.382 77.261 1.00 29.36 92 LEU B N 1
ATOM 1557 C CA . LEU B 1 113 ? 61.040 -1.491 76.123 1.00 34.24 92 LEU B CA 1
ATOM 1558 C C . LEU B 1 113 ? 62.434 -1.653 75.533 1.00 29.32 92 LEU B C 1
ATOM 1559 O O . LEU B 1 113 ? 62.626 -1.548 74.324 1.00 29.41 92 LEU B O 1
ATOM 1564 N N . THR B 1 114 ? 63.408 -1.915 76.392 1.00 32.38 93 THR B N 1
ATOM 1565 C CA . THR B 1 114 ? 64.774 -2.116 75.928 1.00 34.67 93 THR B CA 1
ATOM 1566 C C . THR B 1 114 ? 64.839 -3.353 75.036 1.00 38.34 93 THR B C 1
ATOM 1567 O O . THR B 1 114 ? 65.462 -3.339 73.974 1.00 31.69 93 THR B O 1
ATOM 1571 N N . HIS B 1 115 ? 64.167 -4.417 75.459 1.00 41.43 94 HIS B N 1
ATOM 1572 C CA . HIS B 1 115 ? 64.118 -5.633 74.660 1.00 42.69 94 HIS B CA 1
ATOM 1573 C C . HIS B 1 115 ? 63.363 -5.441 73.347 1.00 43.02 94 HIS B C 1
ATOM 1574 O O . HIS B 1 115 ? 63.719 -6.028 72.325 1.00 51.99 94 HIS B O 1
ATOM 1581 N N . ALA B 1 116 ? 62.337 -4.602 73.368 1.00 32.66 95 ALA B N 1
ATOM 1582 C CA . ALA B 1 116 ? 61.550 -4.358 72.168 1.00 42.53 95 ALA B CA 1
ATOM 1583 C C . ALA B 1 116 ? 62.362 -3.567 71.154 1.00 44.85 95 ALA B C 1
ATOM 1584 O O . ALA B 1 116 ? 62.195 -3.731 69.945 1.00 40.10 95 ALA B O 1
ATOM 1586 N N . ALA B 1 117 ? 63.235 -2.697 71.652 1.00 47.51 96 ALA B N 1
ATOM 1587 C CA . ALA B 1 117 ? 64.092 -1.911 70.777 1.00 52.76 96 ALA B CA 1
ATOM 1588 C C . ALA B 1 117 ? 65.077 -2.841 70.091 1.00 57.36 96 ALA B C 1
ATOM 1589 O O . ALA B 1 117 ? 65.411 -2.659 68.921 1.00 60.39 96 ALA B O 1
ATOM 1591 N N . ALA B 1 118 ? 65.528 -3.844 70.837 1.00 61.61 97 ALA B N 1
ATOM 1592 C CA . ALA B 1 118 ? 66.467 -4.835 70.330 1.00 62.39 97 ALA B CA 1
ATOM 1593 C C . ALA B 1 118 ? 65.845 -5.649 69.204 1.00 75.63 97 ALA B C 1
ATOM 1594 O O . ALA B 1 118 ? 66.231 -5.516 68.043 1.00 80.75 97 ALA B O 1
ATOM 1596 N N . ALA B 1 119 ? 64.881 -6.495 69.556 1.00 83.07 98 ALA B N 1
ATOM 1597 C CA . ALA B 1 119 ? 64.193 -7.320 68.572 1.00 85.21 98 ALA B CA 1
ATOM 1598 C C . ALA B 1 119 ? 63.759 -6.480 67.371 1.00 88.41 98 ALA B C 1
ATOM 1599 O O . ALA B 1 119 ? 64.288 -6.623 66.266 1.00 85.25 98 ALA B O 1
ATOM 1602 N N . GLY C 1 21 ? 76.490 19.615 65.595 1.00 69.77 0 GLY C N 1
ATOM 1603 C CA . GLY C 1 21 ? 77.214 18.463 65.107 1.00 71.94 0 GLY C CA 1
ATOM 1604 C C . GLY C 1 21 ? 77.221 18.476 63.606 1.00 74.97 0 GLY C C 1
ATOM 1605 O O . GLY C 1 21 ? 76.671 17.603 62.960 1.00 75.85 0 GLY C O 1
ATOM 1622 N N . LYS C 1 23 ? 79.455 19.649 59.881 1.00 63.77 2 LYS C N 1
ATOM 1623 C CA . LYS C 1 23 ? 80.369 19.024 58.963 1.00 53.10 2 LYS C CA 1
ATOM 1624 C C . LYS C 1 23 ? 80.351 19.809 57.678 1.00 52.11 2 LYS C C 1
ATOM 1625 O O . LYS C 1 23 ? 79.363 19.866 57.022 1.00 54.43 2 LYS C O 1
ATOM 1631 N N . GLN C 1 24 ? 81.453 20.422 57.324 1.00 46.72 3 GLN C N 1
ATOM 1632 C CA . GLN C 1 24 ? 81.497 21.253 56.153 1.00 45.77 3 GLN C CA 1
ATOM 1633 C C . GLN C 1 24 ? 81.805 20.444 54.921 1.00 43.73 3 GLN C C 1
ATOM 1634 O O . GLN C 1 24 ? 82.508 19.492 54.973 1.00 55.07 3 GLN C O 1
ATOM 1640 N N . GLU C 1 25 ? 81.248 20.839 53.808 1.00 35.96 4 GLU C N 1
ATOM 1641 C CA . GLU C 1 25 ? 81.372 20.089 52.569 1.00 32.68 4 GLU C CA 1
ATOM 1642 C C . GLU C 1 25 ? 81.181 20.991 51.363 1.00 38.85 4 GLU C C 1
ATOM 1643 O O . GLU C 1 25 ? 80.277 21.829 51.341 1.00 39.30 4 GLU C O 1
ATOM 1649 N N . PHE C 1 26 ? 82.031 20.810 50.355 1.00 34.30 5 PHE C N 1
ATOM 1650 C CA . PHE C 1 26 ? 81.954 21.613 49.143 1.00 36.55 5 PHE C CA 1
ATOM 1651 C C . PHE C 1 26 ? 80.867 21.108 48.189 1.00 37.83 5 PHE C C 1
ATOM 1652 O O . PHE C 1 26 ? 80.617 19.909 48.090 1.00 35.96 5 PHE C O 1
ATOM 1660 N N . VAL C 1 27 ? 80.210 22.034 47.502 1.00 37.60 6 VAL C N 1
ATOM 1661 C CA . VAL C 1 27 ? 79.256 21.671 46.464 1.00 29.10 6 VAL C CA 1
ATOM 1662 C C . VAL C 1 27 ? 79.999 21.384 45.167 1.00 31.76 6 VAL C C 1
ATOM 1663 O O . VAL C 1 27 ? 80.814 22.193 44.725 1.00 34.66 6 VAL C O 1
ATOM 1667 N N . ALA C 1 28 ? 79.726 20.235 44.559 1.00 31.33 7 ALA C N 1
ATOM 1668 C CA . ALA C 1 28 ? 80.370 19.876 43.296 1.00 32.52 7 ALA C CA 1
ATOM 1669 C C . ALA C 1 28 ? 79.732 20.594 42.113 1.00 34.68 7 ALA C C 1
ATOM 1670 O O . ALA C 1 28 ? 80.417 20.932 41.154 1.00 28.22 7 ALA C O 1
ATOM 1672 N N . ALA C 1 29 ? 78.425 20.834 42.175 1.00 30.32 8 ALA C N 1
ATOM 1673 C CA . ALA C 1 29 ? 77.755 21.426 41.024 1.00 35.02 8 ALA C CA 1
ATOM 167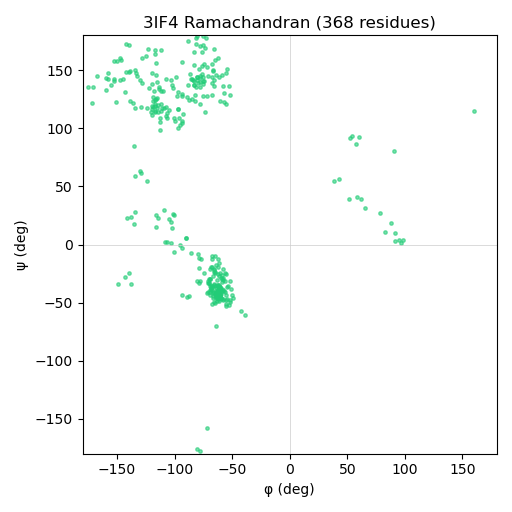4 C C . ALA C 1 29 ? 76.422 22.102 41.328 1.00 35.26 8 ALA C C 1
ATOM 1675 O O . ALA C 1 29 ? 75.650 21.639 42.160 1.00 32.00 8 ALA C O 1
ATOM 1677 N N . ILE C 1 30 ? 76.168 23.207 40.637 1.00 30.91 9 ILE C N 1
ATOM 1678 C CA . ILE C 1 30 ? 74.862 23.831 40.643 1.00 24.88 9 ILE C CA 1
ATOM 1679 C C . ILE C 1 30 ? 74.339 23.796 39.225 1.00 29.19 9 ILE C C 1
ATOM 1680 O O . ILE C 1 30 ? 75.050 24.155 38.285 1.00 29.61 9 ILE C O 1
ATOM 1685 N N . GLU C 1 31 ? 73.093 23.365 39.067 1.00 27.40 10 GLU C N 1
ATOM 1686 C CA . GLU C 1 31 ? 72.513 23.218 37.744 1.00 31.13 10 GLU C CA 1
ATOM 1687 C C . GLU C 1 31 ? 71.027 23.566 37.732 1.00 35.60 10 GLU C C 1
ATOM 1688 O O . GLU C 1 31 ? 70.297 23.276 38.680 1.00 31.10 10 GLU C O 1
ATOM 1694 N N . ILE C 1 32 ? 70.581 24.198 36.658 1.00 29.34 11 ILE C N 1
ATOM 1695 C CA . ILE C 1 32 ? 69.161 24.364 36.447 1.00 32.14 11 ILE C CA 1
ATOM 1696 C C . ILE C 1 32 ? 68.754 23.436 35.321 1.00 37.65 11 ILE C C 1
ATOM 1697 O O . ILE C 1 32 ? 69.258 23.555 34.201 1.00 35.42 11 ILE C O 1
ATOM 1702 N N . ASP C 1 33 ? 67.863 22.494 35.621 1.00 33.04 12 ASP C N 1
ATOM 1703 C CA . ASP C 1 33 ? 67.479 21.499 34.624 1.00 28.27 12 ASP C CA 1
ATOM 1704 C C . ASP C 1 33 ? 66.502 22.086 33.615 1.00 28.50 12 ASP C C 1
ATOM 1705 O O . ASP C 1 33 ? 66.186 23.277 33.672 1.00 30.22 12 ASP C O 1
ATOM 1710 N N . GLY C 1 34 ? 66.038 21.256 32.685 1.00 31.47 13 GLY C N 1
ATOM 1711 C CA . GLY C 1 34 ? 65.198 21.732 31.599 1.00 34.60 13 GLY C CA 1
ATOM 1712 C C . GLY C 1 34 ? 63.813 22.177 32.052 1.00 43.87 13 GLY C C 1
ATOM 1713 O O . GLY C 1 34 ? 63.140 22.937 31.351 1.00 43.43 13 GLY C O 1
ATOM 1714 N N . THR C 1 35 ? 63.378 21.705 33.219 1.00 40.27 14 THR C N 1
ATOM 1715 C CA . THR C 1 35 ? 62.062 22.080 33.740 1.00 39.18 14 THR C CA 1
ATOM 1716 C C . THR C 1 35 ? 62.164 23.257 34.704 1.00 36.11 14 THR C C 1
ATOM 1717 O O . THR C 1 35 ? 61.159 23.725 35.237 1.00 36.54 14 THR C O 1
ATOM 1721 N N . GLY C 1 36 ? 63.388 23.732 34.922 1.00 36.20 15 GLY C N 1
ATOM 1722 C CA . GLY C 1 36 ? 63.611 24.925 35.723 1.00 28.80 15 GLY C CA 1
ATOM 1723 C C . GLY C 1 36 ? 63.931 24.665 37.183 1.00 29.74 15 GLY C C 1
ATOM 1724 O O . GLY C 1 36 ? 64.062 25.601 37.972 1.00 30.74 15 GLY C O 1
ATOM 1725 N N . ARG C 1 37 ? 64.054 23.397 37.557 1.00 26.82 16 ARG C N 1
ATOM 1726 C CA . ARG C 1 37 ? 64.431 23.070 38.925 1.00 25.79 16 ARG C CA 1
ATOM 1727 C C . ARG C 1 37 ? 65.913 23.339 39.130 1.00 31.52 16 ARG C C 1
ATOM 1728 O O . ARG C 1 37 ? 66.732 23.082 38.244 1.00 28.90 16 ARG C O 1
ATOM 1736 N N . ILE C 1 38 ? 66.258 23.865 40.300 1.00 27.93 17 ILE C N 1
ATOM 1737 C CA . ILE C 1 38 ? 67.658 24.051 40.643 1.00 27.91 17 ILE C CA 1
ATOM 1738 C C . ILE C 1 38 ? 68.181 22.851 41.422 1.00 30.34 17 ILE C C 1
ATOM 1739 O O . ILE C 1 38 ? 67.558 22.405 42.392 1.00 29.62 17 ILE C O 1
ATOM 1744 N N . HIS C 1 39 ? 69.315 22.324 40.962 1.00 28.17 18 HIS C N 1
ATOM 1745 C CA . HIS C 1 39 ? 69.971 21.164 41.564 1.00 26.08 18 HIS C CA 1
ATOM 1746 C C . HIS C 1 39 ? 71.288 21.548 42.223 1.00 32.08 18 HIS C C 1
ATOM 1747 O O . HIS C 1 39 ? 72.116 22.239 41.624 1.00 30.93 18 HIS C O 1
ATOM 1754 N N . VAL C 1 40 ? 71.480 21.083 43.450 1.00 24.86 19 VAL C N 1
ATOM 1755 C CA . VAL C 1 40 ? 72.749 21.234 44.127 1.00 29.72 19 VAL C CA 1
ATOM 1756 C C . VAL C 1 40 ? 73.311 19.832 44.326 1.00 25.36 19 VAL C C 1
ATOM 1757 O O . VAL C 1 40 ? 72.693 18.994 44.978 1.00 23.67 19 VAL C O 1
ATOM 1761 N N . THR C 1 41 ? 74.462 19.572 43.722 1.00 26.40 20 THR C N 1
ATOM 1762 C CA . THR C 1 41 ? 75.120 18.283 43.851 1.00 25.01 20 THR C CA 1
ATOM 1763 C C . THR C 1 41 ? 76.188 18.374 44.934 1.00 27.39 20 THR C C 1
ATOM 1764 O O . THR C 1 41 ? 77.128 19.141 44.809 1.00 28.03 20 THR C O 1
ATOM 1768 N N . PRO C 1 42 ? 76.027 17.605 46.018 1.00 25.94 21 PRO C N 1
ATOM 1769 C CA . PRO C 1 42 ? 76.975 17.645 47.138 1.00 22.64 21 PRO C CA 1
ATOM 1770 C C . PRO C 1 42 ? 78.342 17.105 46.741 1.00 26.00 21 PRO C C 1
ATOM 1771 O O . PRO C 1 42 ? 78.436 16.239 45.876 1.00 25.69 21 PRO C O 1
ATOM 1775 N N . GLY C 1 43 ? 79.392 17.605 47.335 1.00 31.44 22 GLY C N 1
ATOM 1776 C CA . GLY C 1 43 ? 80.695 17.032 47.138 1.00 41.65 22 GLY C CA 1
ATOM 1777 C C . GLY C 1 43 ? 80.762 15.549 47.379 1.00 42.90 22 GLY C C 1
ATOM 1778 O O . GLY C 1 43 ? 81.273 14.851 46.558 1.00 44.96 22 GLY C O 1
ATOM 1779 N N . GLU C 1 44 ? 80.247 15.063 48.492 1.00 41.29 23 GLU C N 1
ATOM 1780 C CA . GLU C 1 44 ? 80.271 13.637 48.741 1.00 51.43 23 GLU C CA 1
ATOM 1781 C C . GLU C 1 44 ? 79.029 13.025 49.319 1.00 52.13 23 GLU C C 1
ATOM 1782 O O . GLU C 1 44 ? 78.724 11.903 49.027 1.00 54.06 23 GLU C O 1
ATOM 1788 N N . SER C 1 45 ? 78.322 13.750 50.155 1.00 45.44 24 SER C N 1
ATOM 1789 C CA . SER C 1 45 ? 77.186 13.178 50.822 1.00 45.42 24 SER C CA 1
ATOM 1790 C C . SER C 1 45 ? 75.980 12.927 49.930 1.00 43.15 24 SER C C 1
ATOM 1791 O O . SER C 1 45 ? 75.782 13.566 48.941 1.00 43.11 24 SER C O 1
ATOM 1794 N N . GLN C 1 46 ? 75.193 11.952 50.323 1.00 36.44 25 GLN C N 1
ATOM 1795 C CA . GLN C 1 46 ? 73.936 11.644 49.658 1.00 39.71 25 GLN C CA 1
ATOM 1796 C C . GLN C 1 46 ? 72.803 11.885 50.649 1.00 36.82 25 GLN C C 1
ATOM 1797 O O . GLN C 1 46 ? 72.974 11.671 51.849 1.00 36.35 25 GLN C O 1
ATOM 1803 N N . PHE C 1 47 ? 71.653 12.335 50.148 1.00 36.55 26 PHE C N 1
ATOM 1804 C CA . PHE C 1 47 ? 70.488 12.582 50.999 1.00 34.17 26 PHE C CA 1
ATOM 1805 C C . PHE C 1 47 ? 69.217 11.923 50.446 1.00 41.43 26 PHE C C 1
ATOM 1806 O O . PHE C 1 47 ? 68.246 12.615 50.116 1.00 37.11 26 PHE C O 1
ATOM 1814 N N . PRO C 1 48 ? 69.212 10.582 50.362 1.00 36.99 27 PRO C N 1
ATOM 1815 C CA . PRO C 1 48 ? 68.063 9.845 49.816 1.00 33.18 27 PRO C CA 1
ATOM 1816 C C . PRO C 1 48 ? 66.765 10.163 50.559 1.00 31.45 27 PRO C C 1
ATOM 1817 O O . PRO C 1 48 ? 65.690 10.011 49.987 1.00 34.94 27 PRO C O 1
ATOM 1821 N N . TYR C 1 49 ? 66.865 10.601 51.811 1.00 30.94 28 TYR C N 1
ATOM 1822 C CA . TYR C 1 49 ? 65.680 10.809 52.642 1.00 34.23 28 TYR C CA 1
ATOM 1823 C C . TYR C 1 49 ? 65.447 12.273 53.003 1.00 36.39 28 TYR C C 1
ATOM 1824 O O . TYR C 1 49 ? 64.783 12.570 53.996 1.00 34.48 28 TYR C O 1
ATOM 1833 N N . ILE C 1 50 ? 65.995 13.181 52.202 1.00 30.36 29 ILE C N 1
ATOM 1834 C CA . ILE C 1 50 ? 65.840 14.611 52.447 1.00 36.55 29 ILE C CA 1
ATOM 1835 C C . ILE C 1 50 ? 64.363 15.046 52.487 1.00 36.62 29 ILE C C 1
ATOM 1836 O O . ILE C 1 50 ? 64.030 16.085 53.055 1.00 36.80 29 ILE C O 1
ATOM 1841 N N . TYR C 1 51 ? 63.484 14.247 51.890 1.00 31.24 30 TYR C N 1
ATOM 1842 C CA . TYR C 1 51 ? 62.054 14.541 51.921 1.00 37.87 30 TYR C CA 1
ATOM 1843 C C . TYR C 1 51 ? 61.477 14.603 53.336 1.00 37.86 30 TYR C C 1
ATOM 1844 O O . TYR C 1 51 ? 60.493 15.306 53.571 1.00 38.00 30 TYR C O 1
ATOM 1853 N N . ARG C 1 52 ? 62.073 13.866 54.271 1.00 32.17 31 ARG C N 1
ATOM 1854 C CA . ARG C 1 52 ? 61.523 13.784 55.621 1.00 37.26 31 ARG C CA 1
ATOM 1855 C C . ARG C 1 52 ? 61.627 15.120 56.351 1.00 38.02 31 ARG C C 1
ATOM 1856 O O . ARG C 1 52 ? 61.007 15.318 57.399 1.00 30.30 31 ARG C O 1
ATOM 1864 N N . GLU C 1 53 ? 62.405 16.042 55.793 1.00 31.14 32 GLU C N 1
ATOM 1865 C CA . GLU C 1 53 ? 62.565 17.349 56.417 1.00 34.33 32 GLU C CA 1
ATOM 1866 C C . GLU C 1 53 ? 61.348 18.241 56.165 1.00 37.60 32 GLU C C 1
ATOM 1867 O O . GLU C 1 53 ? 61.190 19.281 56.801 1.00 33.22 32 GLU C O 1
ATOM 1873 N N . ALA C 1 54 ? 60.489 17.823 55.241 1.00 34.89 33 ALA C N 1
ATOM 1874 C CA . ALA C 1 54 ? 59.293 18.590 54.909 1.00 43.42 33 ALA C CA 1
ATOM 1875 C C . ALA C 1 54 ? 59.634 20.028 54.549 1.00 39.87 33 ALA C C 1
ATOM 1876 O O . ALA C 1 54 ? 59.011 20.965 55.047 1.00 41.92 33 ALA C O 1
ATOM 1886 N N . GLU C 1 56 ? 60.126 20.684 51.146 1.00 33.55 35 GLU C N 1
ATOM 1887 C CA . GLU C 1 56 ? 59.950 20.607 49.699 1.00 39.78 35 GLU C CA 1
ATOM 1888 C C . GLU C 1 56 ? 61.271 20.511 48.933 1.00 38.64 35 GLU C C 1
ATOM 1889 O O . GLU C 1 56 ? 61.368 20.945 47.783 1.00 36.00 35 GLU C O 1
ATOM 1895 N N . VAL C 1 57 ? 62.289 19.950 49.576 1.00 33.53 36 VAL C N 1
ATOM 1896 C CA . VAL C 1 57 ? 63.532 19.642 48.888 1.00 24.21 36 VAL C CA 1
ATOM 1897 C C . VAL C 1 57 ? 63.539 18.151 48.576 1.00 28.33 36 VAL C C 1
ATOM 1898 O O . VAL C 1 57 ? 63.192 17.325 49.429 1.00 30.79 36 VAL C O 1
ATOM 1902 N N . SER C 1 58 ? 63.913 17.807 47.348 1.00 29.96 37 SER C N 1
ATOM 1903 C CA . SER C 1 58 ? 63.933 16.414 46.925 1.00 30.67 37 SER C CA 1
ATOM 1904 C C . SER C 1 58 ? 65.336 15.934 46.567 1.00 32.48 37 SER C C 1
ATOM 1905 O O . SER C 1 58 ? 66.250 16.736 46.364 1.00 31.02 37 SER C O 1
ATOM 1908 N N . TRP C 1 59 ? 65.487 14.614 46.493 1.00 34.29 38 TRP C N 1
ATOM 1909 C CA . TRP C 1 59 ? 66.738 13.983 46.118 1.00 33.15 38 TRP C CA 1
ATOM 1910 C C . TRP C 1 59 ? 66.554 13.221 44.814 1.00 39.30 38 TRP C C 1
ATOM 1911 O O . TRP C 1 59 ? 65.662 12.383 44.699 1.00 33.27 38 TRP C O 1
ATOM 1922 N N . ASN C 1 60 ? 67.392 13.526 43.829 1.00 34.51 39 ASN C N 1
ATOM 1923 C CA . ASN C 1 60 ? 67.389 12.795 42.570 1.00 38.04 39 ASN C CA 1
ATOM 1924 C C . ASN C 1 60 ? 68.625 11.905 42.475 1.00 41.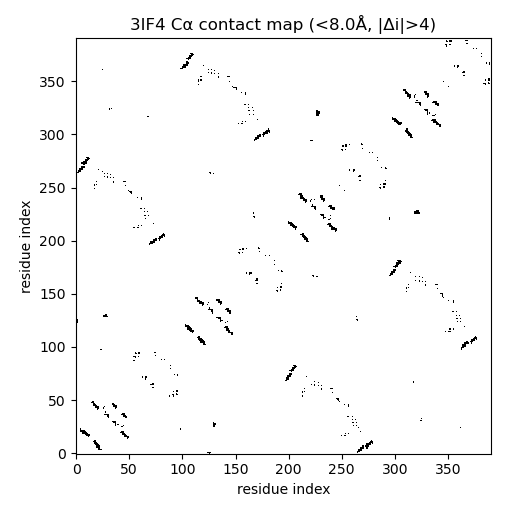47 39 ASN C C 1
ATOM 1925 O O . ASN C 1 60 ? 69.748 12.399 42.343 1.00 32.87 39 ASN C O 1
ATOM 1930 N N . GLU C 1 61 ? 68.417 10.595 42.539 1.00 43.68 40 GLU C N 1
ATOM 1931 C CA . GLU C 1 61 ? 69.529 9.653 42.630 1.00 51.56 40 GLU C CA 1
ATOM 1932 C C . GLU C 1 61 ? 70.401 9.615 41.379 1.00 53.32 40 GLU C C 1
ATOM 1933 O O . GLU C 1 61 ? 71.631 9.636 41.470 1.00 57.44 40 GLU C O 1
ATOM 1939 N N . SER C 1 62 ? 69.764 9.553 40.215 1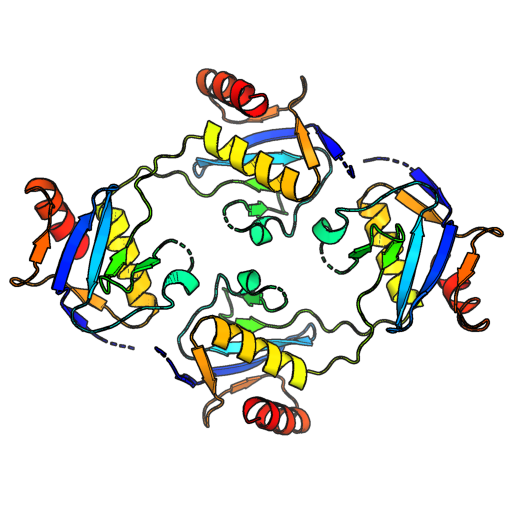.00 46.88 41 SER C N 1
ATOM 1940 C CA . SER C 1 62 ? 70.493 9.448 38.960 1.00 48.22 41 SER C CA 1
ATOM 1941 C C . SER C 1 62 ? 71.510 10.578 38.788 1.00 50.76 41 SER C C 1
ATOM 1942 O O . SER C 1 62 ? 72.505 10.426 38.080 1.00 46.63 41 SER C O 1
ATOM 1945 N N . THR C 1 63 ? 71.271 11.707 39.443 1.00 48.23 42 THR C N 1
ATOM 1946 C CA . THR C 1 63 ? 72.213 12.819 39.360 1.00 41.05 42 THR C CA 1
ATOM 1947 C C . THR C 1 63 ? 72.786 13.182 40.727 1.00 37.61 42 THR C C 1
ATOM 1948 O O . THR C 1 63 ? 73.438 14.213 40.878 1.00 38.88 42 THR C O 1
ATOM 1952 N N A ARG C 1 64 ? 72.523 12.332 41.714 0.50 38.07 43 ARG C N 1
ATOM 1953 N N B ARG C 1 64 ? 72.583 12.332 41.702 0.50 38.06 43 ARG C N 1
ATOM 1954 C CA A ARG C 1 64 ? 72.979 12.564 43.080 0.50 37.92 43 ARG C CA 1
ATOM 1955 C CA B ARG C 1 64 ? 73.019 12.591 43.053 0.50 37.91 43 ARG C CA 1
ATOM 1956 C C A ARG C 1 64 ? 72.885 14.040 43.465 0.50 36.36 43 ARG C C 1
ATOM 1957 C C B ARG C 1 64 ? 72.885 14.061 43.426 0.50 36.36 43 ARG C C 1
ATOM 1958 O O A ARG C 1 64 ? 73.857 14.635 43.923 0.50 38.98 43 ARG C O 1
ATOM 1959 O O B ARG C 1 64 ? 73.816 14.663 43.851 0.50 38.99 43 ARG C O 1
ATOM 1974 N N . SER C 1 65 ? 71.703 14.624 43.273 1.00 31.77 44 SER C N 1
ATOM 1975 C CA . SER C 1 65 ? 71.491 16.036 43.560 1.00 31.02 44 SER C CA 1
ATOM 1976 C C . SER C 1 65 ? 70.271 16.320 44.438 1.00 31.06 44 SER C C 1
ATOM 1977 O O . SER C 1 65 ? 69.235 15.676 44.312 1.00 36.54 44 SER C O 1
ATOM 1980 N N . LEU C 1 66 ? 70.414 17.285 45.337 1.00 31.25 45 LEU C N 1
ATOM 1981 C CA . LEU C 1 66 ? 69.274 17.880 46.011 1.00 32.69 45 LEU C CA 1
ATOM 1982 C C . LEU C 1 66 ? 68.641 18.854 45.027 1.00 34.34 45 LEU C C 1
ATOM 1983 O O . LEU C 1 66 ? 69.351 19.555 44.306 1.00 34.28 45 LEU C O 1
ATOM 1988 N N . HIS C 1 67 ? 67.316 18.915 44.976 1.00 30.89 46 HIS C N 1
ATOM 1989 C CA . HIS C 1 67 ? 66.699 19.850 44.040 1.00 27.61 46 HIS C CA 1
ATOM 1990 C C . HIS C 1 67 ? 65.392 20.464 44.510 1.00 30.09 46 HIS C C 1
ATOM 1991 O O . HIS C 1 67 ? 64.718 19.943 45.396 1.00 29.22 46 HIS C O 1
ATOM 1998 N N . SER C 1 68 ? 65.061 21.597 43.903 1.00 32.84 47 SER C N 1
ATOM 1999 C CA . SER C 1 68 ? 63.813 22.283 44.151 1.00 30.41 47 SER C CA 1
ATOM 2000 C C . SER C 1 68 ? 62.701 21.683 43.303 1.00 38.80 47 SER C C 1
ATOM 2001 O O . SER C 1 68 ? 62.968 20.933 42.353 1.00 34.14 47 SER C O 1
ATOM 2004 N N . PRO C 1 69 ? 61.444 22.017 43.641 1.00 29.51 48 PRO C N 1
ATOM 2005 C CA . PRO C 1 69 ? 60.327 21.745 42.737 1.00 32.86 48 PRO C CA 1
ATOM 2006 C C . PRO C 1 69 ? 60.475 22.595 41.480 1.00 35.47 48 PRO C C 1
ATOM 2007 O O . PRO C 1 69 ? 61.295 23.512 41.438 1.00 35.09 48 PRO C O 1
ATOM 2011 N N . VAL C 1 70 ? 59.682 22.282 40.467 1.00 29.82 49 VAL C N 1
ATOM 2012 C CA . VAL C 1 70 ? 59.543 23.128 39.300 1.00 28.46 49 VAL C CA 1
ATOM 2013 C C . VAL C 1 70 ? 59.062 24.500 39.755 1.00 40.25 49 VAL C C 1
ATOM 2014 O O . VAL C 1 70 ? 58.181 24.604 40.604 1.00 40.82 49 VAL C O 1
ATOM 2018 N N . PRO C 1 71 ? 59.645 25.565 39.200 1.00 46.79 50 PRO C N 1
ATOM 2019 C CA . PRO C 1 71 ? 59.271 26.918 39.625 1.00 48.71 50 PRO C CA 1
ATOM 2020 C C . PRO C 1 71 ? 57.757 27.153 39.570 1.00 49.67 50 PRO C C 1
ATOM 2021 O O . PRO C 1 71 ? 57.091 26.766 38.605 1.00 42.02 50 PRO C O 1
ATOM 2025 N N . ARG C 1 72 ? 57.229 27.789 40.611 1.00 42.39 51 ARG C N 1
ATOM 2026 C CA . ARG C 1 72 ? 55.792 27.897 40.794 1.00 48.85 51 ARG C CA 1
ATOM 2027 C C . ARG C 1 72 ? 55.461 29.177 41.542 1.00 56.10 51 ARG C C 1
ATOM 2028 O O . ARG C 1 72 ? 55.958 29.410 42.645 1.00 61.88 51 ARG C O 1
ATOM 2036 N N . GLU C 1 73 ? 54.637 30.015 40.923 1.00 57.69 52 GLU C N 1
ATOM 2037 C CA . GLU C 1 73 ? 54.072 31.180 41.586 1.00 63.97 52 GLU C CA 1
ATOM 2038 C C . GLU C 1 73 ? 52.567 30.960 41.732 1.00 61.23 52 GLU C C 1
ATOM 2039 O O . GLU C 1 73 ? 51.807 31.166 40.785 1.00 59.36 52 GLU C O 1
ATOM 2045 N N . TRP C 1 74 ? 52.127 30.524 42.905 1.00 62.80 53 TRP C N 1
ATOM 2046 C CA . TRP C 1 74 ? 50.700 30.226 43.079 1.00 60.09 53 TRP C CA 1
ATOM 2047 C C . TRP C 1 74 ? 49.849 31.428 43.495 1.00 48.30 53 TRP C C 1
ATOM 2048 O O . TRP C 1 74 ? 50.128 32.094 44.491 1.00 45.15 53 TRP C O 1
ATOM 2059 N N . SER C 1 75 ? 48.818 31.698 42.705 1.00 43.98 54 SER C N 1
ATOM 2060 C CA . SER C 1 75 ? 47.890 32.773 43.000 1.00 46.18 54 SER C CA 1
ATOM 2061 C C . SER C 1 75 ? 46.939 32.362 44.118 1.00 44.09 54 SER C C 1
ATOM 2062 O O . SER C 1 75 ? 46.833 31.186 44.468 1.00 36.62 54 SER C O 1
ATOM 2065 N N . TYR C 1 76 ? 46.239 33.341 44.674 1.00 45.82 55 TYR C N 1
ATOM 2066 C CA . TYR C 1 76 ? 45.214 33.063 45.663 1.00 32.23 55 TYR C CA 1
ATOM 2067 C C . TYR C 1 76 ? 44.114 32.188 45.056 1.00 40.91 55 TYR C C 1
ATOM 2068 O O . TYR C 1 76 ? 43.573 31.299 45.719 1.00 28.77 55 TYR C O 1
ATOM 2077 N N . ALA C 1 77 ? 43.80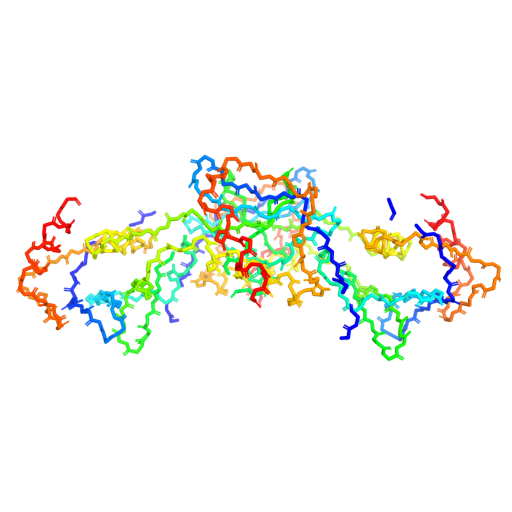3 32.432 43.786 1.00 30.11 56 ALA C N 1
ATOM 2078 C CA . ALA C 1 77 ? 42.837 31.606 43.068 1.00 32.50 56 ALA C CA 1
ATOM 2079 C C . ALA C 1 77 ? 43.209 30.126 43.103 1.00 31.87 56 ALA C C 1
ATOM 2080 O O . ALA C 1 77 ? 42.370 29.270 43.378 1.00 31.03 56 ALA C O 1
ATOM 2082 N N . GLN C 1 78 ? 44.468 29.820 42.817 1.00 37.09 57 GLN C N 1
ATOM 2083 C CA . GLN C 1 78 ? 44.918 28.434 42.834 1.00 37.78 57 GLN C CA 1
ATOM 2084 C C . GLN C 1 78 ? 44.942 27.848 44.243 1.00 34.73 57 GLN C C 1
ATOM 2085 O O . GLN C 1 78 ? 44.641 26.670 44.434 1.00 36.29 57 GLN C O 1
ATOM 2091 N N . TRP C 1 79 ? 45.281 28.666 45.234 1.00 33.43 58 TRP C N 1
ATOM 2092 C CA . TRP C 1 79 ? 45.244 28.187 46.614 1.00 35.01 58 TRP C CA 1
ATOM 2093 C C . TRP C 1 79 ? 43.816 27.915 47.100 1.00 38.82 58 TRP C C 1
ATOM 2094 O O . TRP C 1 79 ? 43.571 26.929 47.797 1.00 32.84 58 TRP C O 1
ATOM 2105 N N . LEU C 1 80 ? 42.877 28.773 46.702 1.00 37.71 59 LEU C N 1
ATOM 2106 C CA . LEU C 1 80 ? 41.458 28.551 46.990 1.00 32.87 59 LEU C CA 1
ATOM 2107 C C . LEU C 1 80 ? 40.987 27.212 46.426 1.00 32.73 59 LEU C C 1
ATOM 2108 O O . LEU C 1 80 ? 40.329 26.436 47.119 1.00 27.49 59 LEU C O 1
ATOM 2113 N N . GLN C 1 81 ? 41.317 26.942 45.167 1.00 28.61 60 GLN C N 1
ATOM 2114 C CA . GLN C 1 81 ? 40.950 25.664 44.567 1.00 32.32 60 GLN C CA 1
ATOM 2115 C C . GLN C 1 81 ? 41.605 24.494 45.295 1.00 37.87 60 GLN C C 1
ATOM 2116 O O . GLN C 1 81 ? 40.974 23.455 45.512 1.00 29.65 60 GLN C O 1
ATOM 2122 N N . GLN C 1 82 ? 42.865 24.669 45.683 1.00 30.33 61 GLN C N 1
ATOM 2123 C CA . GLN C 1 82 ? 43.561 23.643 46.445 1.00 30.98 61 GLN C CA 1
ATOM 2124 C C . GLN C 1 82 ? 42.843 23.392 47.766 1.00 37.52 61 GLN C C 1
ATOM 2125 O O . GLN C 1 82 ? 42.619 22.243 48.150 1.00 30.23 61 GLN C O 1
ATOM 2131 N N . ILE C 1 83 ? 42.480 24.464 48.463 1.00 28.83 62 ILE C N 1
ATOM 2132 C CA . ILE C 1 83 ? 41.760 24.302 49.720 1.00 30.84 62 ILE C CA 1
ATOM 2133 C C . ILE C 1 83 ? 40.432 23.577 49.492 1.00 32.11 62 ILE C C 1
ATOM 2134 O O . ILE C 1 83 ? 40.084 22.658 50.236 1.00 33.59 62 ILE C O 1
ATOM 2139 N N . PHE C 1 84 ? 39.705 23.972 48.449 1.00 27.23 63 PHE C N 1
ATOM 2140 C CA . PHE C 1 84 ? 38.441 23.314 48.107 1.00 34.26 63 PHE C CA 1
ATOM 2141 C C . PHE C 1 84 ? 38.657 21.830 47.809 1.00 37.08 63 PHE C C 1
ATOM 2142 O O . PHE C 1 84 ? 37.922 20.965 48.305 1.00 27.96 63 PHE C O 1
ATOM 2150 N N . ALA C 1 85 ? 39.681 21.543 47.008 1.00 35.13 64 ALA C N 1
ATOM 2151 C CA . ALA C 1 85 ? 39.995 20.169 46.622 1.00 30.30 64 ALA C CA 1
ATOM 2152 C C . ALA C 1 85 ? 40.321 19.295 47.828 1.00 32.60 64 ALA C C 1
ATOM 2153 O O . ALA C 1 85 ? 39.962 18.119 47.859 1.00 38.09 64 ALA C O 1
ATOM 2155 N N . ALA C 1 86 ? 40.989 19.865 48.826 1.00 31.36 65 ALA C N 1
ATOM 2156 C CA . ALA C 1 86 ? 41.320 19.091 50.018 1.00 36.03 65 ALA C CA 1
ATOM 2157 C C . ALA C 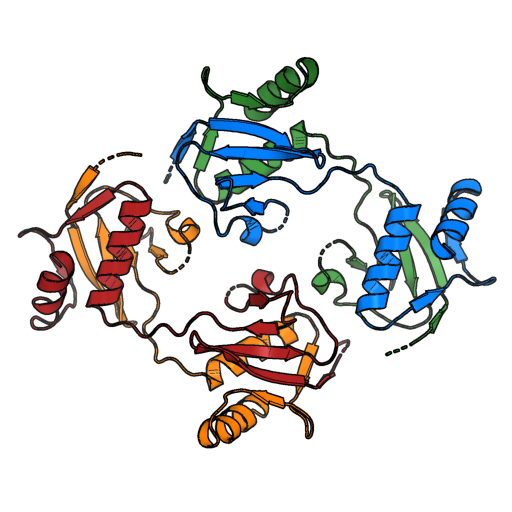1 86 ? 40.063 18.770 50.830 1.00 35.51 65 ALA C C 1
ATOM 2158 O O . ALA C 1 86 ? 39.883 17.639 51.286 1.00 35.58 65 ALA C O 1
ATOM 2160 N N . ALA C 1 87 ? 39.185 19.757 50.994 1.00 33.44 66 ALA C N 1
ATOM 2161 C CA . ALA C 1 87 ? 37.937 19.534 51.724 1.00 28.11 66 ALA C CA 1
ATOM 2162 C C . ALA C 1 87 ? 37.090 18.493 51.004 1.00 29.37 66 ALA C C 1
ATOM 2163 O O . ALA C 1 87 ? 36.434 17.671 51.632 1.00 29.65 66 ALA C O 1
ATOM 2165 N N . SER C 1 88 ? 37.104 18.546 49.678 1.00 36.09 67 SER C N 1
ATOM 2166 C CA . SER C 1 88 ? 36.369 17.594 48.859 1.00 33.23 67 SER C CA 1
ATOM 2167 C C . SER C 1 88 ? 36.879 16.167 49.089 1.00 36.60 67 SER C C 1
ATOM 2168 O O . SER C 1 88 ? 36.089 15.227 49.160 1.00 41.44 67 SER C O 1
ATOM 2171 N N . GLU C 1 89 ? 38.197 16.016 49.214 1.00 31.86 68 GLU C N 1
ATOM 2172 C CA . GLU C 1 89 ? 38.808 14.720 49.516 1.00 32.74 68 GLU C CA 1
ATOM 2173 C C . GLU C 1 89 ? 38.279 14.167 50.827 1.00 36.32 68 GLU C C 1
ATOM 2174 O O . GLU C 1 89 ? 38.277 12.959 51.049 1.00 37.03 68 GLU C O 1
ATOM 2180 N N . GLN C 1 90 ? 37.843 15.057 51.708 1.00 40.14 69 GLN C N 1
ATOM 2181 C CA . GLN C 1 90 ? 37.306 14.628 52.992 1.00 39.48 69 GLN C CA 1
ATOM 2182 C C . GLN C 1 90 ? 35.778 14.738 53.052 1.00 37.21 69 GLN C C 1
ATOM 2183 O O . GLN C 1 90 ? 35.192 14.812 54.133 1.00 34.71 69 GLN C O 1
ATOM 2189 N N . GLY C 1 91 ? 35.147 14.740 51.879 1.00 33.58 70 GLY C N 1
ATOM 2190 C CA . GLY C 1 91 ? 33.707 14.551 51.771 1.00 34.95 70 GLY C CA 1
ATOM 2191 C C . GLY C 1 91 ? 32.825 15.789 51.783 1.00 35.81 70 GLY C C 1
ATOM 2192 O O . GLY C 1 91 ? 31.603 15.686 51.874 1.00 38.70 70 GLY C O 1
ATOM 2193 N N . VAL C 1 92 ? 33.432 16.964 51.684 1.00 35.11 71 VAL C N 1
ATOM 2194 C CA . VAL C 1 92 ? 32.673 18.207 51.734 1.00 32.65 71 VAL C CA 1
ATOM 2195 C C . VAL C 1 92 ? 32.926 19.074 50.497 1.00 35.28 71 VAL C C 1
ATOM 2196 O O . VAL C 1 92 ? 34.057 19.496 50.238 1.00 36.54 71 VAL C O 1
ATOM 2200 N N . LYS C 1 93 ? 31.873 19.315 49.723 1.00 26.74 72 LYS C N 1
ATOM 2201 C CA . LYS C 1 93 ? 31.967 20.217 48.585 1.00 33.19 72 LYS C CA 1
ATOM 2202 C C . LYS C 1 93 ? 31.556 21.629 48.994 1.00 35.66 72 LYS C C 1
ATOM 2203 O O . LYS C 1 93 ? 30.365 21.921 49.158 1.00 34.84 72 LYS C O 1
ATOM 2209 N N . LEU C 1 94 ? 32.549 22.498 49.157 1.00 28.66 73 LEU C N 1
ATOM 2210 C CA . LEU C 1 94 ? 32.305 23.863 49.598 1.00 33.43 73 LEU C CA 1
ATOM 2211 C C . LEU C 1 94 ? 31.793 24.720 48.448 1.00 36.82 73 LEU C C 1
ATOM 2212 O O . LEU C 1 94 ? 32.302 24.650 47.335 1.00 29.35 73 LEU C O 1
ATOM 2217 N N . VAL C 1 95 ? 30.767 25.516 48.721 1.00 36.54 74 VAL C N 1
ATOM 2218 C CA . VAL C 1 95 ? 30.244 26.437 47.725 1.00 34.71 74 VAL C CA 1
ATOM 2219 C C . VAL C 1 95 ? 30.030 27.804 48.347 1.00 33.26 74 VAL C C 1
ATOM 2220 O O . VAL C 1 95 ? 29.721 27.916 49.532 1.00 32.38 74 VAL C O 1
ATOM 2224 N N . LEU C 1 96 ? 30.210 28.844 47.541 1.00 32.48 75 LEU C N 1
ATOM 2225 C CA . LEU C 1 96 ? 30.004 30.210 47.986 1.00 31.39 75 LEU C CA 1
ATOM 2226 C C . LEU C 1 96 ? 28.515 30.537 48.025 1.00 41.58 75 LEU C C 1
ATOM 2227 O O . LEU C 1 96 ? 27.749 30.100 47.163 1.00 43.15 75 LEU C O 1
ATOM 2232 N N . GLY C 1 97 ? 28.110 31.317 49.017 1.00 37.64 76 GLY C N 1
ATOM 2233 C CA . GLY C 1 97 ? 26.731 31.751 49.120 1.00 43.53 76 GLY C CA 1
ATOM 2234 C C . GLY C 1 97 ? 26.628 33.257 49.011 1.00 40.85 76 GLY C C 1
ATOM 2235 O O . GLY C 1 97 ? 27.636 33.956 49.078 1.00 31.04 76 GLY C O 1
ATOM 2236 N N . PRO C 1 98 ? 25.403 33.771 48.835 1.00 41.51 77 PRO C N 1
ATOM 2237 C CA . PRO C 1 98 ? 25.210 35.223 48.792 1.00 34.08 77 PRO C CA 1
ATOM 2238 C C . PRO C 1 98 ? 25.576 35.852 50.132 1.00 33.18 77 PRO C C 1
ATOM 2239 O O . PRO C 1 98 ? 25.811 37.056 50.192 1.00 38.95 77 PRO C O 1
ATOM 2243 N N . ASN C 1 99 ? 25.650 35.036 51.183 1.00 39.75 78 ASN C N 1
ATOM 2244 C CA . ASN C 1 99 ? 25.987 35.518 52.527 1.00 44.78 78 ASN C CA 1
ATOM 2245 C C . ASN C 1 99 ? 27.440 35.289 52.974 1.00 38.38 78 ASN C C 1
ATOM 2246 O O . ASN C 1 99 ? 27.843 35.746 54.046 1.00 37.44 78 ASN C O 1
ATOM 2251 N N . THR C 1 100 ? 28.212 34.568 52.168 1.00 22.19 79 THR C N 1
ATOM 2252 C CA . THR C 1 100 ? 29.633 34.356 52.446 1.00 21.86 79 THR C CA 1
ATOM 2253 C C . THR C 1 100 ? 30.320 35.697 52.694 1.00 21.83 79 THR C C 1
ATOM 2254 O O . THR C 1 100 ? 30.178 36.612 51.896 1.00 22.06 79 THR C O 1
ATOM 2258 N N . ARG C 1 101 ? 31.053 35.823 53.798 1.00 21.69 80 ARG C N 1
ATOM 2259 C CA . ARG C 1 101 ? 31.767 37.070 54.065 1.00 21.78 80 ARG C CA 1
ATOM 2260 C C . ARG C 1 101 ? 33.162 37.076 53.443 1.00 28.56 80 ARG C C 1
ATOM 2261 O O . ARG C 1 101 ? 33.883 36.085 53.513 1.00 23.68 80 ARG C O 1
ATOM 2269 N N . TRP C 1 102 ? 33.518 38.207 52.843 1.00 22.06 81 TRP C N 1
ATOM 2270 C CA . TRP C 1 102 ? 34.826 38.414 52.251 1.00 29.09 81 TRP C CA 1
ATOM 2271 C C . TRP C 1 102 ? 35.573 39.432 53.097 1.00 34.52 81 TRP C C 1
ATOM 2272 O O . TRP C 1 102 ? 35.135 40.575 53.220 1.00 22.71 81 TRP C O 1
ATOM 2283 N N . VAL C 1 103 ? 36.692 39.010 53.681 1.00 22.62 82 VAL C N 1
ATOM 2284 C CA . VAL C 1 103 ? 37.438 39.840 54.614 1.00 31.23 82 VAL C CA 1
ATOM 2285 C C . VAL C 1 103 ? 38.848 40.103 54.085 1.00 30.27 82 VAL C C 1
ATOM 2286 O O . VAL C 1 103 ? 39.625 39.165 53.894 1.00 30.81 82 VAL C O 1
ATOM 2290 N N . ASN C 1 104 ? 39.168 41.375 53.854 1.00 25.24 83 ASN C N 1
ATOM 2291 C CA . ASN C 1 104 ? 40.502 41.775 53.388 1.00 26.98 83 ASN C CA 1
ATOM 2292 C C . ASN C 1 104 ? 40.861 41.171 52.022 1.00 24.91 83 ASN C C 1
ATOM 2293 O O . ASN C 1 104 ? 41.988 40.741 51.798 1.00 31.77 83 ASN C O 1
ATOM 2298 N N . VAL C 1 105 ? 39.877 41.122 51.127 1.00 29.71 84 VAL C N 1
ATOM 2299 C CA . VAL C 1 105 ? 40.053 40.609 49.778 1.00 25.02 84 VAL C CA 1
ATOM 2300 C C . VAL C 1 105 ? 39.718 41.723 48.806 1.00 28.08 84 VAL C C 1
ATOM 2301 O O . VAL C 1 105 ? 38.564 42.115 48.696 1.00 34.70 84 VAL C O 1
ATOM 2305 N N . PRO C 1 106 ? 40.725 42.243 48.089 1.00 37.18 85 PRO C N 1
ATOM 2306 C CA . PRO C 1 106 ? 40.443 43.316 47.128 1.00 38.49 85 PRO C CA 1
ATOM 2307 C C . PRO C 1 106 ? 39.363 42.922 46.111 1.00 34.96 85 PRO C C 1
ATOM 2308 O O . PRO C 1 106 ? 39.245 41.750 45.735 1.00 35.68 85 PRO C O 1
ATOM 2312 N N . ASN C 1 107 ? 38.580 43.905 45.678 1.00 29.65 86 ASN C N 1
ATOM 2313 C CA . ASN C 1 107 ? 37.477 43.665 44.751 1.00 29.82 86 ASN C CA 1
ATOM 2314 C C . ASN C 1 107 ? 37.898 42.893 43.507 1.00 29.70 86 ASN C C 1
ATOM 2315 O O . ASN C 1 107 ? 37.247 41.931 43.118 1.00 32.06 86 ASN C O 1
ATOM 2320 N N . GLU C 1 108 ? 38.987 43.321 42.884 1.00 36.32 87 GLU C N 1
ATOM 2321 C CA . GLU C 1 108 ? 39.500 42.641 41.701 1.00 46.31 87 GLU C CA 1
ATOM 2322 C C . GLU C 1 108 ? 39.773 41.158 41.983 1.00 42.30 87 GLU C C 1
ATOM 2323 O O . GLU C 1 108 ? 39.468 40.287 41.166 1.00 43.24 87 GLU C O 1
ATOM 2329 N N . LEU C 1 109 ? 40.325 40.873 43.154 1.00 39.81 88 LEU C N 1
ATOM 2330 C CA . LEU C 1 109 ? 40.647 39.501 43.518 1.00 45.56 88 LEU C CA 1
ATOM 2331 C C . LEU C 1 109 ? 39.386 38.683 43.824 1.00 43.39 88 LEU C C 1
ATOM 2332 O O . LEU C 1 109 ? 39.272 37.526 43.407 1.00 42.66 88 LEU C O 1
ATOM 2337 N N . ARG C 1 110 ? 38.439 39.286 44.538 1.00 38.04 89 ARG C N 1
ATOM 2338 C CA . ARG C 1 110 ? 37.209 38.584 44.911 1.00 30.77 89 ARG C CA 1
ATOM 2339 C C . ARG C 1 110 ? 36.537 38.015 43.664 1.00 28.24 89 ARG C C 1
ATOM 2340 O O . ARG C 1 110 ? 36.138 36.850 43.623 1.00 34.07 89 ARG C O 1
ATOM 2348 N N . ALA C 1 111 ? 36.429 38.850 42.641 1.00 28.32 90 ALA C N 1
ATOM 2349 C CA . ALA C 1 111 ? 35.884 38.425 41.363 1.00 36.42 90 ALA C CA 1
ATOM 2350 C C . ALA C 1 111 ? 36.619 37.181 40.868 1.00 45.37 90 ALA C C 1
ATOM 2351 O O . ALA C 1 111 ? 36.010 36.160 40.527 1.00 36.89 90 ALA C O 1
ATOM 2353 N N . GLU C 1 112 ? 37.943 37.280 40.840 1.00 48.28 91 GLU C N 1
ATOM 2354 C CA . GLU C 1 112 ? 38.783 36.193 40.369 1.00 44.94 91 GLU C CA 1
ATOM 2355 C C . GLU C 1 112 ? 38.595 34.937 41.221 1.00 40.26 91 GLU C C 1
ATOM 2356 O O . GLU C 1 112 ? 38.504 33.829 40.688 1.00 39.61 91 GLU C O 1
ATOM 2362 N N . LEU C 1 113 ? 38.531 35.115 42.540 1.00 33.29 92 LEU C N 1
ATOM 2363 C CA . LEU C 1 113 ? 38.324 33.995 43.463 1.00 34.81 92 LEU C CA 1
ATOM 2364 C C . LEU C 1 113 ? 36.942 33.371 43.317 1.00 39.60 92 LEU C C 1
ATOM 2365 O O . LEU C 1 113 ? 36.789 32.145 43.353 1.00 40.78 92 LEU C O 1
ATOM 2370 N N . THR C 1 114 ? 35.926 34.212 43.171 1.00 36.47 93 THR C N 1
ATOM 2371 C CA . THR C 1 114 ? 34.579 33.696 42.995 1.00 41.29 93 THR C CA 1
ATOM 2372 C C . THR C 1 114 ? 34.537 32.823 41.744 1.00 45.84 93 THR C C 1
ATOM 2373 O O . THR C 1 114 ? 33.960 31.733 41.744 1.00 42.39 93 THR C O 1
ATOM 2377 N N . HIS C 1 115 ? 35.180 33.298 40.685 1.00 47.10 94 HIS C N 1
ATOM 2378 C CA . HIS C 1 115 ? 35.264 32.530 39.459 1.00 52.51 94 HIS C CA 1
ATOM 2379 C C . HIS C 1 115 ? 36.002 31.224 39.718 1.00 49.67 94 HIS C C 1
ATOM 2380 O O . HIS C 1 115 ? 35.658 30.182 39.171 1.00 50.63 94 HIS C O 1
ATOM 2387 N N . ALA C 1 116 ? 37.013 31.286 40.575 1.00 46.40 95 ALA C N 1
ATOM 2388 C CA . ALA C 1 116 ? 37.801 30.111 40.910 1.00 46.22 95 ALA C CA 1
ATOM 2389 C C . ALA C 1 116 ? 36.967 29.052 41.623 1.00 49.62 95 ALA C C 1
ATOM 2390 O O . ALA C 1 116 ? 37.068 27.867 41.316 1.00 53.94 95 ALA C O 1
ATOM 2392 N N . ALA C 1 117 ? 36.157 29.484 42.583 1.00 53.26 96 ALA C N 1
ATOM 2393 C CA . ALA C 1 117 ? 35.359 28.560 43.385 1.00 55.67 96 ALA C CA 1
ATOM 2394 C C . ALA C 1 117 ? 34.368 27.779 42.533 1.00 58.98 96 ALA C C 1
ATOM 2395 O O . ALA C 1 117 ? 33.955 26.675 42.897 1.00 63.79 96 ALA C O 1
ATOM 2397 N N . ALA C 1 118 ? 33.991 28.356 41.398 1.00 66.61 97 ALA C N 1
ATOM 2398 C CA . ALA C 1 118 ? 32.998 27.742 40.523 1.00 78.33 97 ALA C CA 1
ATOM 2399 C C . ALA C 1 118 ? 33.638 26.885 39.432 1.00 94.08 97 ALA C C 1
ATOM 2400 O O . ALA C 1 118 ? 33.178 25.774 39.160 1.00 100.74 97 ALA C O 1
ATOM 2402 N N . ALA C 1 119 ? 34.699 27.406 38.817 1.00 95.63 98 ALA C N 1
ATOM 2403 C CA . ALA C 1 119 ? 35.355 26.738 37.690 1.00 94.43 98 ALA C CA 1
ATOM 2404 C C . ALA C 1 119 ? 35.767 25.301 38.011 1.00 98.10 98 ALA C C 1
ATOM 2405 O O . ALA C 1 119 ? 35.935 24.479 37.108 1.00 98.82 98 ALA C O 1
ATOM 2408 N N . GLN D 1 20 ? 70.249 0.698 52.403 1.00 87.19 -1 GLN D N 1
ATOM 2409 C CA . GLN D 1 20 ? 70.732 1.738 51.499 1.00 92.12 -1 GLN D CA 1
ATOM 2410 C C . GLN D 1 20 ? 70.597 3.134 52.104 1.00 93.54 -1 GLN D C 1
ATOM 2411 O O . GLN D 1 20 ? 69.484 3.617 52.320 1.00 99.21 -1 GLN D O 1
ATOM 2417 N N . GLY D 1 21 ? 71.729 3.782 52.369 1.00 85.11 0 GLY D N 1
ATOM 2418 C CA . GLY D 1 21 ? 71.731 5.134 52.907 1.00 74.11 0 GLY D CA 1
ATOM 2419 C C . GLY D 1 21 ? 70.945 5.280 54.200 1.00 61.35 0 GLY D C 1
ATOM 2420 O O . GLY D 1 21 ? 70.539 6.381 54.568 1.00 48.04 0 GLY D O 1
ATOM 2429 N N A LYS D 1 23 ? 70.773 5.578 57.977 0.65 52.53 2 LYS D N 1
ATOM 2430 N N B LYS D 1 23 ? 70.716 5.536 58.019 0.35 51.93 2 LYS D N 1
ATOM 2431 C CA A LYS D 1 23 ? 71.670 6.000 59.043 0.65 46.62 2 LYS D CA 1
ATOM 2432 C CA B LYS D 1 23 ? 71.600 6.056 59.055 0.35 45.92 2 LYS D CA 1
ATOM 2433 C C A LYS D 1 23 ? 71.196 5.523 60.412 0.65 42.94 2 LYS D C 1
ATOM 2434 C C B LYS D 1 23 ? 71.191 5.604 60.459 0.35 43.20 2 LYS D C 1
ATOM 2435 O O A LYS D 1 23 ? 70.006 5.554 60.726 0.65 43.37 2 LYS D O 1
ATOM 2436 O O B LYS D 1 23 ? 70.028 5.727 60.845 0.35 43.05 2 LYS D O 1
ATOM 2447 N N . GLN D 1 24 ? 72.147 5.068 61.215 1.00 38.37 3 GLN D N 1
ATOM 2448 C CA . GLN D 1 24 ? 71.889 4.672 62.590 1.00 35.67 3 GLN D CA 1
ATOM 2449 C C . GLN D 1 24 ? 71.971 5.901 63.474 1.00 38.58 3 GLN D C 1
ATOM 2450 O O . GLN D 1 24 ? 72.728 6.828 63.188 1.00 37.90 3 GLN D O 1
ATOM 2456 N N . GLU D 1 25 ? 71.213 5.896 64.563 1.00 38.22 4 GLU D N 1
ATOM 2457 C CA . GLU D 1 25 ? 71.101 7.077 65.403 1.00 39.46 4 GLU D CA 1
ATOM 2458 C C . GLU D 1 25 ? 70.613 6.744 66.811 1.00 37.70 4 GLU D C 1
ATOM 2459 O O . GLU D 1 25 ? 69.633 6.013 66.976 1.00 31.25 4 GLU D O 1
ATOM 2465 N N . PHE D 1 26 ? 71.297 7.290 67.817 1.00 37.47 5 PHE D N 1
ATOM 2466 C CA . PHE D 1 26 ? 70.897 7.101 69.214 1.00 36.55 5 PHE D CA 1
ATOM 2467 C C . PHE D 1 26 ? 69.575 7.769 69.567 1.00 32.53 5 PHE D C 1
ATOM 2468 O O . PHE D 1 26 ? 69.257 8.854 69.071 1.00 30.88 5 PHE D O 1
ATOM 2476 N N . VAL D 1 27 ? 68.813 7.112 70.438 1.00 37.98 6 VAL D N 1
ATOM 2477 C CA . VAL D 1 27 ? 67.648 7.725 71.056 1.00 28.84 6 VAL D CA 1
ATOM 2478 C C . VAL D 1 27 ? 68.109 8.518 72.277 1.00 29.41 6 VAL D C 1
ATOM 2479 O O . VAL D 1 27 ? 68.754 7.973 73.162 1.00 33.42 6 VAL D O 1
ATOM 2483 N N . ALA D 1 28 ? 67.773 9.802 72.330 1.00 28.30 7 ALA D N 1
ATOM 2484 C CA . ALA D 1 28 ? 68.186 10.633 73.454 1.00 28.49 7 ALA D CA 1
ATOM 2485 C C . ALA D 1 28 ? 67.276 10.422 74.655 1.00 33.13 7 ALA D C 1
ATOM 2486 O O . ALA D 1 28 ? 67.718 10.532 75.793 1.00 32.00 7 ALA D O 1
ATOM 2488 N N . ALA D 1 29 ? 66.003 10.117 74.407 1.00 30.09 8 ALA D N 1
ATOM 2489 C CA . ALA D 1 29 ? 65.045 10.002 75.504 1.00 29.08 8 ALA D CA 1
ATOM 2490 C C . ALA D 1 29 ? 63.809 9.165 75.183 1.00 27.40 8 ALA D C 1
ATOM 2491 O O . ALA D 1 29 ? 63.290 9.196 74.067 1.00 28.44 8 ALA D O 1
ATOM 2493 N N . ILE D 1 30 ? 63.358 8.410 76.180 1.00 28.93 9 ILE D N 1
ATOM 2494 C CA . ILE D 1 30 ? 62.052 7.765 76.149 1.00 28.88 9 ILE D CA 1
ATOM 2495 C C . ILE D 1 30 ? 61.231 8.355 77.285 1.00 36.33 9 ILE D C 1
ATOM 2496 O O . ILE D 1 30 ? 61.658 8.332 78.442 1.00 33.70 9 ILE D O 1
ATOM 2501 N N . GLU D 1 31 ? 60.061 8.895 76.954 1.00 29.64 10 GLU D N 1
ATOM 2502 C CA . GLU D 1 31 ? 59.177 9.447 77.966 1.00 30.14 10 GLU D CA 1
ATOM 2503 C C . GLU D 1 31 ? 57.738 8.944 77.847 1.00 33.13 10 GLU D C 1
ATOM 2504 O O . GLU D 1 31 ? 57.196 8.773 76.751 1.00 29.78 10 GLU D O 1
ATOM 2510 N N . ILE D 1 32 ? 57.123 8.709 78.994 1.00 36.70 11 ILE D N 1
ATOM 2511 C CA . ILE D 1 32 ? 55.686 8.544 79.048 1.00 31.22 11 ILE D CA 1
ATOM 2512 C C . ILE D 1 32 ? 55.121 9.834 79.639 1.00 31.75 11 ILE D C 1
ATOM 2513 O O . ILE D 1 32 ? 55.423 10.188 80.778 1.00 31.18 11 ILE D O 1
ATOM 2518 N N . ASP D 1 33 ? 54.331 10.560 78.855 1.00 30.41 12 ASP D N 1
ATOM 2519 C CA . ASP D 1 33 ? 53.838 11.860 79.314 1.00 31.08 12 ASP D CA 1
ATOM 2520 C C . ASP D 1 33 ? 52.634 11.729 80.241 1.00 32.21 12 ASP D C 1
ATOM 2521 O O . ASP D 1 33 ? 52.180 10.621 80.526 1.00 35.18 12 ASP D O 1
ATOM 2526 N N . GLY D 1 34 ? 52.130 12.865 80.715 1.00 47.20 13 GLY D N 1
ATOM 2527 C CA . GLY D 1 34 ? 51.037 12.886 81.675 1.00 41.51 13 GLY D CA 1
ATOM 2528 C C . GLY D 1 34 ? 49.778 12.194 81.189 1.00 40.81 13 GLY D C 1
ATOM 2529 O O . GLY D 1 34 ? 49.036 11.617 81.985 1.00 45.29 13 GLY D O 1
ATOM 2530 N N . THR D 1 35 ? 49.538 12.259 79.882 1.00 33.75 14 THR D N 1
ATOM 2531 C CA . THR D 1 35 ? 48.370 11.632 79.276 1.00 34.46 14 THR D CA 1
ATOM 2532 C C . THR D 1 35 ? 48.681 10.201 78.854 1.00 37.82 14 THR D C 1
ATOM 2533 O O . THR D 1 35 ? 47.862 9.541 78.217 1.00 38.69 14 THR D O 1
ATOM 2537 N N . GLY D 1 36 ? 49.876 9.732 79.207 1.00 36.10 15 GLY D N 1
ATOM 2538 C CA . GLY D 1 36 ? 50.249 8.349 78.971 1.00 32.85 15 GLY D CA 1
ATOM 2539 C C . GLY D 1 36 ? 50.761 8.059 77.573 1.00 36.82 15 GLY D C 1
ATOM 2540 O O . GLY D 1 36 ? 50.920 6.896 77.201 1.00 35.59 15 GLY D O 1
ATOM 2541 N N . ARG D 1 37 ? 51.017 9.104 76.792 1.00 30.78 16 ARG D N 1
ATOM 2542 C CA . ARG D 1 37 ? 51.623 8.915 75.478 1.00 31.36 16 ARG D CA 1
ATOM 2543 C C . ARG D 1 37 ? 53.107 8.598 75.621 1.00 38.31 16 ARG D C 1
ATOM 2544 O O . ARG D 1 37 ? 53.800 9.186 76.450 1.00 36.99 16 ARG D O 1
ATOM 2552 N N . ILE D 1 38 ? 53.591 7.649 74.827 1.00 28.79 17 ILE D N 1
ATOM 2553 C CA . ILE D 1 38 ? 55.001 7.344 74.841 1.00 31.99 17 ILE D CA 1
ATOM 2554 C C . ILE D 1 38 ? 55.722 8.151 73.760 1.00 37.75 17 ILE D C 1
ATOM 2555 O O . ILE D 1 38 ? 55.311 8.166 72.594 1.00 27.51 17 ILE D O 1
ATOM 2560 N N . HIS D 1 39 ? 56.782 8.844 74.174 1.00 30.33 18 HIS D N 1
ATOM 2561 C CA . HIS D 1 39 ? 57.560 9.694 73.282 1.00 27.12 18 HIS D CA 1
ATOM 2562 C C . HIS D 1 39 ? 58.955 9.145 73.081 1.00 32.70 18 HIS D C 1
ATOM 2563 O O . HIS D 1 39 ? 59.623 8.754 74.043 1.00 29.46 18 HIS D O 1
ATOM 2570 N N . VAL D 1 40 ? 59.401 9.146 71.832 1.00 26.61 19 VAL D N 1
ATOM 2571 C CA . VAL D 1 40 ? 60.786 8.825 71.507 1.00 26.52 19 VAL D CA 1
ATOM 2572 C C . VAL D 1 40 ? 61.469 10.065 70.926 1.00 27.20 19 VAL D C 1
ATOM 2573 O O . VAL D 1 40 ? 61.107 10.533 69.846 1.00 31.90 19 VAL D O 1
ATOM 2577 N N . THR D 1 41 ? 62.445 10.601 71.652 1.00 31.08 20 THR D N 1
ATOM 2578 C CA . THR D 1 41 ? 63.216 11.760 71.196 1.00 33.44 20 THR D CA 1
ATOM 2579 C C . THR D 1 41 ? 64.486 11.326 70.458 1.00 30.60 20 THR D C 1
ATOM 2580 O O . THR D 1 41 ? 65.387 10.765 71.068 1.00 33.49 20 THR D O 1
ATOM 2584 N N . PRO D 1 42 ? 64.555 11.583 69.140 1.00 32.16 21 PRO D N 1
ATOM 2585 C CA . PRO D 1 42 ? 65.738 11.220 68.351 1.00 32.55 21 PRO D CA 1
ATOM 2586 C C . PRO D 1 42 ? 66.945 12.030 68.776 1.00 34.04 21 PRO D C 1
ATOM 2587 O O . PRO D 1 42 ? 66.799 13.166 69.233 1.00 30.44 21 PRO D O 1
ATOM 2591 N N . GLY D 1 43 ? 68.126 11.443 68.624 1.00 34.32 22 GLY D N 1
ATOM 2592 C CA . GLY D 1 43 ? 69.353 12.127 68.960 1.00 36.54 22 GLY D CA 1
ATOM 2593 C C . GLY D 1 43 ? 69.535 13.364 68.113 1.00 37.35 22 GLY D C 1
ATOM 2594 O O . GLY D 1 43 ? 69.901 14.423 68.626 1.00 40.47 22 GLY D O 1
ATOM 2595 N N . GLU D 1 44 ? 69.259 13.246 66.817 1.00 34.21 23 GLU D N 1
ATOM 2596 C CA . GLU D 1 44 ? 69.584 14.337 65.897 1.00 38.71 23 GLU D CA 1
ATOM 2597 C C . GLU D 1 44 ? 68.553 14.658 64.800 1.00 35.89 23 GLU D C 1
ATOM 2598 O O . GLU D 1 44 ? 68.517 15.778 64.294 1.00 42.07 23 GLU D O 1
ATOM 2604 N N . SER D 1 45 ? 67.721 13.693 64.429 1.00 31.03 24 SER D N 1
ATOM 2605 C CA . SER D 1 45 ? 66.835 13.883 63.287 1.00 32.77 24 SER D CA 1
ATOM 2606 C C . SER D 1 45 ? 65.453 14.403 63.685 1.00 35.96 24 SER D C 1
ATOM 2607 O O . SER D 1 45 ? 65.026 14.244 64.831 1.00 37.13 24 SER D O 1
ATOM 2610 N N . GLN D 1 46 ? 64.765 15.036 62.738 1.00 35.27 25 GLN D N 1
ATOM 2611 C CA . GLN D 1 46 ? 63.359 15.390 62.919 1.00 33.44 25 GLN D CA 1
ATOM 2612 C C . GLN D 1 46 ? 62.498 14.645 61.905 1.00 31.04 25 GLN D C 1
ATOM 2613 O O . GLN D 1 46 ? 62.987 14.235 60.851 1.00 29.46 25 GLN D O 1
ATOM 2619 N N . PHE D 1 47 ? 61.220 14.468 62.229 1.00 32.00 26 PHE D N 1
ATOM 2620 C CA . PHE D 1 47 ? 60.302 13.733 61.360 1.00 28.54 26 PHE D CA 1
ATOM 2621 C C . PHE D 1 47 ? 58.958 14.454 61.195 1.00 28.60 26 PHE D C 1
ATOM 2622 O O . PHE D 1 47 ? 57.899 13.901 61.516 1.00 35.73 26 PHE D O 1
ATOM 2630 N N . PRO D 1 48 ? 58.993 15.691 60.679 1.00 29.96 27 PRO D N 1
ATOM 2631 C CA . PRO D 1 48 ? 57.769 16.497 60.550 1.00 30.19 27 PRO D CA 1
ATOM 2632 C C . PRO D 1 48 ? 56.718 15.845 59.646 1.00 37.63 27 PRO D C 1
ATOM 2633 O O . PRO D 1 48 ? 55.533 16.135 59.793 1.00 39.42 27 PRO D O 1
ATOM 2637 N N . TYR D 1 49 ? 57.146 14.985 58.726 1.00 35.59 28 TYR D N 1
ATOM 2638 C CA . TYR D 1 49 ? 56.215 14.305 57.830 1.00 39.46 28 TYR D CA 1
ATOM 2639 C C . TYR D 1 49 ? 55.967 12.861 58.244 1.00 29.69 28 TYR D C 1
ATOM 2640 O O . TYR D 1 49 ? 55.531 12.056 57.429 1.00 40.93 28 TYR D O 1
ATOM 2649 N N . ILE D 1 50 ? 56.264 12.516 59.492 1.00 33.71 29 ILE D N 1
ATOM 2650 C CA . ILE D 1 50 ? 56.106 11.126 59.909 1.00 32.75 29 ILE D CA 1
ATOM 2651 C C . ILE D 1 50 ? 54.660 10.646 59.711 1.00 35.63 29 ILE D C 1
ATOM 2652 O O . ILE D 1 50 ? 54.428 9.468 59.447 1.00 33.85 29 ILE D O 1
ATOM 2657 N N . TYR D 1 51 ? 53.694 11.557 59.821 1.00 38.54 30 TYR D N 1
ATOM 2658 C CA . TYR D 1 51 ? 52.295 11.186 59.627 1.00 33.61 30 TYR D CA 1
ATOM 2659 C C . TYR D 1 51 ? 52.091 10.548 58.251 1.00 37.63 30 TYR D C 1
ATOM 2660 O O . TYR D 1 51 ? 51.241 9.672 58.088 1.00 33.83 30 TYR D O 1
ATOM 2669 N N . ARG D 1 52 ? 52.884 10.975 57.269 1.00 36.58 31 ARG D N 1
ATOM 2670 C CA . ARG D 1 52 ? 52.731 10.483 55.900 1.00 42.41 31 ARG D CA 1
ATOM 2671 C C . ARG D 1 52 ? 53.030 8.995 55.751 1.00 41.68 31 ARG D C 1
ATOM 2672 O O . ARG D 1 52 ? 52.760 8.408 54.705 1.00 38.91 31 ARG D O 1
ATOM 2680 N N . GLU D 1 53 ? 53.578 8.384 56.795 1.00 35.75 32 GLU D N 1
ATOM 2681 C CA . GLU D 1 53 ? 53.772 6.941 56.790 1.00 39.39 32 GLU D CA 1
ATOM 2682 C C . GLU D 1 53 ? 52.467 6.206 57.095 1.00 43.73 32 GLU D C 1
ATOM 2683 O O . GLU D 1 53 ? 52.379 4.992 56.918 1.00 43.78 32 GLU D O 1
ATOM 2689 N N . ALA D 1 54 ? 51.454 6.946 57.545 1.00 38.49 33 ALA D N 1
ATOM 2690 C CA . ALA D 1 54 ? 50.156 6.353 57.854 1.00 40.52 33 ALA D CA 1
ATOM 2691 C C . ALA D 1 54 ? 50.300 5.158 58.797 1.00 46.73 33 ALA D C 1
ATOM 2692 O O . ALA D 1 54 ? 49.732 4.094 58.547 1.00 51.81 33 ALA D O 1
ATOM 2702 N N . GLU D 1 56 ? 50.066 5.838 62.276 1.00 43.92 35 GLU D N 1
ATOM 2703 C CA . GLU D 1 56 ? 49.570 6.394 63.508 1.00 43.64 35 GLU D CA 1
ATOM 2704 C C . GLU D 1 56 ? 50.657 6.888 64.455 1.00 40.56 35 GLU D C 1
ATOM 2705 O O . GLU D 1 56 ? 50.444 6.969 65.631 1.00 33.41 35 GLU D O 1
ATOM 2711 N N . VAL D 1 57 ? 51.815 7.217 63.904 1.00 33.72 36 VAL D N 1
ATOM 2712 C CA . VAL D 1 57 ? 52.878 7.845 64.675 1.00 30.34 36 VAL D CA 1
ATOM 2713 C C . VAL D 1 57 ? 52.888 9.327 64.336 1.00 30.07 36 VAL D C 1
ATOM 2714 O O . VAL D 1 57 ? 52.666 9.705 63.183 1.00 29.48 36 VAL D O 1
ATOM 2718 N N . SER D 1 58 ? 53.136 10.155 65.348 1.00 27.77 37 SER D N 1
ATOM 2719 C CA . SER D 1 58 ? 53.083 11.604 65.209 1.00 30.77 37 SER D CA 1
ATOM 2720 C C . SER D 1 58 ? 54.386 12.243 65.657 1.00 30.98 37 SER D C 1
ATOM 2721 O O . SER D 1 58 ? 55.173 11.624 66.382 1.00 27.45 37 SER D O 1
ATOM 2724 N N . TRP D 1 59 ? 54.589 13.492 65.236 1.00 34.46 38 TRP D N 1
ATOM 2725 C CA . TRP D 1 59 ? 55.784 14.268 65.563 1.00 30.79 38 TRP D CA 1
ATOM 2726 C C . TRP D 1 59 ? 55.434 15.541 66.340 1.00 38.55 38 TRP D C 1
ATOM 2727 O O . TRP D 1 59 ? 54.699 16.394 65.842 1.00 40.02 38 TRP D O 1
ATOM 2738 N N . ASN D 1 60 ? 55.955 15.670 67.556 1.00 33.92 39 ASN D N 1
ATOM 2739 C CA . ASN D 1 60 ? 55.711 16.870 68.359 1.00 36.54 39 ASN D CA 1
ATOM 2740 C C . ASN D 1 60 ? 56.889 17.837 68.278 1.00 42.21 39 ASN D C 1
ATOM 2741 O O . ASN D 1 60 ? 57.932 17.599 68.877 1.00 33.03 39 ASN D O 1
ATOM 2746 N N . GLU D 1 61 ? 56.717 18.932 67.549 1.00 42.84 40 GLU D N 1
ATOM 2747 C CA . GLU D 1 61 ? 57.817 19.858 67.309 1.00 45.36 40 GLU D CA 1
ATOM 2748 C C . GLU D 1 61 ? 58.474 20.378 68.584 1.00 45.29 40 GLU D C 1
ATOM 2749 O O . GLU D 1 61 ? 59.692 20.309 68.725 1.00 48.20 40 GLU D O 1
ATOM 2755 N N . SER D 1 62 ? 57.673 20.889 69.512 1.00 55.18 41 SER D N 1
ATOM 2756 C CA . SER D 1 62 ? 58.219 21.539 70.705 1.00 53.04 41 SER D CA 1
ATOM 2757 C C . SER D 1 62 ? 59.085 20.608 71.566 1.00 47.19 41 SER D C 1
ATOM 2758 O O . SER D 1 62 ? 60.107 21.032 72.112 1.00 47.43 41 SER D O 1
ATOM 2761 N N . THR D 1 63 ? 58.679 19.346 71.694 1.00 42.34 42 THR D N 1
ATOM 2762 C CA . THR D 1 63 ? 59.470 18.377 72.456 1.00 38.84 42 THR D CA 1
ATOM 2763 C C . THR D 1 63 ? 60.378 17.549 71.543 1.00 36.67 42 THR D C 1
ATOM 2764 O O . THR D 1 63 ? 61.104 16.663 72.005 1.00 32.51 42 THR D O 1
ATOM 2768 N N A ARG D 1 64 ? 60.344 17.867 70.251 0.52 35.31 43 ARG D N 1
ATOM 2769 N N B ARG D 1 64 ? 60.323 17.834 70.245 0.48 35.39 43 ARG D N 1
ATOM 2770 C CA A ARG D 1 64 ? 61.111 17.140 69.245 0.52 36.72 43 ARG D CA 1
ATOM 2771 C CA B ARG D 1 64 ? 61.152 17.129 69.276 0.48 36.26 43 ARG D CA 1
ATOM 2772 C C A ARG D 1 64 ? 60.995 15.634 69.449 0.52 37.14 43 ARG D C 1
ATOM 2773 C C B ARG D 1 64 ? 61.003 15.616 69.403 0.48 37.00 43 ARG D C 1
ATOM 2774 O O A ARG D 1 64 ? 61.999 14.945 69.623 0.52 35.81 43 ARG D O 1
ATOM 2775 O O B ARG D 1 64 ? 61.999 14.897 69.471 0.48 35.86 43 ARG D O 1
ATOM 2790 N N . SER D 1 65 ? 59.764 15.127 69.433 1.00 33.06 44 SER D N 1
ATOM 2791 C CA . SER D 1 65 ? 59.539 13.708 69.676 1.00 27.04 44 SER D CA 1
ATOM 2792 C C . SER D 1 65 ? 58.535 13.003 68.760 1.00 29.53 44 SER D C 1
ATOM 2793 O O . SER D 1 65 ? 57.507 13.557 68.383 1.00 36.44 44 SER D O 1
ATOM 2796 N N . LEU D 1 66 ? 58.865 11.768 68.406 1.00 28.43 45 LEU D N 1
ATOM 2797 C CA . LEU D 1 66 ? 57.917 10.850 67.816 1.00 30.37 45 LEU D CA 1
ATOM 2798 C C . LEU D 1 66 ? 57.128 10.311 68.995 1.00 35.39 45 LEU D C 1
ATOM 2799 O O . LEU D 1 66 ? 57.708 10.032 70.053 1.00 31.02 45 LEU D O 1
ATOM 2804 N N . HIS D 1 67 ? 55.816 10.174 68.835 1.00 26.88 46 HIS D N 1
ATOM 2805 C CA . HIS D 1 67 ? 54.989 9.705 69.940 1.00 31.65 46 HIS D CA 1
ATOM 2806 C C . HIS D 1 67 ? 53.760 8.930 69.481 1.00 32.37 46 HIS D C 1
ATOM 2807 O O . HIS D 1 67 ? 53.322 9.060 68.339 1.00 34.28 46 HIS D O 1
ATOM 2814 N N . SER D 1 68 ? 53.234 8.111 70.386 1.00 33.28 47 SER D N 1
ATOM 2815 C CA . SER D 1 68 ? 51.985 7.377 70.178 1.00 34.76 47 SER D CA 1
ATOM 2816 C C . SER D 1 68 ? 50.782 8.271 70.454 1.00 32.64 47 SER D C 1
ATOM 2817 O O . SER D 1 68 ? 50.937 9.398 70.931 1.00 33.14 47 SER D O 1
ATOM 2820 N N . PRO D 1 69 ? 49.572 7.772 70.160 1.00 38.53 48 PRO D N 1
ATOM 2821 C CA . PRO D 1 69 ? 48.368 8.484 70.601 1.00 43.68 48 PRO D CA 1
ATOM 2822 C C . PRO D 1 69 ? 48.211 8.303 72.101 1.00 30.73 48 PRO D C 1
ATOM 2823 O O . PRO D 1 69 ? 49.007 7.595 72.713 1.00 31.51 48 PRO D O 1
ATOM 2827 N N . VAL D 1 70 ? 47.198 8.923 72.692 1.00 38.43 49 VAL D N 1
ATOM 2828 C CA . VAL D 1 70 ? 46.853 8.605 74.068 1.00 33.04 49 VAL D CA 1
ATOM 2829 C C . VAL D 1 70 ? 46.364 7.164 74.107 1.00 32.91 49 VAL D C 1
ATOM 2830 O O . VAL D 1 70 ? 45.609 6.744 73.237 1.00 33.29 49 VAL D O 1
ATOM 2834 N N . PRO D 1 71 ? 46.816 6.399 75.106 1.00 39.02 50 PRO D N 1
ATOM 2835 C CA . PRO D 1 71 ? 46.448 4.989 75.255 1.00 47.09 50 PRO D CA 1
ATOM 2836 C C . PRO D 1 71 ? 44.944 4.820 75.304 1.00 48.50 50 PRO D C 1
ATOM 2837 O O . PRO D 1 71 ? 44.297 5.379 76.188 1.00 51.28 50 PRO D O 1
ATOM 2841 N N . ARG D 1 72 ? 44.402 4.048 74.368 1.00 52.97 51 ARG D N 1
ATOM 2842 C CA . ARG D 1 72 ? 42.968 3.801 74.309 1.00 56.47 51 ARG D CA 1
ATOM 2843 C C . ARG D 1 72 ? 42.683 2.304 74.455 1.00 59.62 51 ARG D C 1
ATOM 2844 O O . ARG D 1 72 ? 43.105 1.497 73.623 1.00 55.40 51 ARG D O 1
ATOM 2852 N N . GLU D 1 73 ? 41.986 1.944 75.529 1.00 39.52 52 GLU D N 1
ATOM 2853 C CA . GLU D 1 73 ? 41.648 0.553 75.807 1.00 55.96 52 GLU D CA 1
ATOM 2854 C C . GLU D 1 73 ? 40.177 0.479 76.230 1.00 59.71 52 GLU D C 1
ATOM 2855 O O . GLU D 1 73 ? 39.850 0.477 77.420 1.00 52.96 52 GLU D O 1
ATOM 2861 N N . TRP D 1 74 ? 39.298 0.418 75.233 1.00 49.94 53 TRP D N 1
ATOM 2862 C CA . TRP D 1 74 ? 37.873 0.633 75.442 1.00 43.58 53 TRP D CA 1
ATOM 2863 C C . TRP D 1 74 ? 36.999 -0.617 75.347 1.00 41.11 53 TRP D C 1
ATOM 2864 O O . TRP D 1 74 ? 37.222 -1.494 74.514 1.00 38.13 53 TRP D O 1
ATOM 2875 N N . SER D 1 75 ? 35.990 -0.674 76.207 1.00 43.43 54 SER D N 1
ATOM 2876 C CA . SER D 1 75 ? 34.998 -1.736 76.165 1.00 41.24 54 SER D CA 1
ATOM 2877 C C . SER D 1 75 ? 34.074 -1.506 74.985 1.00 35.90 54 SER D C 1
ATOM 2878 O O . SER D 1 75 ? 34.079 -0.439 74.373 1.00 43.36 54 SER D O 1
ATOM 2881 N N . TYR D 1 76 ? 33.262 -2.503 74.674 1.00 35.67 55 TYR D N 1
ATOM 2882 C CA . TYR D 1 76 ? 32.301 -2.367 73.589 1.00 28.82 55 TYR D CA 1
ATOM 2883 C C . TYR D 1 76 ? 31.349 -1.207 73.834 1.00 28.52 55 TYR D C 1
ATOM 2884 O O . TYR D 1 76 ? 31.007 -0.481 72.904 1.00 27.91 55 TYR D O 1
ATOM 2893 N N . ALA D 1 77 ? 30.940 -1.024 75.089 1.00 29.53 56 ALA D N 1
ATOM 2894 C CA . ALA D 1 77 ? 30.025 0.053 75.444 1.00 33.82 56 ALA D CA 1
ATOM 2895 C C . ALA D 1 77 ? 30.632 1.413 75.113 1.00 42.07 56 ALA D C 1
ATOM 2896 O O . ALA D 1 77 ? 29.955 2.296 74.581 1.00 40.22 56 ALA D O 1
ATOM 2898 N N . GLN D 1 78 ? 31.909 1.580 75.440 1.00 44.82 57 GLN D N 1
ATOM 2899 C CA . GLN D 1 78 ? 32.608 2.834 75.180 1.00 38.90 57 GLN D CA 1
ATOM 2900 C C . GLN D 1 78 ? 32.757 3.086 73.686 1.00 38.89 57 GLN D C 1
ATOM 2901 O O . GLN D 1 78 ? 32.574 4.209 73.219 1.00 37.64 57 GLN D O 1
ATOM 2907 N N . TRP D 1 79 ? 33.069 2.035 72.935 1.00 28.10 58 TRP D N 1
ATOM 2908 C CA . TRP D 1 79 ? 33.153 2.157 71.483 1.00 27.05 58 TRP D CA 1
ATOM 2909 C C . TRP D 1 79 ? 31.811 2.510 70.870 1.00 29.34 58 TRP D C 1
ATOM 2910 O O . TRP D 1 79 ? 31.738 3.276 69.918 1.00 31.14 58 TRP D O 1
ATOM 2921 N N . LEU D 1 80 ? 30.746 1.947 71.419 1.00 31.24 59 LEU D N 1
ATOM 2922 C CA . LEU D 1 80 ? 29.419 2.242 70.920 1.00 32.36 59 LEU D CA 1
ATOM 2923 C C . LEU D 1 80 ? 29.125 3.720 71.132 1.00 34.28 59 LEU D C 1
ATOM 2924 O O . LEU D 1 80 ? 28.553 4.378 70.264 1.00 30.17 59 LEU D O 1
ATOM 2929 N N . GLN D 1 81 ? 29.522 4.243 72.289 1.00 28.43 60 GLN D N 1
ATOM 2930 C CA . GLN D 1 81 ? 29.327 5.660 72.572 1.00 38.46 60 GLN D CA 1
ATOM 2931 C C . GLN D 1 81 ? 30.186 6.530 71.654 1.00 34.51 60 GLN D C 1
ATOM 2932 O O . GLN D 1 81 ? 29.719 7.528 71.106 1.00 32.93 60 GLN D O 1
ATOM 2938 N N . GLN D 1 82 ? 31.442 6.144 71.474 1.00 34.19 61 GLN D N 1
ATOM 2939 C CA . GLN D 1 82 ? 32.310 6.867 70.557 1.00 37.84 61 GLN D CA 1
ATOM 2940 C C . GLN D 1 82 ? 31.655 6.927 69.179 1.00 41.22 61 GLN D C 1
ATOM 2941 O O . GLN D 1 82 ? 31.643 7.968 68.517 1.00 26.79 61 GLN D O 1
ATOM 2947 N N . ILE D 1 83 ? 31.102 5.792 68.763 1.00 34.99 62 ILE D N 1
ATOM 2948 C CA . ILE D 1 83 ? 30.493 5.666 67.452 1.00 27.94 62 ILE D CA 1
ATOM 2949 C C . ILE D 1 83 ? 29.299 6.607 67.330 1.00 36.40 62 ILE D C 1
ATOM 2950 O O . ILE D 1 83 ? 29.164 7.322 66.339 1.00 34.62 62 ILE D O 1
ATOM 2955 N N . PHE D 1 84 ? 28.447 6.625 68.351 1.00 36.29 63 PHE D N 1
ATOM 2956 C CA . PHE D 1 84 ? 27.315 7.539 68.364 1.00 31.64 63 PHE D CA 1
ATOM 2957 C C . PHE D 1 84 ? 27.818 8.978 68.326 1.00 37.00 63 PHE D C 1
ATOM 2958 O O . PHE D 1 84 ? 27.304 9.809 67.572 1.00 31.35 63 PHE D O 1
ATOM 2966 N N . ALA D 1 85 ? 28.840 9.260 69.132 1.00 33.40 64 ALA D N 1
ATOM 2967 C CA . ALA D 1 85 ? 29.393 10.608 69.213 1.00 38.46 64 ALA D CA 1
ATOM 2968 C C . ALA D 1 85 ? 29.876 11.110 67.854 1.00 37.81 64 ALA D C 1
ATOM 2969 O O . ALA D 1 85 ? 29.694 12.276 67.523 1.00 43.39 64 ALA D O 1
ATOM 2971 N N . ALA D 1 86 ? 30.487 10.228 67.067 1.00 37.34 65 ALA D N 1
ATOM 2972 C CA . ALA D 1 86 ? 31.029 10.635 65.775 1.00 38.40 65 ALA D CA 1
ATOM 2973 C C . ALA D 1 86 ? 29.902 10.927 64.788 1.00 36.15 65 ALA D C 1
ATOM 2974 O O . ALA D 1 86 ? 29.950 11.912 64.046 1.00 33.68 65 ALA D O 1
ATOM 2976 N N . ALA D 1 87 ? 28.873 10.086 64.806 1.00 34.44 66 ALA D N 1
ATOM 2977 C CA . ALA D 1 87 ? 27.727 10.283 63.930 1.00 32.57 66 ALA D CA 1
ATOM 2978 C C . ALA D 1 87 ? 27.028 11.600 64.235 1.00 34.73 66 ALA D C 1
ATOM 2979 O O . ALA D 1 87 ? 26.537 12.267 63.330 1.00 35.16 66 ALA D O 1
ATOM 2981 N N . SER D 1 88 ? 26.984 11.976 65.508 1.00 39.64 67 SER D N 1
ATOM 2982 C CA . SER D 1 88 ? 26.339 13.230 65.883 1.00 46.84 67 SER D CA 1
ATOM 2983 C C . SER D 1 88 ? 27.220 14.413 65.486 1.00 48.25 67 SER D C 1
ATOM 2984 O O . SER D 1 88 ? 26.729 15.522 65.277 1.00 48.31 67 SER D O 1
ATOM 2987 N N . GLU D 1 89 ? 28.521 14.173 65.371 1.00 44.63 68 GLU D N 1
ATOM 2988 C CA . GLU D 1 89 ? 29.410 15.195 64.841 1.00 48.63 68 GLU D CA 1
ATOM 2989 C C . GLU D 1 89 ? 29.086 15.461 63.380 1.00 48.87 68 GLU D C 1
ATOM 2990 O O . GLU D 1 89 ? 29.369 16.543 62.868 1.00 48.50 68 GLU D O 1
ATOM 2996 N N . GLN D 1 90 ? 28.482 14.479 62.715 1.00 39.86 69 GLN D N 1
ATOM 2997 C CA . GLN D 1 90 ? 28.075 14.663 61.326 1.00 37.93 69 GLN D CA 1
ATOM 2998 C C . GLN D 1 90 ? 26.547 14.760 61.157 1.00 41.56 69 GLN D C 1
ATOM 2999 O O . GLN D 1 90 ? 25.996 14.401 60.117 1.00 41.74 69 GLN D O 1
ATOM 3005 N N . GLY D 1 91 ? 25.878 15.265 62.195 1.00 43.22 70 GLY D N 1
ATOM 3006 C CA . GLY D 1 91 ? 24.484 15.681 62.105 1.00 36.50 70 GLY D CA 1
ATOM 3007 C C . GLY D 1 91 ? 23.414 14.634 62.369 1.00 42.10 70 GLY D C 1
ATOM 3008 O O . GLY D 1 91 ? 22.252 14.830 62.003 1.00 48.96 70 GLY D O 1
ATOM 3009 N N . VAL D 1 92 ? 23.784 13.532 63.014 1.00 39.46 71 VAL D N 1
ATOM 3010 C CA . VAL D 1 92 ? 22.849 12.421 63.202 1.00 39.60 71 VAL D CA 1
ATOM 3011 C C . VAL D 1 92 ? 22.887 11.835 64.613 1.00 38.02 71 VAL D C 1
ATOM 3012 O O . VAL D 1 92 ? 23.931 11.381 65.075 1.00 45.78 71 VAL D O 1
ATOM 3016 N N . LYS D 1 93 ? 21.742 11.847 65.290 1.00 37.00 72 LYS D N 1
ATOM 3017 C CA . LYS D 1 93 ? 21.605 11.201 66.594 1.00 42.65 72 LYS D CA 1
ATOM 3018 C C . LYS D 1 93 ? 21.073 9.777 66.453 1.00 44.35 72 LYS D C 1
ATOM 3019 O O . LYS D 1 93 ? 19.887 9.564 66.176 1.00 39.00 72 LYS D O 1
ATOM 3025 N N . LEU D 1 94 ? 21.948 8.801 66.654 1.00 36.16 73 LEU D N 1
ATOM 3026 C CA . LEU D 1 94 ? 21.565 7.410 66.482 1.00 35.17 73 LEU D CA 1
ATOM 3027 C C . LEU D 1 94 ? 20.891 6.879 67.742 1.00 35.89 73 LEU D C 1
ATOM 3028 O O . LEU D 1 94 ? 21.340 7.155 68.856 1.00 36.80 73 LEU D O 1
ATOM 3033 N N . VAL D 1 95 ? 19.807 6.128 67.568 1.00 31.00 74 VAL D N 1
ATOM 3034 C CA . VAL D 1 95 ? 19.160 5.483 68.705 1.00 29.32 74 VAL D CA 1
ATOM 3035 C C . VAL D 1 95 ? 18.836 4.034 68.393 1.00 32.75 74 VAL D C 1
ATOM 3036 O O . VAL D 1 95 ? 18.605 3.677 67.238 1.00 34.27 74 VAL D O 1
ATOM 3040 N N . LEU D 1 96 ? 18.843 3.201 69.428 1.00 32.98 75 LEU D N 1
ATOM 3041 C CA . LEU D 1 96 ? 18.397 1.824 69.303 1.00 33.26 75 LEU D CA 1
ATOM 3042 C C . LEU D 1 96 ? 16.881 1.799 69.428 1.00 41.17 75 LEU D C 1
ATOM 3043 O O . LEU D 1 96 ? 16.289 2.690 70.040 1.00 37.80 75 LEU D O 1
ATOM 3048 N N . GLY D 1 97 ? 16.265 0.781 68.835 1.00 37.73 76 GLY D N 1
ATOM 3049 C CA . GLY D 1 97 ? 14.845 0.541 68.979 1.00 37.55 76 GLY D CA 1
ATOM 3050 C C . GLY D 1 97 ? 14.565 -0.951 69.073 1.00 42.38 76 GLY D C 1
ATOM 3051 O O . GLY D 1 97 ? 15.470 -1.773 68.887 1.00 46.30 76 GLY D O 1
ATOM 3052 N N . PRO D 1 98 ? 13.307 -1.313 69.357 1.00 34.66 77 PRO D N 1
ATOM 3053 C CA . PRO D 1 98 ? 12.894 -2.711 69.523 1.00 33.04 77 PRO D CA 1
ATOM 3054 C C . PRO D 1 98 ? 13.088 -3.524 68.251 1.00 31.31 77 PRO D C 1
ATOM 3055 O O . PRO D 1 98 ? 13.003 -4.749 68.284 1.00 45.17 77 PRO D O 1
ATOM 3059 N N . ASN D 1 99 ? 13.341 -2.846 67.141 1.00 34.85 78 ASN D N 1
ATOM 3060 C CA . ASN D 1 99 ? 13.535 -3.523 65.864 1.00 40.08 78 ASN D CA 1
ATOM 3061 C C . ASN D 1 99 ? 15.008 -3.616 65.444 1.00 45.03 78 ASN D C 1
ATOM 3062 O O . ASN D 1 99 ? 15.328 -4.127 64.371 1.00 41.08 78 ASN D O 1
ATOM 3067 N N . THR D 1 100 ? 15.903 -3.114 66.286 1.00 45.62 79 THR D N 1
ATOM 3068 C CA . THR D 1 100 ? 17.333 -3.174 65.998 1.00 37.86 79 THR D CA 1
ATOM 3069 C C . THR D 1 100 ? 17.822 -4.624 66.028 1.00 33.97 79 THR D C 1
ATOM 3070 O O . THR D 1 100 ? 17.550 -5.360 66.972 1.00 31.29 79 THR D O 1
ATOM 3074 N N . ARG D 1 101 ? 18.514 -5.040 64.975 1.00 26.76 80 ARG D N 1
ATOM 3075 C CA . ARG D 1 101 ? 19.009 -6.409 64.887 1.00 45.64 80 ARG D CA 1
ATOM 3076 C C . ARG D 1 101 ? 20.343 -6.560 65.602 1.00 39.26 80 ARG D C 1
ATOM 3077 O O . ARG D 1 101 ? 21.186 -5.675 65.551 1.00 33.03 80 ARG D O 1
ATOM 3085 N N . TRP D 1 102 ? 20.520 -7.697 66.259 1.00 32.05 81 TRP D N 1
ATOM 3086 C CA . TRP D 1 102 ? 21.753 -8.006 66.942 1.00 33.06 81 TRP D CA 1
ATOM 3087 C C . TRP D 1 102 ? 22.373 -9.223 66.295 1.00 40.41 81 TRP D C 1
ATOM 3088 O O . TRP D 1 102 ? 21.757 -10.291 66.236 1.00 42.80 81 TRP D O 1
ATOM 3099 N N . VAL D 1 103 ? 23.594 -9.043 65.800 1.00 31.39 82 VAL D N 1
ATOM 3100 C CA . VAL D 1 103 ? 24.260 -10.056 65.005 1.00 32.78 82 VAL D CA 1
ATOM 3101 C C . VAL D 1 103 ? 25.561 -10.463 65.671 1.00 36.07 82 VAL D C 1
ATOM 3102 O O . VAL D 1 103 ? 26.499 -9.659 65.773 1.00 34.17 82 VAL D O 1
ATOM 3106 N N . ASN D 1 104 ? 25.611 -11.713 66.120 1.00 36.72 83 ASN D N 1
ATOM 3107 C CA . ASN D 1 104 ? 26.783 -12.244 66.808 1.00 35.03 83 ASN D CA 1
ATOM 3108 C C . ASN D 1 104 ? 27.125 -11.439 68.062 1.00 33.27 83 ASN D C 1
ATOM 3109 O O . ASN D 1 104 ? 28.295 -11.161 68.340 1.00 29.37 83 ASN D O 1
ATOM 3114 N N . VAL D 1 105 ? 26.095 -11.052 68.808 1.00 34.01 84 VAL D N 1
ATOM 3115 C CA . VAL D 1 105 ? 26.275 -10.340 70.068 1.00 28.60 84 VAL D CA 1
ATOM 3116 C C . VAL D 1 105 ? 25.709 -11.205 71.190 1.00 34.14 84 VAL D C 1
ATOM 3117 O O . VAL D 1 105 ? 24.534 -11.523 71.175 1.00 36.34 84 VAL D O 1
ATOM 3121 N N . PRO D 1 106 ? 26.548 -11.612 72.159 1.00 44.98 85 PRO D N 1
ATOM 3122 C CA . PRO D 1 106 ? 26.031 -12.413 73.277 1.00 31.07 85 PRO D CA 1
ATOM 3123 C C . PRO D 1 106 ? 24.936 -11.666 74.040 1.00 33.42 85 PRO D C 1
ATOM 3124 O O . PRO D 1 106 ? 24.986 -10.437 74.161 1.00 31.86 85 PRO D O 1
ATOM 3128 N N . ASN D 1 107 ? 23.957 -12.408 74.549 1.00 33.89 86 ASN D N 1
ATOM 3129 C CA . ASN D 1 107 ? 22.852 -11.810 75.283 1.00 36.62 86 ASN D CA 1
ATOM 3130 C C . ASN D 1 107 ? 23.330 -10.840 76.367 1.00 39.62 86 ASN D C 1
ATOM 3131 O O . ASN D 1 107 ? 22.802 -9.728 76.490 1.00 32.76 86 ASN D O 1
ATOM 3136 N N . GLU D 1 108 ? 24.334 -11.260 77.137 1.00 33.12 87 GLU D N 1
ATOM 3137 C CA . GLU D 1 108 ? 24.842 -10.456 78.250 1.00 52.26 87 GLU D CA 1
ATOM 3138 C C . GLU D 1 108 ? 25.427 -9.144 77.757 1.00 43.53 87 GLU D C 1
ATOM 3139 O O . GLU D 1 108 ? 25.328 -8.110 78.418 1.00 42.97 87 GLU D O 1
ATOM 3145 N N . LEU D 1 109 ? 26.045 -9.198 76.589 1.00 31.90 88 LEU D N 1
ATOM 3146 C CA . LEU D 1 109 ? 26.616 -8.008 75.981 1.00 38.57 88 LEU D CA 1
ATOM 3147 C C . LEU D 1 109 ? 25.500 -7.098 75.492 1.00 39.98 88 LEU D C 1
ATOM 3148 O O . LEU D 1 109 ? 25.602 -5.873 75.588 1.00 36.09 88 LEU D O 1
ATOM 3153 N N A ARG D 1 110 ? 24.432 -7.703 74.978 0.56 37.97 89 ARG D N 1
ATOM 3154 N N B ARG D 1 110 ? 24.436 -7.700 74.963 0.44 37.93 89 ARG D N 1
ATOM 3155 C CA A ARG D 1 110 ? 23.287 -6.943 74.496 0.56 36.55 89 ARG D CA 1
ATOM 3156 C CA B ARG D 1 110 ? 23.280 -6.938 74.500 0.44 36.79 89 ARG D CA 1
ATOM 3157 C C A ARG D 1 110 ? 22.724 -6.063 75.604 0.56 38.60 89 ARG D C 1
ATOM 3158 C C B ARG D 1 110 ? 22.733 -6.056 75.610 0.44 38.66 89 ARG D C 1
ATOM 3159 O O A ARG D 1 110 ? 22.416 -4.896 75.381 0.56 39.75 89 ARG D O 1
ATOM 3160 O O B ARG D 1 110 ? 22.446 -4.881 75.395 0.44 39.65 89 ARG D O 1
ATOM 3175 N N . ALA D 1 111 ? 22.587 -6.634 76.796 1.00 41.21 90 ALA D N 1
ATOM 3176 C CA . ALA D 1 111 ? 22.063 -5.905 77.946 1.00 45.95 90 ALA D CA 1
ATOM 3177 C C . ALA D 1 111 ? 22.940 -4.697 78.246 1.00 50.78 90 ALA D C 1
ATOM 3178 O O . ALA D 1 111 ? 22.445 -3.596 78.501 1.00 48.06 90 ALA D O 1
ATOM 3180 N N . GLU D 1 112 ? 24.249 -4.920 78.195 1.00 48.35 91 GLU D N 1
ATOM 3181 C CA . GLU D 1 112 ? 25.237 -3.895 78.500 1.00 48.70 91 GLU D CA 1
ATOM 3182 C C . GLU D 1 112 ? 25.274 -2.788 77.441 1.00 42.41 91 GLU D C 1
ATOM 3183 O O . GLU D 1 112 ? 25.384 -1.606 77.771 1.00 42.22 91 GLU D O 1
ATOM 3189 N N . LEU D 1 113 ? 25.179 -3.161 76.170 1.00 36.50 92 LEU D N 1
ATOM 3190 C CA . LEU D 1 113 ? 25.182 -2.165 75.101 1.00 33.56 92 LEU D CA 1
ATOM 3191 C C . LEU D 1 113 ? 23.880 -1.383 75.101 1.00 41.78 92 LEU D C 1
ATOM 3192 O O . LEU D 1 113 ? 23.853 -0.192 74.786 1.00 46.27 92 LEU D O 1
ATOM 3197 N N . THR D 1 114 ? 22.802 -2.057 75.474 1.00 41.95 93 THR D N 1
ATOM 3198 C CA . THR D 1 114 ? 21.505 -1.408 75.588 1.00 47.10 93 THR D CA 1
ATOM 3199 C C . THR D 1 114 ? 21.584 -0.295 76.626 1.00 53.64 93 THR D C 1
ATOM 3200 O O . THR D 1 114 ? 21.056 0.795 76.422 1.00 54.29 93 THR D O 1
ATOM 3204 N N . HIS D 1 115 ? 22.270 -0.566 77.731 1.00 59.34 94 HIS D N 1
ATOM 3205 C CA . HIS D 1 115 ? 22.441 0.434 78.779 1.00 62.59 94 HIS D CA 1
ATOM 3206 C C . HIS D 1 115 ? 23.359 1.573 78.329 1.00 59.57 94 HIS D C 1
ATOM 3207 O O . HIS D 1 115 ? 23.113 2.736 78.640 1.00 61.31 94 HIS D O 1
ATOM 3214 N N . ALA D 1 116 ? 24.411 1.237 77.589 1.00 50.21 95 ALA D N 1
ATOM 3215 C CA . ALA D 1 116 ? 25.363 2.241 77.122 1.00 54.90 95 ALA D CA 1
ATOM 3216 C C . ALA D 1 116 ? 24.713 3.284 76.220 1.00 59.97 95 ALA D C 1
ATOM 3217 O O . ALA D 1 116 ? 25.008 4.475 76.325 1.00 65.07 95 ALA D O 1
ATOM 3219 N N . ALA D 1 117 ? 23.830 2.833 75.333 1.00 58.01 96 ALA D N 1
ATOM 3220 C CA . ALA D 1 117 ? 23.188 3.718 74.363 1.00 63.29 96 ALA D CA 1
ATOM 3221 C C . ALA D 1 117 ? 22.269 4.760 75.007 1.00 72.19 96 ALA D C 1
ATOM 3222 O O . ALA D 1 117 ? 21.961 5.782 74.393 1.00 75.68 96 ALA D O 1
ATOM 3224 N N . ALA D 1 118 ? 21.830 4.496 76.235 1.00 79.92 97 ALA D N 1
ATOM 3225 C CA . ALA D 1 118 ? 20.976 5.431 76.967 1.00 87.40 97 ALA D CA 1
ATOM 3226 C C . ALA D 1 118 ? 21.809 6.423 77.776 1.00 101.84 97 ALA D C 1
ATOM 3227 O O . ALA D 1 118 ? 21.537 7.623 77.770 1.00 107.21 97 ALA D O 1
ATOM 3229 N N . ALA D 1 119 ? 22.822 5.913 78.471 1.00 109.19 98 ALA D N 1
ATOM 3230 C CA . ALA D 1 119 ? 23.719 6.753 79.262 1.00 111.32 98 ALA D CA 1
ATOM 3231 C C . ALA D 1 119 ? 24.387 7.831 78.408 1.00 111.66 98 ALA D C 1
ATOM 3232 O O . ALA D 1 119 ? 24.959 7.550 77.353 1.00 109.60 98 ALA D O 1
#

Foldseek 3Di:
DDDDFDFPDWDQDPLRKIKTATPDDADCCPCVVPQWHADVVRRTIIGDRDDDDDPLVVLVVVQVVVVVVPDRDADDPPHDDDPQDDVSVVSNNVSSVD/DADDFDWPDWDQDPLGKIWTATPDDACCPVCVVPQWHADPVRRTIIGPRDDDDDPLVVLLVVQVVVVVVPDRDADDPPDDDDPDDPVVVVSNNVSSVD/DDDWDWPDWDQDPLGKIWTATPDDACCPPCVVPAWHADDVRSTIIGDRDDDDDPLNVLLVVQVVVVVVPDRDADDPPDDDDPADPVRVVSNNVSSVD/DDDDFDFPDWDQDPLRKIWTATPDDACCPVCVVPQWHADVVRRTIIGDRDDDDDPLVVLVVVQVVVVVVPDRDADDPPDDDDPADPVRVVVNNVSRVD

B-factor: mean 41.71, std 15.21, range [20.0, 119.14]